Protein AF-A0A2V5PF18-F1 (afdb_monomer_lite)

Secondary structure (DSSP, 8-state):
-HHHHHHHTTS---------SSEEEEEE-TT--EEEEETTTTEEEEE-TT--EEEEEESPPPPSS--EEE-TT-PEEEEEE-STT--SEEEEEE-TT--EEEEE----SEEEEEE-TT--EEEEETTT-EEEEE-TT--EEEEEE-SS--SEEEE-TT-PEEEEEGGGTEEEEE-TT--EEEEEES---SEEEE-TT--EEEE-SSSEEEEE-TT--EEEEEE-SS-EEEEEE-TT-PEEEEETTT--EEEE-TT--EEEEE--PPPP-------------TTS-HHHHTTEEE-GGG--TTSSEEEEEE-TTTGGGS-SS--EEEETTTTEEEEE---SS-----TT-TTEEEEE-TTSSEEEEEEEETTEEEEEEEEEEETTEEEEEEEHHHHHHHHHHHHHHHH--S---TT-S-EE-TT-EEEEETTTEEEEEEEEES--TTS---TT-EEEEEEEEEETTTTEEEEEEEEEEEPPP-PPPPHHHHHHHHHHHHHHHTT-HHHHHHHHHHHHHH-TT-HHHHHHHHHHHHHSSS--HHHHHHHHHHHHHH-TT-HHHHHHHHHHHHHTT-HHHHHHHHHHHHHH-S--HHHHHHHHHHHHHTT-HHHHHHHHHHHHHH-GGGHHHHHHHHHHHHHHTT-HHHHHHHHHHHTTPBPTTS-BHHHHHHHHHHHHHHTT---TTHHHHHHHHHS-----

Radius of gyration: 30.07 Å; chains: 1; bounding box: 71×76×82 Å

Sequence (700 aa):
MAALISALHLVRGEQQDSELIHPTALAFDSSSNLFAADHSAETIFKFTPDGRRSVFVSGVRLSDGNGLAFDAANNLFVLSPSGKYHVGGTILKFSPDGTQSTFATGVGLPYSLAIDPSGNLFVSDWDTGSIYKFTPKGDKSVFATTEIAAKILACDQAGNLFAGVPLKHSIFKYEPGGTKSDFATGITTYALAVDKAGNVYVGDTGNTIFKFTPTGAKSDFAEVTTSRRSFAFDASANLFVVETFSGAISKFASDGAESVFLAGRPPPEQEEEAESETDSSTGLPDKYAKNYLIARSTISPNKKFAVIYPTSDYAQSFDAAKDYLVALESFRILGPLKTERPYHQNQSHGGLSAEWSNDSSVGLITLDSKWGPGDVLLVELRDGKLSRMTNILRKAHDLLLANYRKAKAERYNDYYDFIFIEDATFKLDGTNRVLIEGQADTTPNDLGLSDRAWRGYVAAIWDIPHARFTTTKVSGHRRKKREAEPDEAGMYAAKGEDKKSESDFEGAITDYTRALELYPKYTEAYRERGVAKASKKEPDLQGAIADLDRAIELDPDDAVAYAERADVQAKRKQYSAAIKDIQEAIDFDLVKGPYYSDLAWYQLFNRNPREAIAASIKSLEWSPDNAVTIKTNLAHGYLFDNQFDKAKAIYLENKDAKLPDERTFSQAVLEDFKELEEGGITHPDMEKIKALLSTETDAR

Foldseek 3Di:
DVVVVVVVVPPDPDDDPFAAAFWFEWEAFQQQWIWTQRQVQQWIWTAHPVGDIDTLDGPAHAASHHFWYAAPQRKIWGWGADDPVRQWTWIWIAGPVSDIDTLDTRLGNWQEWEAANQGWIWTWHQPQQFIWIQHNNGDIDTLDHDPGIFNYWEAENQGWIWTARQVQQFIWIAHNNSDIDTLDHNFRFQEWYAFNQRWIWGDGPAQFTWIAHNNNDIDTQEGHDADWRYWYAGPQRWIWTAHRFQRWIWTADRNHDIDTSGGGHDGPPDDDDDDDDDQACVLADPVCRQFKHFDPQAQEPVRQKGKIATDPVNLVPDVRQWIFIAGRVVRHTLGTDPAPDSPPDPPPQVQWHWDAAPVRQWIWIFRADPFGTRWTWIFGHDPNHTPDIDGVVVVQVVQQVVQLCVLDPDDDDPPDSWDWGPPWDWDDDHQFKIWTWTKIWRDPPPPPDDQWIKIKIKTWIQTRVVRDTPDIDMDMDGDGDDDDQDPQLVVLQVQLVVCVVVVVLVSSLVSLVVSCVVPVLPLVSLQSNLLSQCRHPPHPLVSSLVSLVSSCVSPVLPLSSLQSNLVSCVVVLNLVSSLVSLVSSCVRDPQNLVSLLVNLLSCLLVLNLVSSLVSLVVSCVRCVVQNLSSLLSNLSSCQSVVNPVSSLVSCVVQLQPADPVRDGSLVVSVVSQVVCVVSVHDGPCSVVSNVVSPDDPPDD

Structure (mmCIF, N/CA/C/O backbone):
data_AF-A0A2V5PF18-F1
#
_entry.id   AF-A0A2V5PF18-F1
#
loop_
_atom_site.group_PDB
_atom_site.id
_atom_site.type_symbol
_atom_site.label_atom_id
_atom_site.label_alt_id
_atom_site.label_comp_id
_atom_site.label_asym_id
_atom_site.label_entity_id
_atom_site.label_seq_id
_atom_site.pdbx_PDB_ins_code
_atom_site.Cartn_x
_atom_site.Cartn_y
_atom_site.Cartn_z
_atom_site.occupancy
_atom_site.B_iso_or_equiv
_atom_site.auth_seq_id
_atom_site.auth_comp_id
_atom_site.auth_asym_id
_atom_site.auth_atom_id
_atom_site.pdbx_PDB_model_num
ATOM 1 N N . MET A 1 1 ? -27.922 23.521 -5.979 1.00 33.97 1 MET A N 1
ATOM 2 C CA . MET A 1 1 ? -26.713 22.870 -6.532 1.00 33.97 1 MET A CA 1
ATOM 3 C C . MET A 1 1 ? -26.758 21.354 -6.395 1.00 33.97 1 MET A C 1
ATOM 5 O O . MET A 1 1 ? -26.643 20.717 -7.425 1.00 33.97 1 MET A O 1
ATOM 9 N N . ALA A 1 2 ? -27.037 20.763 -5.226 1.00 28.30 2 ALA A N 1
ATOM 10 C CA . ALA A 1 2 ? -27.147 19.298 -5.092 1.00 28.30 2 ALA A CA 1
ATOM 11 C C . ALA A 1 2 ? -28.222 18.652 -6.004 1.00 28.30 2 ALA A C 1
ATOM 13 O O . ALA A 1 2 ? -27.944 17.666 -6.673 1.00 28.30 2 ALA A O 1
ATOM 14 N N . ALA A 1 3 ? -29.398 19.273 -6.165 1.00 29.19 3 ALA A N 1
ATOM 15 C CA . ALA A 1 3 ? -30.429 18.774 -7.090 1.00 29.19 3 ALA A CA 1
ATOM 16 C C . ALA A 1 3 ? -30.115 19.006 -8.588 1.00 29.19 3 ALA A C 1
ATOM 18 O O . ALA A 1 3 ? -30.671 18.325 -9.442 1.00 29.19 3 ALA A O 1
ATOM 19 N N . LEU A 1 4 ? -29.208 19.938 -8.921 1.00 27.81 4 LEU A N 1
ATOM 20 C CA . LEU A 1 4 ? -28.737 20.134 -10.302 1.00 27.81 4 LEU A CA 1
ATOM 21 C C . LEU A 1 4 ? -27.594 19.167 -10.645 1.00 27.81 4 LEU A C 1
ATOM 23 O O . LEU A 1 4 ? -27.451 18.781 -11.799 1.00 27.81 4 LEU A O 1
ATOM 27 N N . ILE A 1 5 ? -26.827 18.739 -9.638 1.00 32.72 5 ILE A N 1
ATOM 28 C CA . ILE A 1 5 ? -25.804 17.699 -9.769 1.00 32.72 5 ILE A CA 1
ATOM 29 C C . ILE A 1 5 ? -26.482 16.339 -9.992 1.00 32.72 5 ILE A C 1
ATOM 31 O O . ILE A 1 5 ? -26.087 15.631 -10.909 1.00 32.72 5 ILE A O 1
ATOM 35 N N . SER A 1 6 ? -27.579 16.014 -9.298 1.00 28.80 6 SER A N 1
ATOM 36 C CA . SER A 1 6 ? -28.334 14.776 -9.578 1.00 28.80 6 SER A CA 1
ATOM 37 C C . SER A 1 6 ? -29.081 14.780 -10.923 1.00 28.80 6 SER A C 1
ATOM 39 O O . SER A 1 6 ? -29.330 13.714 -11.472 1.00 28.80 6 SER A O 1
ATOM 41 N N . ALA A 1 7 ? -29.408 15.950 -11.488 1.00 27.81 7 ALA A N 1
ATOM 42 C CA . ALA A 1 7 ? -30.096 16.051 -12.781 1.00 27.81 7 ALA A CA 1
ATOM 43 C C . ALA A 1 7 ? -29.146 16.111 -13.998 1.00 27.81 7 ALA A C 1
ATOM 45 O O . ALA A 1 7 ? -29.562 15.761 -15.101 1.00 27.81 7 ALA A O 1
ATOM 46 N N . LEU A 1 8 ? -27.873 16.500 -13.824 1.00 26.77 8 LEU A N 1
ATOM 47 C CA . LEU A 1 8 ? -26.875 16.460 -14.907 1.00 26.77 8 LEU A CA 1
ATOM 48 C C . LEU A 1 8 ? -26.254 15.068 -15.126 1.00 26.77 8 LEU A C 1
ATOM 50 O O . LEU A 1 8 ? -25.727 14.816 -16.206 1.00 26.77 8 LEU A O 1
ATOM 54 N N . HIS A 1 9 ? -26.363 14.155 -14.155 1.00 30.09 9 HIS A N 1
ATOM 55 C CA . HIS A 1 9 ? -25.868 12.774 -14.272 1.00 30.09 9 HIS A CA 1
ATOM 56 C C . HIS A 1 9 ? -26.824 11.828 -15.025 1.00 30.09 9 HIS A C 1
ATOM 58 O O . HIS A 1 9 ? -26.503 10.658 -15.202 1.00 30.09 9 HIS A O 1
ATOM 64 N N . LEU A 1 10 ? -27.981 12.309 -15.504 1.00 27.30 10 LEU A N 1
ATOM 65 C CA . LEU A 1 10 ? -28.982 11.473 -16.186 1.00 27.30 10 LEU A CA 1
ATOM 66 C C . LEU A 1 10 ? -29.068 11.681 -17.714 1.00 27.30 10 LEU A C 1
ATOM 68 O O . LEU A 1 10 ? -29.970 11.135 -18.343 1.00 27.30 10 LEU A O 1
ATOM 72 N N . VAL A 1 11 ? -28.181 12.480 -18.330 1.00 30.02 11 VAL A N 1
ATOM 73 C CA . VAL A 1 11 ? -28.341 12.910 -19.744 1.00 30.02 11 VAL A CA 1
ATOM 74 C C . VAL A 1 11 ? -27.220 12.448 -20.691 1.00 30.02 11 VAL A C 1
ATOM 76 O O . VAL A 1 11 ? -27.329 12.639 -21.900 1.00 30.02 11 VAL A O 1
ATOM 79 N N . ARG A 1 12 ? -26.171 11.765 -20.220 1.00 27.50 12 ARG A N 1
ATOM 80 C CA . ARG A 1 12 ? -25.179 11.137 -21.114 1.00 27.50 12 ARG A CA 1
ATOM 81 C C . ARG A 1 12 ? -24.839 9.733 -20.643 1.00 27.50 12 ARG A C 1
ATOM 83 O O . ARG A 1 12 ? -23.901 9.536 -19.886 1.00 27.50 12 ARG A O 1
ATOM 90 N N . GLY A 1 13 ? -25.638 8.769 -21.088 1.00 29.42 13 GLY A N 1
ATOM 91 C CA . GLY A 1 13 ? -25.225 7.375 -21.081 1.00 29.42 13 GLY A CA 1
ATOM 92 C C . GLY A 1 13 ? -24.109 7.194 -22.099 1.00 29.42 13 GLY A C 1
ATOM 93 O O . GLY A 1 13 ? -24.396 7.099 -23.283 1.00 29.42 13 GLY A O 1
ATOM 94 N N . GLU A 1 14 ? -22.865 7.187 -21.636 1.00 29.58 14 GLU A N 1
ATOM 95 C CA . GLU A 1 14 ? -21.703 6.634 -22.330 1.00 29.58 14 GLU A CA 1
ATOM 96 C C . GLU A 1 14 ? -20.660 6.259 -21.261 1.00 29.58 14 GLU A C 1
ATOM 98 O O . GLU A 1 14 ? -20.472 6.967 -20.276 1.00 29.58 14 GLU A O 1
ATOM 103 N N . GLN A 1 15 ? -20.113 5.056 -21.416 1.00 33.72 15 GLN A N 1
ATOM 104 C CA . GLN A 1 15 ? -19.427 4.215 -20.433 1.00 33.72 15 GLN A CA 1
ATOM 105 C C . GLN A 1 15 ? -18.237 4.880 -19.722 1.00 33.72 15 GLN A C 1
ATOM 107 O O . GLN A 1 15 ? -17.324 5.363 -20.385 1.00 33.72 15 GLN A O 1
ATOM 112 N N . GLN A 1 16 ? -18.180 4.802 -18.387 1.00 33.06 16 GLN A N 1
ATOM 113 C CA . GLN A 1 16 ? -16.964 5.141 -17.633 1.00 33.06 16 GLN A CA 1
ATOM 114 C C . GLN A 1 16 ? -16.743 4.279 -16.366 1.00 33.06 16 GLN A C 1
ATOM 116 O O . GLN A 1 16 ? -16.245 4.787 -15.374 1.00 33.06 16 GLN A O 1
ATOM 121 N N . ASP A 1 17 ? -17.085 2.979 -16.385 1.00 42.94 17 ASP A N 1
ATOM 122 C CA . ASP A 1 17 ? -17.031 2.098 -15.190 1.00 42.94 17 ASP A CA 1
ATOM 123 C C . ASP A 1 17 ? -16.541 0.646 -15.471 1.00 42.94 17 ASP A C 1
ATOM 125 O O . ASP A 1 17 ? -16.990 -0.310 -14.833 1.00 42.94 17 ASP A O 1
ATOM 129 N N . SER A 1 18 ? -15.634 0.404 -16.430 1.00 51.72 18 SER A N 1
ATOM 130 C CA . SER A 1 18 ? -15.279 -0.972 -16.868 1.00 51.72 18 SER A CA 1
ATOM 131 C C . SER A 1 18 ? -13.947 -1.561 -16.376 1.00 51.72 18 SER A C 1
ATOM 133 O O . SER A 1 18 ? -13.767 -2.762 -16.518 1.00 51.72 18 SER A O 1
ATOM 135 N N . GLU A 1 19 ? -13.028 -0.802 -15.776 1.00 68.75 19 GLU A N 1
ATOM 136 C CA . GLU A 1 19 ? -11.635 -1.278 -15.619 1.00 68.75 19 GLU A CA 1
ATOM 137 C C . GLU A 1 19 ? -11.283 -1.765 -14.196 1.00 68.75 19 GLU A C 1
ATOM 139 O O . GLU A 1 19 ? -11.827 -1.257 -13.206 1.00 68.75 19 GLU A O 1
ATOM 144 N N . LEU A 1 20 ? -10.391 -2.766 -14.114 1.00 80.50 20 LEU A N 1
ATOM 145 C CA . LEU A 1 20 ? -9.700 -3.223 -12.897 1.00 80.50 20 LEU A CA 1
ATOM 146 C C . LEU A 1 20 ? -8.282 -2.624 -12.876 1.00 80.50 20 LEU A C 1
ATOM 148 O O . LEU A 1 20 ? -7.590 -2.623 -13.893 1.00 80.50 20 LEU A O 1
ATOM 152 N N . ILE A 1 21 ? -7.852 -2.102 -11.729 1.00 78.38 21 ILE A N 1
ATOM 153 C CA . ILE A 1 21 ? -6.616 -1.327 -11.556 1.00 78.38 21 ILE A CA 1
ATOM 154 C C . ILE A 1 21 ? -5.439 -2.225 -11.179 1.00 78.38 21 ILE A C 1
ATOM 156 O O . ILE A 1 21 ? -4.345 -2.056 -11.713 1.00 78.38 21 ILE A O 1
ATOM 160 N N . HIS A 1 22 ? -5.626 -3.150 -10.246 1.00 83.19 22 HIS A N 1
ATOM 161 C CA . HIS A 1 22 ? -4.612 -4.136 -9.892 1.00 83.19 22 HIS A CA 1
ATOM 162 C C . HIS A 1 22 ? -5.295 -5.411 -9.388 1.00 83.19 22 HIS A C 1
ATOM 164 O O . HIS A 1 22 ? -5.356 -5.652 -8.179 1.00 83.19 22 HIS A O 1
ATOM 170 N N . PRO A 1 23 ? -5.874 -6.223 -10.288 1.00 87.94 23 PRO A N 1
ATOM 171 C CA . PRO A 1 23 ? -6.570 -7.423 -9.869 1.00 87.94 23 PRO A CA 1
ATOM 172 C C . PRO A 1 23 ? -5.610 -8.522 -9.416 1.00 87.94 23 PRO A C 1
ATOM 174 O O . PRO A 1 23 ? -4.660 -8.866 -10.120 1.00 87.94 23 PRO A O 1
ATOM 177 N N . THR A 1 24 ? -5.890 -9.109 -8.254 1.00 88.12 24 THR A N 1
ATOM 178 C CA . THR A 1 24 ? -4.990 -10.075 -7.602 1.00 88.12 24 THR A CA 1
ATOM 179 C C . THR A 1 24 ? -5.586 -11.463 -7.424 1.00 88.12 24 THR A C 1
ATOM 181 O O . THR A 1 24 ? -4.840 -12.438 -7.363 1.00 88.12 24 THR A O 1
ATOM 184 N N . ALA A 1 25 ? -6.915 -11.587 -7.389 1.00 92.75 25 ALA A N 1
ATOM 185 C CA . ALA A 1 25 ? -7.579 -12.869 -7.186 1.00 92.75 25 ALA A CA 1
ATOM 186 C C . ALA A 1 25 ? -8.936 -12.946 -7.893 1.00 92.75 25 ALA A C 1
ATOM 188 O O . ALA A 1 25 ? -9.695 -11.975 -7.902 1.00 92.75 25 ALA A O 1
ATOM 189 N N . LEU A 1 26 ? -9.249 -14.127 -8.430 1.00 94.88 26 LEU A N 1
ATOM 190 C CA . LEU A 1 26 ? -10.546 -14.480 -9.000 1.00 94.88 26 LEU A CA 1
ATOM 191 C C . LEU A 1 26 ? -11.186 -15.626 -8.208 1.00 94.88 26 LEU A C 1
ATOM 193 O O . LEU A 1 26 ? -10.510 -16.583 -7.840 1.00 94.88 26 LEU A O 1
ATOM 197 N N . ALA A 1 27 ? -12.501 -15.575 -8.009 1.00 95.50 27 ALA A N 1
ATOM 198 C CA . ALA A 1 27 ? -13.275 -16.698 -7.482 1.00 95.50 27 ALA A CA 1
ATOM 199 C C . ALA A 1 27 ? -14.700 -16.700 -8.047 1.00 95.50 27 ALA A C 1
ATOM 201 O O . ALA A 1 27 ? -15.256 -15.644 -8.339 1.00 95.50 27 ALA A O 1
ATOM 202 N N . PHE A 1 28 ? -15.309 -17.878 -8.175 1.00 95.00 28 PHE A N 1
ATOM 203 C CA . PHE A 1 28 ? -16.703 -18.018 -8.597 1.00 95.00 28 PHE A CA 1
ATOM 204 C C . PHE A 1 28 ? -17.585 -18.480 -7.445 1.00 95.00 28 PHE A C 1
ATOM 206 O O . PHE A 1 28 ? -17.208 -19.385 -6.699 1.00 95.00 28 PHE A O 1
ATOM 213 N N . ASP A 1 29 ? -18.785 -17.908 -7.353 1.00 93.62 29 ASP A N 1
ATOM 214 C CA . ASP A 1 29 ? -19.852 -18.507 -6.554 1.00 93.62 29 ASP A CA 1
ATOM 215 C C . ASP A 1 29 ? -20.532 -19.667 -7.311 1.00 93.62 29 ASP A C 1
ATOM 217 O O . ASP A 1 29 ? -20.330 -19.885 -8.511 1.00 93.62 29 ASP A O 1
ATOM 221 N N . SER A 1 30 ? -21.389 -20.423 -6.623 1.00 90.75 30 SER A N 1
ATOM 222 C CA . SER A 1 30 ? -22.133 -21.540 -7.234 1.00 90.75 30 SER A CA 1
ATOM 223 C C . SER A 1 30 ? -23.108 -21.121 -8.345 1.00 90.75 30 SER A C 1
ATOM 225 O O . SER A 1 30 ? -23.539 -21.968 -9.127 1.00 90.75 30 SER A O 1
ATOM 227 N N . SER A 1 31 ? -23.447 -19.832 -8.441 1.00 90.31 31 SER A N 1
ATOM 228 C CA . SER A 1 31 ? -24.289 -19.266 -9.503 1.00 90.31 31 SER A CA 1
ATOM 229 C C . SER A 1 31 ? -23.472 -18.791 -10.710 1.00 90.31 31 SER A C 1
ATOM 231 O O . SER A 1 31 ? -24.029 -18.196 -11.630 1.00 90.31 31 SER A O 1
ATOM 233 N N . SER A 1 32 ? -22.166 -19.085 -10.740 1.00 91.50 32 SER A N 1
ATOM 234 C CA . SER A 1 32 ? -21.217 -18.633 -11.766 1.00 91.50 32 SER A CA 1
ATOM 235 C C . SER A 1 32 ? -21.064 -17.112 -11.851 1.00 91.50 32 SER A C 1
ATOM 237 O O . SER A 1 32 ? -20.673 -16.599 -12.899 1.00 91.50 32 SER A O 1
ATOM 239 N N . ASN A 1 33 ? -21.334 -16.380 -10.766 1.00 94.00 33 ASN A N 1
ATOM 240 C CA . ASN A 1 33 ? -20.896 -14.992 -10.681 1.00 94.00 33 ASN A CA 1
ATOM 241 C C . ASN A 1 33 ? -19.394 -14.969 -10.378 1.00 94.00 33 ASN A C 1
ATOM 243 O O . ASN A 1 33 ? -18.939 -15.642 -9.450 1.00 94.00 33 ASN A O 1
ATOM 247 N N . LEU A 1 34 ? -18.644 -14.181 -11.142 1.00 96.00 34 LEU A N 1
ATOM 248 C CA . LEU A 1 34 ? -17.220 -13.964 -10.930 1.00 96.00 34 LEU A CA 1
ATOM 249 C C . LEU A 1 34 ? -17.011 -12.859 -9.895 1.00 96.00 34 LEU A C 1
ATOM 251 O O . LEU A 1 34 ? -17.609 -11.791 -9.989 1.00 96.00 34 LEU A O 1
ATOM 255 N N . PHE A 1 35 ? -16.117 -13.092 -8.949 1.00 95.81 35 PHE A N 1
ATOM 256 C CA . PHE A 1 35 ? -15.640 -12.108 -7.992 1.00 95.81 35 PHE A CA 1
ATOM 257 C C . PHE A 1 35 ? -14.165 -11.844 -8.269 1.00 95.81 35 PHE A C 1
ATOM 259 O O . PHE A 1 35 ? -13.368 -12.782 -8.288 1.00 95.81 35 PHE A O 1
ATOM 266 N N . ALA A 1 36 ? -13.818 -10.580 -8.492 1.00 94.06 36 ALA A N 1
ATOM 267 C CA . ALA A 1 36 ? -12.452 -10.140 -8.740 1.00 94.06 36 ALA A CA 1
ATOM 268 C C . ALA A 1 36 ? -12.019 -9.166 -7.640 1.00 94.06 36 ALA A C 1
ATOM 270 O O . ALA A 1 36 ? -12.641 -8.117 -7.461 1.00 94.06 36 ALA A O 1
ATOM 271 N N . ALA A 1 37 ? -10.969 -9.527 -6.905 1.00 92.44 37 ALA A N 1
ATOM 272 C CA . ALA A 1 37 ? -10.315 -8.650 -5.940 1.00 92.44 37 ALA A CA 1
ATOM 273 C C . ALA A 1 37 ? -9.374 -7.696 -6.675 1.00 92.44 37 ALA A C 1
ATOM 275 O O . ALA A 1 37 ? -8.505 -8.157 -7.413 1.00 92.44 37 ALA A O 1
ATOM 276 N N . ASP A 1 38 ? -9.531 -6.396 -6.448 1.00 88.94 38 ASP A N 1
ATOM 277 C CA . ASP A 1 38 ? -8.662 -5.343 -6.964 1.00 88.94 38 ASP A CA 1
ATOM 278 C C . ASP A 1 38 ? -7.910 -4.690 -5.804 1.00 88.94 38 ASP A C 1
ATOM 280 O O . ASP A 1 38 ? -8.488 -3.927 -5.027 1.00 88.94 38 ASP A O 1
ATOM 284 N N . HIS A 1 39 ? -6.627 -5.031 -5.672 1.00 83.69 39 HIS A N 1
ATOM 285 C CA . HIS A 1 39 ? -5.790 -4.632 -4.545 1.00 83.69 39 HIS A CA 1
ATOM 286 C C . HIS A 1 39 ? -5.664 -3.114 -4.433 1.00 83.69 39 HIS A C 1
ATOM 288 O O . HIS A 1 39 ? -5.844 -2.563 -3.352 1.00 83.69 39 HIS A O 1
ATOM 294 N N . SER A 1 40 ? -5.384 -2.430 -5.543 1.00 79.44 40 SER A N 1
ATOM 295 C CA . SER A 1 40 ? -5.190 -0.975 -5.538 1.00 79.44 40 SER A CA 1
ATOM 296 C C . SER A 1 40 ? -6.496 -0.209 -5.345 1.00 79.44 40 SER A C 1
ATOM 298 O O . SER A 1 40 ? -6.474 0.901 -4.823 1.00 79.44 40 SER A O 1
ATOM 300 N N . ALA A 1 41 ? -7.628 -0.786 -5.755 1.00 80.38 41 ALA A N 1
ATOM 301 C CA . ALA A 1 41 ? -8.943 -0.202 -5.505 1.00 80.38 41 ALA A CA 1
ATOM 302 C C . ALA A 1 41 ? -9.530 -0.579 -4.131 1.00 80.38 41 ALA A C 1
ATOM 304 O O . ALA A 1 41 ? -10.618 -0.105 -3.803 1.00 80.38 41 ALA A O 1
ATOM 305 N N . GLU A 1 42 ? -8.882 -1.473 -3.371 1.00 86.75 42 GLU A N 1
ATOM 306 C CA . GLU A 1 42 ? -9.395 -2.056 -2.117 1.00 86.75 42 GLU A CA 1
ATOM 307 C C . GLU A 1 42 ? -10.858 -2.517 -2.225 1.00 86.75 42 GLU A C 1
ATOM 309 O O . GLU A 1 42 ? -11.697 -2.310 -1.341 1.00 86.75 42 GLU A O 1
ATOM 314 N N . THR A 1 43 ? -11.190 -3.091 -3.383 1.00 88.56 43 THR A N 1
ATOM 315 C CA . THR A 1 43 ? -12.566 -3.375 -3.784 1.00 88.56 43 THR A CA 1
ATOM 316 C C . THR A 1 43 ? -12.658 -4.762 -4.397 1.00 88.56 43 THR A C 1
ATOM 318 O O . THR A 1 43 ? -11.835 -5.155 -5.223 1.00 88.56 43 THR A O 1
ATOM 321 N N . ILE A 1 44 ? -13.696 -5.508 -4.023 1.00 93.25 44 ILE A N 1
ATOM 322 C CA . ILE A 1 44 ? -14.076 -6.746 -4.703 1.00 93.25 44 ILE A CA 1
ATOM 323 C C . ILE A 1 44 ? -15.247 -6.422 -5.622 1.00 93.25 44 ILE A C 1
ATOM 325 O O . ILE A 1 44 ? -16.318 -6.002 -5.174 1.00 93.25 44 ILE A O 1
ATOM 329 N N . PHE A 1 45 ? -15.053 -6.632 -6.918 1.00 93.00 45 PHE A N 1
ATOM 330 C CA . PHE A 1 45 ? -16.100 -6.488 -7.921 1.00 93.00 45 PHE A CA 1
ATOM 331 C C . PHE A 1 45 ? -16.781 -7.829 -8.163 1.00 93.00 45 PHE A C 1
ATOM 333 O O . PHE A 1 45 ? -16.122 -8.863 -8.237 1.00 93.00 45 PHE A O 1
ATOM 340 N N . LYS A 1 46 ? -18.102 -7.802 -8.326 1.00 93.94 46 LYS A N 1
ATOM 341 C CA . LYS A 1 46 ? -18.913 -8.938 -8.758 1.00 93.94 46 LYS A CA 1
ATOM 342 C C . LYS A 1 46 ? -19.323 -8.740 -10.211 1.00 93.94 46 LYS A C 1
ATOM 344 O O . LYS A 1 46 ? -19.858 -7.688 -10.560 1.00 93.94 46 LYS A O 1
ATOM 349 N N . PHE A 1 47 ? -19.141 -9.770 -11.022 1.00 92.62 47 PHE A N 1
ATOM 350 C CA . PHE A 1 47 ? -19.611 -9.860 -12.392 1.00 92.62 47 PHE A CA 1
ATOM 351 C C . PHE A 1 47 ? -20.603 -11.009 -12.495 1.00 92.62 47 PHE A C 1
ATOM 353 O O . PHE A 1 47 ? -20.337 -12.139 -12.092 1.00 92.62 47 PHE A O 1
ATOM 360 N N . THR A 1 48 ? -21.770 -10.710 -13.031 1.00 89.44 48 THR A N 1
ATOM 361 C CA . THR A 1 48 ? -22.772 -11.723 -13.379 1.00 89.44 48 THR A CA 1
ATOM 362 C C . THR A 1 48 ? -22.320 -12.540 -14.598 1.00 89.44 48 THR A C 1
ATOM 364 O O . THR A 1 48 ? -21.452 -12.079 -15.343 1.00 89.44 48 THR A O 1
ATOM 367 N N . PRO A 1 49 ? -22.891 -13.736 -14.850 1.00 85.44 49 PRO A N 1
ATOM 368 C CA . PRO A 1 49 ? -22.550 -14.538 -16.027 1.00 85.44 49 PRO A CA 1
ATOM 369 C C . PRO A 1 49 ? -22.731 -13.809 -17.368 1.00 85.44 49 PRO A C 1
ATOM 371 O O . PRO A 1 49 ? -22.045 -14.137 -18.332 1.00 85.44 49 PRO A O 1
ATOM 374 N N . ASP A 1 50 ? -23.637 -12.824 -17.439 1.00 78.50 50 ASP A N 1
ATOM 375 C CA . ASP A 1 50 ? -23.842 -11.956 -18.607 1.00 78.50 50 ASP A CA 1
ATOM 376 C C . ASP A 1 50 ? -22.912 -10.727 -18.630 1.00 78.50 50 ASP A C 1
ATOM 378 O O . ASP A 1 50 ? -23.068 -9.849 -19.476 1.00 78.50 50 ASP A O 1
ATOM 382 N N . GLY A 1 51 ? -21.932 -10.665 -17.724 1.00 79.00 51 GLY A N 1
ATOM 383 C CA . GLY A 1 51 ? -20.865 -9.664 -17.700 1.00 79.00 51 GLY A CA 1
ATOM 384 C C . GLY A 1 51 ? -21.212 -8.361 -16.980 1.00 79.00 51 GLY A C 1
ATOM 385 O O . GLY A 1 51 ? -20.398 -7.437 -16.979 1.00 79.00 51 GLY A O 1
ATOM 386 N N . ARG A 1 52 ? -22.387 -8.236 -16.339 1.00 83.62 52 ARG A N 1
ATOM 387 C CA . ARG A 1 52 ? -22.722 -7.001 -15.603 1.00 83.62 52 ARG A CA 1
ATOM 388 C C . ARG A 1 52 ? -21.901 -6.908 -14.329 1.00 83.62 52 ARG A C 1
ATOM 390 O O . ARG A 1 52 ? -21.987 -7.803 -13.484 1.00 83.62 52 ARG A O 1
ATOM 397 N N . ARG A 1 53 ? -21.172 -5.800 -14.194 1.00 87.81 53 ARG A N 1
ATOM 398 C CA . ARG A 1 53 ? -20.350 -5.440 -13.035 1.00 87.81 53 ARG A CA 1
ATOM 399 C C . ARG A 1 53 ? -21.181 -4.754 -11.948 1.00 87.81 53 ARG A C 1
ATOM 401 O O . ARG A 1 53 ? -22.030 -3.915 -12.236 1.00 87.81 53 ARG A O 1
ATOM 408 N N . SER A 1 54 ? -20.866 -5.059 -10.696 1.00 87.62 54 SER A N 1
ATOM 409 C CA . SER A 1 54 ? -21.287 -4.324 -9.499 1.00 87.62 54 SER A CA 1
ATOM 410 C C . SER A 1 54 ? -20.177 -4.365 -8.447 1.00 87.62 54 SER A C 1
ATOM 412 O O . SER A 1 54 ? -19.387 -5.307 -8.428 1.00 87.62 54 SER A O 1
ATOM 414 N N . VAL A 1 55 ? -20.120 -3.386 -7.547 1.00 89.75 55 VAL A N 1
ATOM 415 C CA . VAL A 1 55 ? -19.263 -3.468 -6.352 1.00 89.75 55 VAL A CA 1
ATOM 416 C C . VAL A 1 55 ? -19.882 -4.467 -5.373 1.00 89.75 55 VAL A C 1
ATOM 418 O O . VAL A 1 55 ? -21.057 -4.334 -5.038 1.00 89.75 55 VAL A O 1
ATOM 421 N N . PHE A 1 56 ? -19.117 -5.471 -4.936 1.00 90.38 56 PHE A N 1
ATOM 422 C CA . PHE A 1 56 ? -19.540 -6.374 -3.862 1.00 90.38 56 PHE A CA 1
ATOM 423 C C . PHE A 1 56 ? -19.195 -5.789 -2.492 1.00 90.38 56 PHE A C 1
ATOM 425 O O . PHE A 1 56 ? -20.066 -5.682 -1.635 1.00 90.38 56 PHE A O 1
ATOM 432 N N . VAL A 1 57 ? -17.942 -5.364 -2.309 1.00 88.50 57 VAL A N 1
ATOM 433 C CA . VAL A 1 57 ? -17.472 -4.662 -1.107 1.00 88.50 57 VAL A CA 1
ATOM 434 C C . VAL A 1 57 ? -16.310 -3.733 -1.466 1.00 88.50 57 VAL A C 1
ATOM 436 O O . VAL A 1 57 ? -15.518 -4.067 -2.345 1.00 88.50 57 VAL A O 1
ATOM 439 N N . SER A 1 58 ? -16.212 -2.586 -0.793 1.00 87.38 58 SER A N 1
ATOM 440 C CA . SER A 1 58 ? -15.144 -1.584 -0.934 1.00 87.38 58 SER A CA 1
ATOM 441 C C . SER A 1 58 ? -14.556 -1.218 0.431 1.00 87.38 58 SER A C 1
ATOM 443 O O . SER A 1 58 ? -15.263 -1.314 1.436 1.00 87.38 58 SER A O 1
ATOM 445 N N . GLY A 1 59 ? -13.309 -0.745 0.464 1.00 81.25 59 GLY A N 1
ATOM 446 C CA . GLY A 1 59 ? -12.608 -0.399 1.709 1.00 81.25 59 GLY A CA 1
ATOM 447 C C . GLY A 1 59 ? -12.165 -1.632 2.497 1.00 81.25 59 GLY A C 1
ATOM 448 O O . GLY A 1 59 ? -12.022 -1.585 3.718 1.00 81.25 59 GLY A O 1
ATOM 449 N N . VAL A 1 60 ? -12.005 -2.763 1.805 1.00 80.81 60 VAL A N 1
ATOM 450 C CA . VAL A 1 60 ? -11.414 -3.975 2.368 1.00 80.81 60 VAL A CA 1
ATOM 451 C C . VAL A 1 60 ? -9.994 -4.040 1.855 1.00 80.81 60 VAL A C 1
ATOM 453 O O . VAL A 1 60 ? -9.770 -4.115 0.649 1.00 80.81 60 VAL A O 1
ATOM 456 N N . ARG A 1 61 ? -9.031 -4.052 2.770 1.00 83.38 61 ARG A N 1
ATOM 457 C CA . ARG A 1 61 ? -7.633 -4.227 2.405 1.00 83.38 61 ARG A CA 1
ATOM 458 C C . ARG A 1 61 ? -7.421 -5.637 1.867 1.00 83.38 61 ARG A C 1
ATOM 460 O O . ARG A 1 61 ? -7.673 -6.614 2.566 1.00 83.38 61 ARG A O 1
ATOM 467 N N . LEU A 1 62 ? -6.965 -5.752 0.628 1.00 83.94 62 LEU A N 1
ATOM 468 C CA . LEU A 1 62 ? -6.801 -7.039 -0.045 1.00 83.94 62 LEU A CA 1
ATOM 469 C C . LEU A 1 62 ? -5.334 -7.466 -0.019 1.00 83.94 62 LEU A C 1
ATOM 471 O O . LEU A 1 62 ? -4.432 -6.633 -0.004 1.00 83.94 62 LEU A O 1
ATOM 475 N N . SER A 1 63 ? -5.083 -8.775 0.013 1.00 78.62 63 SER A N 1
ATOM 476 C CA . SER A 1 63 ? -3.732 -9.295 -0.213 1.00 78.62 63 SER A CA 1
ATOM 477 C C . SER A 1 63 ? -3.302 -9.043 -1.660 1.00 78.62 63 SER A C 1
ATOM 479 O O . SER A 1 63 ? -4.115 -9.112 -2.585 1.00 78.62 63 SER A O 1
ATOM 481 N N . ASP A 1 64 ? -2.010 -8.780 -1.859 1.00 74.81 64 ASP A N 1
ATOM 482 C CA . ASP A 1 64 ? -1.416 -8.751 -3.198 1.00 74.81 64 ASP A CA 1
ATOM 483 C C . ASP A 1 64 ? -1.449 -10.158 -3.842 1.00 74.81 64 ASP A C 1
ATOM 485 O O . ASP A 1 64 ? -1.424 -10.300 -5.060 1.00 74.81 64 ASP A O 1
ATOM 489 N N . GLY A 1 65 ? -1.559 -11.227 -3.044 1.00 75.88 65 GLY A N 1
ATOM 490 C CA . GLY A 1 65 ? -1.666 -12.599 -3.540 1.00 75.88 65 GLY A CA 1
ATOM 491 C C . GLY A 1 65 ? -3.098 -13.098 -3.809 1.00 75.88 65 GLY A C 1
ATOM 492 O O . GLY A 1 65 ? -4.080 -12.357 -3.782 1.00 75.88 65 GLY A O 1
ATOM 493 N N . ASN A 1 66 ? -3.219 -14.405 -4.065 1.00 78.00 66 ASN A N 1
ATOM 494 C CA . ASN A 1 66 ? -4.484 -15.071 -4.398 1.00 78.00 66 ASN A CA 1
ATOM 495 C C . ASN A 1 66 ? -5.369 -15.265 -3.155 1.00 78.00 66 ASN A C 1
ATOM 497 O O . ASN A 1 66 ? -5.310 -16.307 -2.500 1.00 78.00 66 ASN A O 1
ATOM 501 N N . GLY A 1 67 ? -6.164 -14.247 -2.818 1.00 86.69 67 GLY A N 1
ATOM 502 C CA . GLY A 1 67 ? -6.857 -14.138 -1.532 1.00 86.69 67 GLY A CA 1
ATOM 503 C C . GLY A 1 67 ? -8.364 -14.400 -1.495 1.00 86.69 67 GLY A C 1
ATOM 504 O O . GLY A 1 67 ? -8.963 -14.035 -0.487 1.00 86.69 67 GLY A O 1
ATOM 505 N N . LEU A 1 68 ? -8.988 -14.982 -2.529 1.00 95.00 68 LEU A N 1
ATOM 506 C CA . LEU A 1 68 ? -10.439 -15.242 -2.568 1.00 95.00 68 LEU A CA 1
ATOM 507 C C . LEU A 1 68 ? -10.765 -16.737 -2.686 1.00 95.00 68 LEU A C 1
ATOM 509 O O . LEU A 1 68 ? -10.189 -17.425 -3.524 1.00 95.00 68 LEU A O 1
ATOM 513 N N . ALA A 1 69 ? -11.744 -17.225 -1.918 1.00 95.12 69 ALA A N 1
ATOM 514 C CA . ALA A 1 69 ? -12.354 -18.541 -2.140 1.00 95.12 69 ALA A CA 1
ATOM 515 C C . ALA A 1 69 ? -13.798 -18.606 -1.625 1.00 95.12 69 ALA A C 1
ATOM 517 O O . ALA A 1 69 ? -14.146 -17.944 -0.648 1.00 95.12 69 ALA A O 1
ATOM 518 N N . PHE A 1 70 ? -14.620 -19.447 -2.254 1.00 95.12 70 PHE A N 1
ATOM 519 C CA . PHE A 1 70 ? -15.990 -19.730 -1.823 1.00 95.12 70 PHE A CA 1
ATOM 520 C C . PHE A 1 70 ? -16.108 -21.113 -1.195 1.00 95.12 70 PHE A C 1
ATOM 522 O O . PHE A 1 70 ? -15.609 -22.090 -1.753 1.00 95.12 70 PHE A O 1
ATOM 529 N N . ASP A 1 71 ? -16.830 -21.212 -0.078 1.00 94.06 71 ASP A N 1
ATOM 530 C CA . ASP A 1 71 ? -17.277 -22.512 0.424 1.00 94.06 71 ASP A CA 1
ATOM 531 C C . ASP A 1 71 ? -18.531 -23.024 -0.309 1.00 94.06 71 ASP A C 1
ATOM 533 O O . ASP A 1 71 ? -19.180 -22.320 -1.087 1.00 94.06 71 ASP A O 1
ATOM 537 N N . ALA A 1 72 ? -18.912 -24.271 -0.021 1.00 91.50 72 ALA A N 1
ATOM 538 C CA . ALA A 1 72 ? -20.107 -24.897 -0.588 1.00 91.50 72 ALA A CA 1
ATOM 539 C C . ALA A 1 72 ? -21.429 -24.201 -0.192 1.00 91.50 72 ALA A C 1
ATOM 541 O O . ALA A 1 72 ? -22.459 -24.444 -0.819 1.00 91.50 72 ALA A O 1
ATOM 542 N N . ALA A 1 73 ? -21.417 -23.345 0.835 1.00 93.19 73 ALA A N 1
ATOM 543 C CA . ALA A 1 73 ? -22.561 -22.550 1.271 1.00 93.19 73 ALA A CA 1
ATOM 544 C C . ALA A 1 73 ? -22.590 -21.142 0.635 1.00 93.19 73 ALA A C 1
ATOM 546 O O . ALA A 1 73 ? -23.450 -20.339 0.994 1.00 93.19 73 ALA A O 1
ATOM 547 N N . ASN A 1 74 ? -21.704 -20.859 -0.330 1.00 94.12 74 ASN A N 1
ATOM 548 C CA . ASN A 1 74 ? -21.499 -19.554 -0.971 1.00 94.12 74 ASN A CA 1
ATOM 549 C C . ASN A 1 74 ? -21.025 -18.439 -0.028 1.00 94.12 74 ASN A C 1
ATOM 551 O O . ASN A 1 74 ? -21.243 -17.262 -0.315 1.00 94.12 74 ASN A O 1
ATOM 555 N N . ASN A 1 75 ? -20.363 -18.772 1.079 1.00 95.69 75 ASN A N 1
ATOM 556 C CA . ASN A 1 75 ? -19.645 -17.756 1.835 1.00 95.69 75 ASN A CA 1
ATOM 557 C C . ASN A 1 75 ? -18.332 -17.429 1.114 1.00 95.69 75 ASN A C 1
ATOM 559 O O . ASN A 1 75 ? -17.567 -18.342 0.797 1.00 95.69 75 ASN A O 1
ATOM 563 N N . LEU A 1 76 ? -18.065 -16.142 0.890 1.00 97.00 76 LEU A N 1
ATOM 564 C CA . LEU A 1 76 ? -16.789 -15.669 0.360 1.00 97.00 76 LEU A CA 1
ATOM 565 C C . LEU A 1 76 ? -15.806 -15.466 1.511 1.00 97.00 76 LEU A C 1
ATOM 567 O O . LEU A 1 76 ? -16.085 -14.716 2.446 1.00 97.00 76 LEU A O 1
ATOM 571 N N . PHE A 1 77 ? -14.637 -16.084 1.412 1.00 96.38 77 PHE A N 1
ATOM 572 C CA . PHE A 1 77 ? -13.512 -15.856 2.306 1.00 96.38 77 PHE A CA 1
ATOM 573 C C . PHE A 1 77 ? -12.481 -14.967 1.621 1.00 96.38 77 PHE A C 1
ATOM 575 O O . PHE A 1 77 ? -12.152 -15.180 0.453 1.00 96.38 77 PHE A O 1
ATOM 582 N N . VAL A 1 78 ? -11.987 -13.973 2.358 1.00 95.00 78 VAL A N 1
ATOM 583 C CA . VAL A 1 78 ? -11.085 -12.935 1.846 1.00 95.00 78 VAL A CA 1
ATOM 584 C C . VAL A 1 78 ? -9.873 -12.808 2.761 1.00 95.00 78 VAL A C 1
ATOM 586 O O . VAL A 1 78 ? -10.024 -12.597 3.965 1.00 95.00 78 VAL A O 1
ATOM 589 N N . LEU A 1 79 ? -8.667 -12.904 2.197 1.00 91.31 79 LEU A N 1
ATOM 590 C CA . LEU A 1 79 ? -7.434 -12.564 2.912 1.00 91.31 79 LEU A CA 1
ATOM 591 C C . LEU A 1 79 ? -7.250 -11.049 2.985 1.00 91.31 79 LEU A C 1
ATOM 593 O O . LEU A 1 79 ? -7.064 -10.392 1.960 1.00 91.31 79 LEU A O 1
ATOM 597 N N . SER A 1 80 ? -7.229 -10.531 4.212 1.00 88.62 80 SER A N 1
ATOM 598 C CA . SER A 1 80 ? -7.016 -9.121 4.529 1.00 88.62 80 SER A CA 1
ATOM 599 C C . SER A 1 80 ? -5.769 -8.956 5.410 1.00 88.62 80 SER A C 1
ATOM 601 O O . SER A 1 80 ? -5.843 -9.205 6.618 1.00 88.62 80 SER A O 1
ATOM 603 N N . PRO A 1 81 ? -4.607 -8.558 4.861 1.00 79.00 81 PRO A N 1
ATOM 604 C CA . PRO A 1 81 ? -3.390 -8.344 5.650 1.00 79.00 81 PRO A CA 1
ATOM 605 C C . PRO A 1 81 ? -3.521 -7.127 6.587 1.00 79.00 81 PRO A C 1
ATOM 607 O O . PRO A 1 81 ? -4.163 -6.135 6.232 1.00 79.00 81 PRO A O 1
ATOM 610 N N . SER A 1 82 ? -2.876 -7.146 7.759 1.00 66.94 82 SER A N 1
ATOM 611 C CA . SER A 1 82 ? -2.792 -5.994 8.676 1.00 66.94 82 SER A CA 1
ATOM 612 C C . SER A 1 82 ? -1.491 -5.207 8.477 1.00 66.94 82 SER A C 1
ATOM 614 O O . SER A 1 82 ? -0.433 -5.786 8.256 1.00 66.94 82 SER A O 1
ATOM 616 N N . GLY A 1 83 ? -1.567 -3.871 8.508 1.00 54.09 83 GLY A N 1
ATOM 617 C CA . GLY A 1 83 ? -0.405 -2.967 8.479 1.00 54.09 83 GLY A CA 1
ATOM 618 C C . GLY A 1 83 ? 0.369 -2.854 7.151 1.00 54.09 83 GLY A C 1
ATOM 619 O O . GLY A 1 83 ? 0.423 -3.781 6.341 1.00 54.09 83 GLY A O 1
ATOM 620 N N . LYS A 1 84 ? 1.021 -1.704 6.931 1.00 42.34 84 LYS A N 1
ATOM 621 C CA . LYS A 1 84 ? 1.747 -1.330 5.695 1.00 42.34 84 LYS A CA 1
ATOM 622 C C . LYS A 1 84 ? 2.889 -2.292 5.298 1.00 42.34 84 LYS A C 1
ATOM 624 O O . LYS A 1 84 ? 3.266 -2.313 4.135 1.00 42.34 84 LYS A O 1
ATOM 629 N N . TYR A 1 85 ? 3.356 -3.129 6.230 1.00 39.16 85 TYR A N 1
ATOM 630 C CA . TYR A 1 85 ? 4.433 -4.116 6.041 1.00 39.16 85 TYR A CA 1
ATOM 631 C C . TYR A 1 85 ? 3.975 -5.579 6.175 1.00 39.16 85 TYR A C 1
ATOM 633 O O . TYR A 1 85 ? 4.800 -6.472 6.325 1.00 39.16 85 TYR A O 1
ATOM 641 N N . HIS A 1 86 ? 2.662 -5.827 6.129 1.00 49.78 86 HIS A N 1
ATOM 642 C CA . HIS A 1 86 ? 2.050 -7.161 6.171 1.00 49.78 86 HIS A CA 1
ATOM 643 C C . HIS A 1 86 ? 2.301 -7.976 7.465 1.00 49.78 86 HIS A C 1
ATOM 645 O O . HIS A 1 86 ? 2.055 -9.178 7.493 1.00 49.78 86 HIS A O 1
ATOM 651 N N . VAL A 1 87 ? 2.740 -7.353 8.561 1.00 43.72 87 VAL A N 1
ATOM 652 C CA . VAL A 1 87 ? 2.898 -8.045 9.849 1.00 43.72 87 VAL A CA 1
ATOM 653 C C . VAL A 1 87 ? 1.506 -8.318 10.438 1.00 43.72 87 VAL A C 1
ATOM 655 O O . VAL A 1 87 ? 0.843 -7.428 10.978 1.00 43.72 87 VAL A O 1
ATOM 658 N N . GLY A 1 88 ? 1.036 -9.554 10.264 1.00 62.88 88 GLY A N 1
ATOM 659 C CA . GLY A 1 88 ? -0.292 -10.017 10.661 1.00 62.88 88 GLY A CA 1
ATOM 660 C C . GLY A 1 88 ? -1.326 -9.997 9.525 1.00 62.88 88 GLY A C 1
ATOM 661 O O . GLY A 1 88 ? -1.194 -9.315 8.507 1.00 62.88 88 GLY A O 1
ATOM 662 N N . GLY A 1 89 ? -2.410 -10.751 9.710 1.00 78.00 89 GLY A N 1
ATOM 663 C CA . GLY A 1 89 ? -3.501 -10.830 8.746 1.00 78.00 89 GLY A CA 1
ATOM 664 C C . GLY A 1 89 ? -4.767 -11.434 9.334 1.00 78.00 89 GLY A C 1
ATOM 665 O O . GLY A 1 89 ? -4.733 -12.133 10.352 1.00 78.00 89 GLY A O 1
ATOM 666 N N . THR A 1 90 ? -5.883 -11.143 8.675 1.00 88.75 90 THR A N 1
ATOM 667 C CA . THR A 1 90 ? -7.230 -11.597 9.022 1.00 88.75 90 THR A CA 1
ATOM 668 C C . THR A 1 90 ? -7.846 -12.310 7.825 1.00 88.75 90 THR A C 1
ATOM 670 O O . THR A 1 90 ? -7.674 -11.890 6.682 1.00 88.75 90 THR A O 1
ATOM 673 N N . ILE A 1 91 ? -8.586 -13.384 8.082 1.00 92.81 91 ILE A N 1
ATOM 674 C CA . ILE A 1 91 ? -9.496 -13.980 7.107 1.00 92.81 91 ILE A CA 1
ATOM 675 C C . ILE A 1 91 ? -10.882 -13.403 7.392 1.00 92.81 91 ILE A C 1
ATOM 677 O O . ILE A 1 91 ? -11.475 -13.672 8.442 1.00 92.81 91 ILE A O 1
ATOM 681 N N . LEU A 1 92 ? -11.389 -12.593 6.471 1.00 94.25 92 LEU A N 1
ATOM 682 C CA . LEU A 1 92 ? -12.764 -12.103 6.500 1.00 94.25 92 LEU A CA 1
ATOM 683 C C . LEU A 1 92 ? -13.683 -13.138 5.853 1.00 94.25 92 LEU A C 1
ATOM 685 O O . LEU A 1 92 ? -13.274 -13.866 4.948 1.00 94.25 92 LEU A O 1
ATOM 689 N N . LYS A 1 93 ? -14.934 -13.182 6.304 1.00 95.81 93 LYS A N 1
ATOM 690 C CA . LYS A 1 93 ? -15.995 -14.012 5.741 1.00 95.81 93 LYS A CA 1
ATOM 691 C C . LYS A 1 93 ? -17.211 -13.150 5.438 1.00 95.81 93 LYS A C 1
ATOM 693 O O . LYS A 1 93 ? -17.731 -12.486 6.334 1.00 95.81 93 LYS A O 1
ATOM 698 N N . PHE A 1 94 ? -17.693 -13.233 4.207 1.00 96.06 94 PHE A N 1
ATOM 699 C CA . PHE A 1 94 ? -18.936 -12.625 3.759 1.00 96.06 94 PHE A CA 1
ATOM 700 C C . PHE A 1 94 ? -19.958 -13.726 3.509 1.00 96.06 94 PHE A C 1
ATOM 702 O O . PHE A 1 94 ? -19.699 -14.644 2.728 1.00 96.06 94 PHE A O 1
ATOM 709 N N . SER A 1 95 ? -21.108 -13.662 4.174 1.00 93.25 95 SER A N 1
ATOM 710 C CA . SER A 1 95 ? -22.220 -14.564 3.872 1.00 93.25 95 SER A CA 1
ATOM 711 C C . SER A 1 95 ? -22.868 -14.221 2.524 1.00 93.25 95 SER A C 1
ATOM 713 O O . SER A 1 95 ? -22.648 -13.129 1.996 1.00 93.25 95 SER A O 1
ATOM 715 N N . PRO A 1 96 ? -23.684 -15.123 1.942 1.00 89.88 96 PRO A N 1
ATOM 716 C CA . PRO A 1 96 ? -24.333 -14.885 0.648 1.00 89.88 96 PRO A CA 1
ATOM 717 C C . PRO A 1 96 ? -25.202 -13.619 0.588 1.00 89.88 96 PRO A C 1
ATOM 719 O O . PRO A 1 96 ? -25.447 -13.092 -0.494 1.00 89.88 96 PRO A O 1
ATOM 722 N N . ASP A 1 97 ? -25.676 -13.138 1.740 1.00 84.06 97 ASP A N 1
ATOM 723 C CA . ASP A 1 97 ? -26.428 -11.887 1.885 1.00 84.06 97 ASP A CA 1
ATOM 724 C C . ASP A 1 97 ? -25.536 -10.628 1.939 1.00 84.06 97 ASP A C 1
ATOM 726 O O . ASP A 1 97 ? -26.054 -9.516 1.986 1.00 84.06 97 ASP A O 1
ATOM 730 N N . GLY A 1 98 ? -24.210 -10.794 1.909 1.00 82.44 98 GLY A N 1
ATOM 731 C CA . GLY A 1 98 ? -23.218 -9.724 1.973 1.00 82.44 98 GLY A CA 1
ATOM 732 C C . GLY A 1 98 ? -22.763 -9.352 3.386 1.00 82.44 98 GLY A C 1
ATOM 733 O O . GLY A 1 98 ? -21.912 -8.474 3.523 1.00 82.44 98 GLY A O 1
ATOM 734 N N . THR A 1 99 ? -23.277 -9.995 4.441 1.00 90.81 99 THR A N 1
ATOM 735 C CA . THR A 1 99 ? -22.880 -9.666 5.819 1.00 90.81 99 THR A CA 1
ATOM 736 C C . THR A 1 99 ? -21.425 -10.056 6.075 1.00 90.81 99 THR A C 1
ATOM 738 O O . THR A 1 99 ? -21.041 -11.217 5.930 1.00 90.81 99 THR A O 1
ATOM 741 N N . GLN A 1 100 ? -20.612 -9.083 6.491 1.00 93.62 100 GLN A N 1
ATOM 742 C CA . GLN A 1 100 ? -19.210 -9.293 6.843 1.00 93.62 100 GLN A CA 1
ATOM 743 C C . GLN A 1 100 ? -19.060 -9.795 8.284 1.00 93.62 100 GLN A C 1
ATOM 745 O O . GLN A 1 100 ? -19.691 -9.293 9.213 1.00 93.62 100 GLN A O 1
ATOM 750 N N . SER A 1 101 ? -18.148 -10.740 8.480 1.00 93.69 101 SER A N 1
ATOM 751 C CA . SER A 1 101 ? -17.680 -11.210 9.783 1.00 93.69 101 SER A CA 1
ATOM 752 C C . SER A 1 101 ? -16.190 -11.547 9.723 1.00 93.69 101 SER A C 1
ATOM 754 O O . SER A 1 101 ? -15.633 -11.771 8.647 1.00 93.69 101 SER A O 1
ATOM 756 N N . THR A 1 102 ? -15.533 -11.600 10.877 1.00 93.25 102 THR A N 1
ATOM 757 C CA . THR A 1 102 ? -14.155 -12.093 10.977 1.00 93.25 102 THR A CA 1
ATOM 758 C C . THR A 1 102 ? -14.175 -13.601 11.195 1.00 93.25 102 THR A C 1
ATOM 760 O O . THR A 1 102 ? -14.780 -14.071 12.155 1.00 93.25 102 THR A O 1
ATOM 763 N N . PHE A 1 103 ? -13.516 -14.362 10.319 1.00 93.12 103 PHE A N 1
ATOM 764 C CA . PHE A 1 103 ? -13.406 -15.815 10.456 1.00 93.12 103 PHE A CA 1
ATOM 765 C C . PHE A 1 103 ? -12.224 -16.224 11.333 1.00 93.12 103 PHE A C 1
ATOM 767 O O . PHE A 1 103 ? -12.374 -17.078 12.202 1.00 93.12 103 PHE A O 1
ATOM 774 N N . ALA A 1 104 ? -11.060 -15.608 11.120 1.00 89.81 104 ALA A N 1
ATOM 775 C CA . ALA A 1 104 ? -9.871 -15.840 11.934 1.00 89.81 104 ALA A CA 1
ATOM 776 C C . ALA A 1 104 ? -8.902 -14.654 11.860 1.00 89.81 104 ALA A C 1
ATOM 778 O O . ALA A 1 104 ? -8.797 -13.996 10.826 1.00 89.81 104 ALA A O 1
ATOM 779 N N . THR A 1 105 ? -8.167 -14.411 12.943 1.00 86.06 105 THR A N 1
ATOM 780 C CA . THR A 1 105 ? -7.102 -13.401 13.056 1.00 86.06 105 THR A CA 1
ATOM 781 C C . THR A 1 105 ? -5.744 -14.079 13.289 1.00 86.06 105 THR A C 1
ATOM 783 O O . THR A 1 105 ? -5.670 -15.294 13.487 1.00 86.06 105 THR A O 1
ATOM 786 N N . GLY A 1 106 ? -4.644 -13.319 13.239 1.00 74.19 106 GLY A N 1
ATOM 787 C CA . GLY A 1 106 ? -3.305 -13.842 13.550 1.00 74.19 106 GLY A CA 1
ATOM 788 C C . GLY A 1 106 ? -2.768 -14.824 12.500 1.00 74.19 106 GLY A C 1
ATOM 789 O O . GLY A 1 106 ? -2.176 -15.857 12.832 1.00 74.19 106 GLY A O 1
ATOM 790 N N . VAL A 1 107 ? -3.005 -14.540 11.217 1.00 73.75 107 VAL A N 1
ATOM 791 C CA . VAL A 1 107 ? -2.669 -15.440 10.094 1.00 73.75 107 VAL A CA 1
ATOM 792 C C . VAL A 1 107 ? -1.237 -15.225 9.551 1.00 73.75 107 VAL A C 1
ATOM 794 O O . VAL A 1 107 ? -0.914 -15.692 8.468 1.00 73.75 107 VAL A O 1
ATOM 797 N N . GLY A 1 108 ? -0.343 -14.583 10.315 1.00 76.88 108 GLY A N 1
ATOM 798 C CA . GLY A 1 108 ? 1.046 -14.332 9.892 1.00 76.88 108 GLY A CA 1
ATOM 799 C C . GLY A 1 108 ? 1.117 -13.363 8.709 1.00 76.88 108 GLY A C 1
ATOM 800 O O . GLY A 1 108 ? 0.423 -12.346 8.729 1.00 76.88 108 GLY A O 1
ATOM 801 N N . LEU A 1 109 ? 1.910 -13.702 7.689 1.00 79.69 109 LEU A N 1
ATOM 802 C CA . LEU A 1 109 ? 2.062 -12.990 6.416 1.00 79.69 109 LEU A CA 1
ATOM 803 C C . LEU A 1 109 ? 1.295 -13.728 5.286 1.00 79.69 109 LEU A C 1
ATOM 805 O O . LEU A 1 109 ? 1.916 -14.376 4.436 1.00 79.69 109 LEU A O 1
ATOM 809 N N . PRO A 1 110 ? -0.057 -13.701 5.256 1.00 84.38 110 PRO A N 1
ATOM 810 C CA . PRO A 1 110 ? -0.834 -14.573 4.381 1.00 84.38 110 PRO A CA 1
ATOM 811 C C . PRO A 1 110 ? -0.779 -1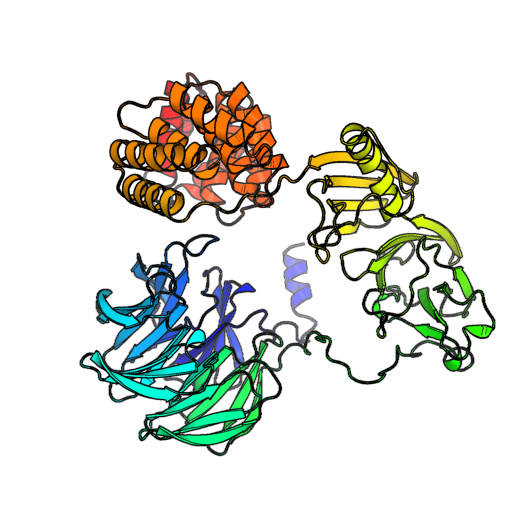4.149 2.906 1.00 84.38 110 PRO A C 1
ATOM 813 O O . PRO A 1 110 ? -1.110 -13.010 2.563 1.00 84.38 110 PRO A O 1
ATOM 816 N N . TYR A 1 111 ? -0.439 -15.087 2.017 1.00 84.62 111 TYR A N 1
ATOM 817 C CA . TYR A 1 111 ? -0.280 -14.802 0.583 1.00 84.62 111 TYR A CA 1
ATOM 818 C C . TYR A 1 111 ? -1.321 -15.486 -0.313 1.00 84.62 111 TYR A C 1
ATOM 820 O O . TYR A 1 111 ? -1.807 -14.873 -1.258 1.00 84.62 111 TYR A O 1
ATOM 828 N N . SER A 1 112 ? -1.699 -16.738 -0.039 1.00 91.25 112 SER A N 1
ATOM 829 C CA . SER A 1 112 ? -2.712 -17.446 -0.834 1.00 91.25 112 SER A CA 1
ATOM 830 C C . SER A 1 112 ? -3.697 -18.218 0.031 1.00 91.25 112 SER A C 1
ATOM 832 O O . SER A 1 112 ? -3.332 -18.727 1.089 1.00 91.25 112 SER A O 1
ATOM 834 N N . LEU A 1 113 ? -4.940 -18.294 -0.444 1.00 93.06 113 LEU A N 1
ATOM 835 C CA . LEU A 1 113 ? -6.075 -18.950 0.188 1.00 93.06 113 LEU A CA 1
ATOM 836 C C . LEU A 1 113 ? -6.641 -20.038 -0.734 1.00 93.06 113 LEU A C 1
ATOM 838 O O . LEU A 1 113 ? -6.865 -19.789 -1.915 1.00 93.06 113 LEU A O 1
ATOM 842 N N . ALA A 1 114 ? -6.943 -21.212 -0.184 1.00 95.38 114 ALA A N 1
ATOM 843 C CA . ALA A 1 114 ? -7.729 -22.243 -0.861 1.00 95.38 114 ALA A CA 1
ATOM 844 C C . ALA A 1 114 ? -8.708 -22.896 0.117 1.00 95.38 114 ALA A C 1
ATOM 846 O O . ALA A 1 114 ? -8.476 -22.899 1.324 1.00 95.38 114 ALA A O 1
ATOM 847 N N . ILE A 1 115 ? -9.792 -23.475 -0.391 1.00 95.62 115 ILE A N 1
ATOM 848 C CA . ILE A 1 115 ? -10.772 -24.196 0.423 1.00 95.62 115 ILE A CA 1
ATOM 849 C C . ILE A 1 115 ? -11.043 -25.569 -0.182 1.00 95.62 115 ILE A C 1
ATOM 851 O O . ILE A 1 115 ? -11.203 -25.700 -1.395 1.00 95.62 115 ILE A O 1
ATOM 855 N N . ASP A 1 116 ? -11.033 -26.604 0.655 1.00 95.06 116 ASP A N 1
ATOM 856 C CA . ASP A 1 116 ? -11.396 -27.953 0.226 1.00 95.06 116 ASP A CA 1
ATOM 857 C C . ASP A 1 116 ? -12.925 -28.167 0.238 1.00 95.06 116 ASP A C 1
ATOM 859 O O . ASP A 1 116 ? -13.668 -27.394 0.853 1.00 95.06 116 ASP A O 1
ATOM 863 N N . PRO A 1 117 ? -13.435 -29.241 -0.393 1.00 93.00 117 PRO A N 1
ATOM 864 C CA . PRO A 1 117 ? -14.867 -29.553 -0.385 1.00 93.00 117 PRO A CA 1
ATOM 865 C C . PRO A 1 117 ? -15.468 -29.825 1.004 1.00 93.00 117 PRO A C 1
ATOM 867 O O . PRO A 1 117 ? -16.688 -29.818 1.151 1.00 93.00 117 PRO A O 1
ATOM 870 N N . SER A 1 118 ? -14.639 -30.077 2.024 1.00 93.44 118 SER A N 1
ATOM 871 C CA . SER A 1 118 ? -15.084 -30.235 3.416 1.00 93.44 118 SER A CA 1
ATOM 872 C C . SER A 1 118 ? -15.206 -28.892 4.151 1.00 93.44 118 SER A C 1
ATOM 874 O O . SER A 1 118 ? -15.612 -28.868 5.314 1.00 93.44 118 SER A O 1
ATOM 876 N N . GLY A 1 119 ? -14.863 -27.781 3.491 1.00 93.88 119 GLY A N 1
ATOM 877 C CA . GLY A 1 119 ? -14.875 -26.433 4.048 1.00 93.88 119 GLY A CA 1
ATOM 878 C C . GLY A 1 119 ? -13.639 -26.093 4.880 1.00 93.88 119 GLY A C 1
ATOM 879 O O . GLY A 1 119 ? -13.664 -25.096 5.601 1.00 93.88 119 GLY A O 1
ATOM 880 N N . ASN A 1 120 ? -12.575 -26.906 4.833 1.00 95.56 120 ASN A N 1
ATOM 881 C CA . ASN A 1 120 ? -11.320 -26.524 5.470 1.00 95.56 120 ASN A CA 1
ATOM 882 C C . ASN A 1 120 ? -10.589 -25.516 4.593 1.00 95.56 120 ASN A C 1
ATOM 884 O O . ASN A 1 120 ? -10.427 -25.723 3.390 1.00 95.56 120 ASN A O 1
ATOM 888 N N . LEU A 1 121 ? -10.107 -24.458 5.226 1.00 95.88 121 LEU A N 1
ATOM 889 C CA . LEU A 1 121 ? -9.460 -23.342 4.566 1.00 95.88 121 LEU A CA 1
ATOM 890 C C . LEU A 1 121 ? -7.953 -23.421 4.808 1.00 95.88 121 LEU A C 1
ATOM 892 O O . LEU A 1 121 ? -7.501 -23.579 5.941 1.00 95.88 121 LEU A O 1
ATOM 896 N N . PHE A 1 122 ? -7.181 -23.337 3.735 1.00 95.50 122 PHE A N 1
ATOM 897 C CA . PHE A 1 122 ? -5.728 -23.414 3.738 1.00 95.50 122 PHE A CA 1
ATOM 898 C C . PHE A 1 122 ? -5.147 -22.050 3.402 1.00 95.50 122 PHE A C 1
ATOM 900 O O . PHE A 1 122 ? -5.577 -21.424 2.432 1.00 95.50 122 PHE A O 1
ATOM 907 N N . VAL A 1 123 ? -4.172 -21.602 4.192 1.00 93.88 123 VAL A N 1
ATOM 908 C CA . VAL A 1 123 ? -3.498 -20.315 3.989 1.00 93.88 123 VAL A CA 1
ATOM 909 C C . VAL A 1 123 ? -1.999 -20.500 4.002 1.00 93.88 123 VAL A C 1
ATOM 911 O O . VAL A 1 123 ? -1.469 -21.075 4.952 1.00 93.88 123 VAL A O 1
ATOM 914 N N . SER A 1 124 ? -1.316 -19.999 2.976 1.00 91.31 124 SER A N 1
ATOM 915 C CA . SER A 1 124 ? 0.142 -19.950 2.974 1.00 91.31 124 SER A CA 1
ATOM 916 C C . SER A 1 124 ? 0.653 -18.694 3.669 1.00 91.31 124 SER A C 1
ATOM 918 O O . SER A 1 124 ? 0.149 -17.595 3.438 1.00 91.31 124 SER A O 1
ATOM 920 N N . ASP A 1 125 ? 1.665 -18.877 4.506 1.00 87.25 125 ASP A N 1
ATOM 921 C CA . ASP A 1 125 ? 2.359 -17.836 5.252 1.00 87.25 125 ASP A CA 1
ATOM 922 C C . ASP A 1 125 ? 3.739 -17.613 4.637 1.00 87.25 125 ASP A C 1
ATOM 924 O O . ASP A 1 125 ? 4.561 -18.534 4.566 1.00 87.25 125 ASP A O 1
ATOM 928 N N . TRP A 1 126 ? 3.970 -16.398 4.146 1.00 78.44 126 TRP A N 1
ATOM 929 C CA . TRP A 1 126 ? 5.201 -16.054 3.447 1.00 78.44 126 TRP A CA 1
ATOM 930 C C . TRP A 1 126 ? 6.424 -16.083 4.358 1.00 78.44 126 TRP A C 1
ATOM 932 O O . TRP A 1 126 ? 7.503 -16.467 3.912 1.00 78.44 126 TRP A O 1
ATOM 942 N N . ASP A 1 127 ? 6.251 -15.683 5.615 1.00 77.81 127 ASP A N 1
ATOM 943 C CA . ASP A 1 127 ? 7.353 -15.507 6.559 1.00 77.81 127 ASP A CA 1
ATOM 944 C C . ASP A 1 127 ? 7.910 -16.850 7.016 1.00 77.81 127 ASP A C 1
ATOM 946 O O . ASP A 1 127 ? 9.084 -17.176 6.864 1.00 77.81 127 ASP A O 1
ATOM 950 N N . THR A 1 128 ? 7.007 -17.687 7.522 1.00 81.62 128 THR A N 1
ATOM 951 C CA . THR A 1 128 ? 7.370 -18.955 8.155 1.00 81.62 128 THR A CA 1
ATOM 952 C C . THR A 1 128 ? 7.485 -20.104 7.156 1.00 81.62 128 THR A C 1
ATOM 954 O O . THR A 1 128 ? 7.904 -21.202 7.523 1.00 81.62 128 THR A O 1
ATOM 957 N N . GLY A 1 129 ? 7.035 -19.907 5.911 1.00 84.62 129 GLY A N 1
ATOM 958 C CA . GLY A 1 129 ? 6.886 -20.975 4.922 1.00 84.62 129 GLY A CA 1
ATOM 959 C C . GLY A 1 129 ? 5.816 -22.011 5.287 1.00 84.62 129 GLY A C 1
ATOM 960 O O . GLY A 1 129 ? 5.738 -23.072 4.655 1.00 84.62 129 GLY A O 1
ATOM 961 N N . SER A 1 130 ? 4.995 -21.744 6.306 1.00 90.62 130 SER A N 1
ATOM 962 C CA . SER A 1 130 ? 3.937 -22.650 6.751 1.00 90.62 130 SER A CA 1
ATOM 963 C C . SER A 1 130 ? 2.689 -22.541 5.881 1.00 90.62 130 SER A C 1
ATOM 965 O O . SER A 1 130 ? 2.366 -21.499 5.320 1.00 90.62 130 SER A O 1
ATOM 967 N N . ILE A 1 131 ? 1.950 -23.640 5.800 1.00 93.31 131 ILE A N 1
ATOM 968 C CA . ILE A 1 131 ? 0.578 -23.687 5.313 1.00 93.31 131 ILE A CA 1
ATOM 969 C C . ILE A 1 131 ? -0.289 -23.995 6.528 1.00 93.31 131 ILE A C 1
ATOM 971 O O . ILE A 1 131 ? -0.212 -25.086 7.102 1.00 93.31 131 ILE A O 1
ATOM 975 N N . TYR A 1 132 ? -1.106 -23.033 6.940 1.00 93.38 132 TYR A N 1
ATOM 976 C CA . TYR A 1 132 ? -2.080 -23.218 8.006 1.00 93.38 132 TYR A CA 1
ATOM 977 C C . TYR A 1 132 ? -3.361 -23.830 7.449 1.00 93.38 132 TYR A C 1
ATOM 979 O O . TYR A 1 132 ? -3.783 -23.492 6.346 1.00 93.38 132 TYR A O 1
ATOM 987 N N . LYS A 1 133 ? -4.002 -24.695 8.233 1.00 94.56 133 LYS A N 1
ATOM 988 C CA . LYS A 1 133 ? -5.354 -25.199 7.993 1.00 94.56 133 LYS A CA 1
ATOM 989 C C . LYS A 1 133 ? -6.284 -24.684 9.078 1.00 94.56 133 LYS A C 1
ATOM 991 O O . LYS A 1 133 ? -5.989 -24.821 10.265 1.00 94.56 133 LYS A O 1
ATOM 996 N N . PHE A 1 134 ? -7.420 -24.164 8.648 1.00 95.06 134 PHE A N 1
ATOM 997 C CA . PHE A 1 134 ? -8.534 -23.752 9.480 1.00 95.06 134 PHE A CA 1
ATOM 998 C C . PHE A 1 134 ? -9.700 -24.708 9.245 1.00 95.06 134 PHE A C 1
ATOM 1000 O O . PHE A 1 134 ? -10.077 -24.965 8.099 1.00 95.06 134 PHE A O 1
ATOM 1007 N N . THR A 1 135 ? -10.273 -25.256 10.316 1.00 94.31 135 THR A N 1
ATOM 1008 C CA . THR A 1 135 ? -11.534 -26.012 10.217 1.00 94.31 135 THR A CA 1
ATOM 1009 C C . THR A 1 135 ? -12.672 -25.068 9.809 1.00 94.31 135 THR A C 1
ATOM 1011 O O . THR A 1 135 ? -12.542 -23.861 10.008 1.00 94.31 135 THR A O 1
ATOM 1014 N N . PRO A 1 136 ? -13.839 -25.558 9.345 1.00 92.88 136 PRO A N 1
ATOM 1015 C CA . PRO A 1 136 ? -15.002 -24.699 9.082 1.00 92.88 136 PRO A CA 1
ATOM 1016 C C . PRO A 1 136 ? -15.460 -23.842 10.278 1.00 92.88 136 PRO A C 1
ATOM 1018 O O . PRO A 1 136 ? -16.238 -22.906 10.106 1.00 92.88 136 PRO A O 1
ATOM 1021 N N . LYS A 1 137 ? -15.014 -24.177 11.499 1.00 88.69 137 LYS A N 1
ATOM 1022 C CA . LYS A 1 137 ? -15.285 -23.426 12.732 1.00 88.69 137 LYS A CA 1
ATOM 1023 C C . LYS A 1 137 ? -14.231 -22.358 13.049 1.00 88.69 137 LYS A C 1
ATOM 1025 O O . LYS A 1 137 ? -14.452 -21.581 13.969 1.00 88.69 137 LYS A O 1
ATOM 1030 N N . GLY A 1 138 ? -13.121 -22.322 12.311 1.00 88.88 138 GLY A N 1
ATOM 1031 C CA . GLY A 1 138 ? -12.017 -21.381 12.507 1.00 88.88 138 GLY A CA 1
ATOM 1032 C C . GLY A 1 138 ? -10.842 -21.926 13.325 1.00 88.88 138 GLY A C 1
ATOM 1033 O O . GLY A 1 138 ? -9.911 -21.175 13.603 1.00 88.88 138 GLY A O 1
ATOM 1034 N N . ASP A 1 139 ? -10.829 -23.213 13.696 1.00 90.75 139 ASP A N 1
ATOM 1035 C CA . ASP A 1 139 ? -9.726 -23.777 14.488 1.00 90.75 139 ASP A CA 1
ATOM 1036 C C . ASP A 1 139 ? -8.450 -23.871 13.638 1.00 90.75 139 ASP A C 1
ATOM 1038 O O . ASP A 1 139 ? -8.411 -24.620 12.657 1.00 90.75 139 ASP A O 1
ATOM 1042 N N . LYS A 1 140 ? -7.408 -23.123 14.019 1.00 92.62 140 LYS A N 1
ATOM 1043 C CA . LYS A 1 140 ? -6.116 -23.056 13.316 1.00 92.62 140 LYS A CA 1
ATOM 1044 C C . LYS A 1 140 ? -5.203 -24.226 13.695 1.00 92.62 140 LYS A C 1
ATOM 1046 O O . LYS A 1 140 ? -5.026 -24.543 14.868 1.00 92.62 140 LYS A O 1
ATOM 1051 N N . SER A 1 141 ? -4.538 -24.805 12.701 1.00 92.62 141 SER A N 1
ATOM 1052 C CA . SER A 1 141 ? -3.457 -25.787 12.857 1.00 92.62 141 SER A CA 1
ATOM 1053 C C . SER A 1 141 ? -2.400 -25.606 11.765 1.00 92.62 141 SER A C 1
ATOM 1055 O O . SER A 1 141 ? -2.690 -25.049 10.706 1.00 92.62 141 SER A O 1
ATOM 1057 N N . VAL A 1 142 ? -1.169 -26.066 11.996 1.00 92.56 142 VAL A N 1
ATOM 1058 C CA . VAL A 1 142 ? -0.158 -26.159 10.931 1.00 92.56 142 VAL A CA 1
ATOM 1059 C C . VAL A 1 142 ? -0.440 -27.426 10.128 1.00 92.56 142 VAL A C 1
ATOM 1061 O O . VAL A 1 142 ? -0.420 -28.521 10.684 1.00 92.56 142 VAL A O 1
ATOM 1064 N N . PHE A 1 143 ? -0.728 -27.283 8.835 1.00 93.56 143 PHE A N 1
ATOM 1065 C CA . PHE A 1 143 ? -0.981 -28.416 7.941 1.00 93.56 143 PHE A CA 1
ATOM 1066 C C . PHE A 1 143 ? 0.308 -28.954 7.331 1.00 93.56 143 PHE A C 1
ATOM 1068 O O . PHE A 1 143 ? 0.535 -30.161 7.310 1.00 93.56 143 PHE A O 1
ATOM 1075 N N . ALA A 1 144 ? 1.158 -28.049 6.854 1.00 91.12 144 ALA A N 1
ATOM 1076 C CA . ALA A 1 144 ? 2.462 -28.374 6.304 1.00 91.12 144 ALA A CA 1
ATOM 1077 C C . ALA A 1 144 ? 3.420 -27.200 6.503 1.00 91.12 144 ALA A C 1
ATOM 1079 O O . ALA A 1 144 ? 2.992 -26.055 6.606 1.00 91.12 144 ALA A O 1
ATOM 1080 N N . THR A 1 145 ? 4.718 -27.479 6.479 1.00 86.25 145 THR A N 1
ATOM 1081 C CA . THR A 1 145 ? 5.756 -26.450 6.393 1.00 86.25 145 THR A CA 1
ATOM 1082 C C . THR A 1 145 ? 6.597 -26.729 5.160 1.00 86.25 145 THR A C 1
ATOM 1084 O O . THR A 1 145 ? 6.976 -27.870 4.882 1.00 86.25 145 THR A O 1
ATOM 1087 N N . THR A 1 146 ? 6.834 -25.687 4.376 1.00 76.44 146 THR A N 1
ATOM 1088 C CA . THR A 1 146 ? 7.679 -25.724 3.185 1.00 76.44 146 THR A CA 1
ATOM 1089 C C . THR A 1 146 ? 8.992 -25.016 3.487 1.00 76.44 146 THR A C 1
ATOM 109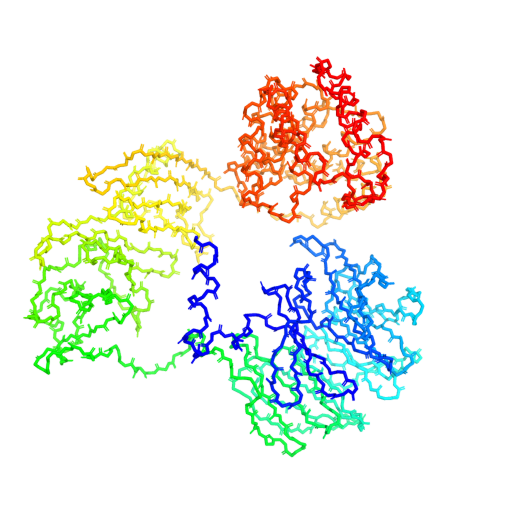1 O O . THR A 1 146 ? 9.005 -24.033 4.213 1.00 76.44 146 THR A O 1
ATOM 1094 N N . GLU A 1 147 ? 10.107 -25.503 2.934 1.00 74.25 147 GLU A N 1
ATOM 1095 C CA . GLU A 1 147 ? 11.408 -24.821 3.079 1.00 74.25 147 GLU A CA 1
ATOM 1096 C C . GLU A 1 147 ? 11.402 -23.411 2.471 1.00 74.25 147 GLU A C 1
ATOM 1098 O O . GLU A 1 147 ? 12.173 -22.557 2.886 1.00 74.25 147 GLU A O 1
ATOM 1103 N N . ILE A 1 148 ? 10.555 -23.186 1.462 1.00 79.25 148 ILE A N 1
ATOM 1104 C CA . ILE A 1 148 ? 10.309 -21.879 0.858 1.00 79.25 148 ILE A CA 1
ATOM 1105 C C . ILE A 1 148 ? 8.803 -21.727 0.696 1.00 79.25 148 ILE A C 1
ATOM 1107 O O . ILE A 1 148 ? 8.168 -22.640 0.164 1.00 79.25 148 ILE A O 1
ATOM 1111 N N . ALA A 1 149 ? 8.266 -20.582 1.114 1.00 81.25 149 ALA A N 1
ATOM 1112 C CA . ALA A 1 149 ? 6.835 -20.333 1.164 1.00 81.25 149 ALA A CA 1
ATOM 1113 C C . ALA A 1 149 ? 6.114 -20.587 -0.168 1.00 81.25 149 ALA A C 1
ATOM 1115 O O . ALA A 1 149 ? 6.532 -20.140 -1.244 1.00 81.25 149 ALA A O 1
ATOM 1116 N N . ALA A 1 150 ? 4.977 -21.275 -0.072 1.00 89.31 150 ALA A N 1
ATOM 1117 C CA . ALA A 1 150 ? 4.049 -21.422 -1.181 1.00 89.31 150 ALA A CA 1
ATOM 1118 C C . ALA A 1 150 ? 3.361 -20.083 -1.478 1.00 89.31 150 ALA A C 1
ATOM 1120 O O . ALA A 1 150 ? 2.757 -19.468 -0.598 1.00 89.31 150 ALA A O 1
ATOM 1121 N N . LYS A 1 151 ? 3.412 -19.643 -2.737 1.00 88.12 151 LYS A N 1
ATOM 1122 C CA . LYS A 1 151 ? 2.744 -18.405 -3.175 1.00 88.12 151 LYS A CA 1
ATOM 1123 C C . LYS A 1 151 ? 1.345 -18.644 -3.723 1.00 88.12 151 LYS A C 1
ATOM 1125 O O . LYS A 1 151 ? 0.606 -17.694 -3.952 1.00 88.12 151 LYS A O 1
ATOM 1130 N N . ILE A 1 152 ? 0.989 -19.895 -3.983 1.00 91.19 152 ILE A N 1
ATOM 1131 C CA . ILE A 1 152 ? -0.306 -20.210 -4.560 1.00 91.19 152 ILE A CA 1
ATOM 1132 C C . ILE A 1 152 ? -0.788 -21.577 -4.114 1.00 91.19 152 ILE A C 1
ATOM 1134 O O . ILE A 1 152 ? -0.021 -22.542 -4.102 1.00 91.19 152 ILE A O 1
ATOM 1138 N N . LEU A 1 153 ? -2.056 -21.628 -3.735 1.00 95.19 153 LEU A N 1
ATOM 1139 C CA . LEU A 1 153 ? -2.741 -22.809 -3.249 1.00 95.19 153 LEU A CA 1
ATOM 1140 C C . LEU A 1 153 ? -3.977 -23.069 -4.109 1.00 95.19 153 LEU A C 1
ATOM 1142 O O . LEU A 1 153 ? -4.683 -22.137 -4.484 1.00 95.19 153 LEU A O 1
ATOM 1146 N N . ALA A 1 154 ? -4.260 -24.336 -4.389 1.00 95.81 154 ALA A N 1
ATOM 1147 C CA . ALA A 1 154 ? -5.519 -24.758 -4.993 1.00 95.81 154 ALA A CA 1
ATOM 1148 C C . ALA A 1 154 ? -5.902 -26.152 -4.487 1.00 95.81 154 ALA A C 1
ATOM 1150 O O . ALA A 1 154 ? -5.029 -26.994 -4.276 1.00 95.81 154 ALA A O 1
ATOM 1151 N N . CYS A 1 155 ? -7.196 -26.405 -4.312 1.00 95.81 155 CYS A N 1
ATOM 1152 C CA . CYS A 1 155 ? -7.706 -27.708 -3.891 1.00 95.81 155 CYS A CA 1
ATOM 1153 C C . CYS A 1 155 ? -8.457 -28.395 -5.032 1.00 95.81 155 CYS A C 1
ATOM 1155 O O . CYS A 1 155 ? -9.154 -27.737 -5.805 1.00 95.81 155 CYS A O 1
ATOM 1157 N N . ASP A 1 156 ? -8.359 -29.721 -5.105 1.00 95.12 156 ASP A N 1
ATOM 1158 C CA . ASP A 1 156 ? -9.241 -30.524 -5.954 1.00 95.12 156 ASP A CA 1
ATOM 1159 C C . ASP A 1 156 ? -10.490 -31.020 -5.204 1.00 95.12 156 ASP A C 1
ATOM 1161 O O . ASP A 1 156 ? -10.648 -30.843 -3.993 1.00 95.12 156 ASP A O 1
ATOM 1165 N N . GLN A 1 157 ? -11.392 -31.683 -5.932 1.00 92.75 157 GLN A N 1
ATOM 1166 C CA . GLN A 1 157 ? -12.626 -32.247 -5.371 1.00 92.75 157 GLN A CA 1
ATOM 1167 C C . GLN A 1 157 ? -12.398 -33.458 -4.448 1.00 92.75 157 GLN A C 1
ATOM 1169 O O . GLN A 1 157 ? -13.312 -33.865 -3.734 1.00 92.75 157 GLN A O 1
ATOM 1174 N N . ALA A 1 158 ? -11.196 -34.038 -4.441 1.00 93.88 158 ALA A N 1
ATOM 1175 C CA . ALA A 1 158 ? -10.813 -35.078 -3.492 1.00 93.88 158 ALA A CA 1
ATOM 1176 C C . ALA A 1 158 ? -10.213 -34.493 -2.197 1.00 93.88 158 ALA A C 1
ATOM 1178 O O . ALA A 1 158 ? -9.932 -35.248 -1.267 1.00 93.88 158 ALA A O 1
ATOM 1179 N N . GLY A 1 159 ? -10.036 -33.168 -2.121 1.00 94.00 159 GLY A N 1
ATOM 1180 C CA . GLY A 1 159 ? -9.418 -32.471 -0.996 1.00 94.00 159 GLY A CA 1
ATOM 1181 C C . GLY A 1 159 ? -7.889 -32.505 -1.008 1.00 94.00 159 GLY A C 1
ATOM 1182 O O . GLY A 1 159 ? -7.274 -32.216 0.017 1.00 94.00 159 GLY A O 1
ATOM 1183 N N . ASN A 1 160 ? -7.261 -32.875 -2.130 1.00 95.94 160 ASN A N 1
ATOM 1184 C CA . ASN A 1 160 ? -5.819 -32.711 -2.275 1.00 95.94 160 ASN A CA 1
ATOM 1185 C C . ASN A 1 160 ? -5.497 -31.222 -2.425 1.00 95.94 160 ASN A C 1
ATOM 1187 O O . ASN A 1 160 ? -6.139 -30.526 -3.215 1.00 95.94 160 ASN A O 1
ATOM 1191 N N . LEU A 1 161 ? -4.472 -30.759 -1.715 1.00 97.00 161 LEU A N 1
ATOM 1192 C CA . LEU A 1 161 ? -3.953 -29.401 -1.809 1.00 97.00 161 LEU A CA 1
ATOM 1193 C C . LEU A 1 161 ? -2.729 -29.378 -2.725 1.00 97.00 161 LEU A C 1
ATOM 1195 O O . LEU A 1 161 ? -1.748 -30.084 -2.493 1.00 97.00 161 LEU A O 1
ATOM 1199 N N . PHE A 1 162 ? -2.761 -28.525 -3.737 1.00 96.25 162 PHE A N 1
ATOM 1200 C CA . PHE A 1 162 ? -1.634 -28.232 -4.610 1.00 96.25 162 PHE A CA 1
ATOM 1201 C C . PHE A 1 162 ? -1.016 -26.903 -4.188 1.00 96.25 162 PHE A C 1
ATOM 1203 O O . PHE A 1 162 ? -1.714 -25.893 -4.104 1.00 96.25 162 PHE A O 1
ATOM 1210 N N . ALA A 1 163 ? 0.287 -26.908 -3.919 1.00 95.50 163 ALA A N 1
ATOM 1211 C CA . ALA A 1 163 ? 1.037 -25.744 -3.470 1.00 95.50 163 ALA A CA 1
ATOM 1212 C C . ALA A 1 163 ? 2.157 -25.419 -4.462 1.00 95.50 163 ALA A C 1
ATOM 1214 O O . ALA A 1 163 ? 3.108 -26.191 -4.612 1.00 95.50 163 ALA A O 1
ATOM 1215 N N . GLY A 1 164 ? 2.048 -24.275 -5.137 1.00 92.88 164 GLY A N 1
ATOM 1216 C CA . GLY A 1 164 ? 3.087 -23.765 -6.027 1.00 92.88 164 GLY A CA 1
ATOM 1217 C C . GLY A 1 164 ? 4.148 -22.986 -5.252 1.00 92.88 164 GLY A C 1
ATOM 1218 O O . GLY A 1 164 ? 3.829 -22.048 -4.513 1.00 92.88 164 GLY A O 1
ATOM 1219 N N . VAL A 1 165 ? 5.415 -23.361 -5.439 1.00 90.12 165 VAL A N 1
ATOM 1220 C CA . VAL A 1 165 ? 6.581 -22.748 -4.787 1.00 90.12 165 VAL A CA 1
ATOM 1221 C C . VAL A 1 165 ? 7.518 -22.195 -5.868 1.00 90.12 165 VAL A C 1
ATOM 1223 O O . VAL A 1 165 ? 8.407 -22.908 -6.343 1.00 90.12 165 VAL A O 1
ATOM 1226 N N . PRO A 1 166 ? 7.343 -20.925 -6.284 1.00 83.50 166 PRO A N 1
ATOM 1227 C CA . PRO A 1 166 ? 7.998 -20.384 -7.480 1.00 83.50 166 PRO A CA 1
ATOM 1228 C C . PRO A 1 166 ? 9.520 -20.389 -7.397 1.00 83.50 166 PRO A C 1
ATOM 1230 O O . PRO A 1 166 ? 10.183 -20.762 -8.355 1.00 83.50 166 PRO A O 1
ATOM 1233 N N . LEU A 1 167 ? 10.071 -20.064 -6.225 1.00 79.25 167 LEU A N 1
ATOM 1234 C CA . LEU A 1 167 ? 11.518 -20.049 -5.983 1.00 79.25 167 LEU A CA 1
ATOM 1235 C C . LEU A 1 167 ? 12.154 -21.451 -5.993 1.00 79.25 167 LEU A C 1
ATOM 1237 O O . LEU A 1 167 ? 13.368 -21.568 -6.117 1.00 79.25 167 LEU A O 1
ATOM 1241 N N . LYS A 1 168 ? 11.351 -22.518 -5.871 1.00 83.56 168 LYS A N 1
ATOM 1242 C CA . LYS A 1 168 ? 11.792 -23.910 -6.068 1.00 83.56 168 LYS A CA 1
ATOM 1243 C C . LYS A 1 168 ? 11.438 -24.461 -7.447 1.00 83.56 168 LYS A C 1
ATOM 1245 O O . LYS A 1 168 ? 11.710 -25.632 -7.709 1.00 83.56 168 LYS A O 1
ATOM 1250 N N . HIS A 1 169 ? 10.790 -23.669 -8.301 1.00 85.62 169 HIS A N 1
ATOM 1251 C CA . HIS A 1 169 ? 10.267 -24.109 -9.592 1.00 85.62 169 HIS A CA 1
ATOM 1252 C C . HIS A 1 169 ? 9.470 -25.422 -9.486 1.00 85.62 169 HIS A C 1
ATOM 1254 O O . HIS A 1 169 ? 9.667 -26.337 -10.286 1.00 85.62 169 HIS A O 1
ATOM 1260 N N . SER A 1 170 ? 8.648 -25.573 -8.444 1.00 88.69 170 SER A N 1
ATOM 1261 C CA . SER A 1 170 ? 7.981 -26.843 -8.138 1.00 88.69 170 SER A CA 1
ATOM 1262 C C . SER A 1 170 ? 6.551 -26.646 -7.647 1.00 88.69 170 SER A C 1
ATOM 1264 O O . SER A 1 170 ? 6.234 -25.652 -6.990 1.00 88.69 170 SER A O 1
ATOM 1266 N N . ILE A 1 171 ? 5.711 -27.642 -7.922 1.00 93.25 171 ILE A N 1
ATOM 1267 C CA . ILE A 1 171 ? 4.365 -27.787 -7.370 1.00 93.25 171 ILE A CA 1
ATOM 1268 C C . ILE A 1 171 ? 4.363 -29.039 -6.499 1.00 93.25 171 ILE A C 1
ATOM 1270 O O . ILE A 1 171 ? 4.659 -30.139 -6.974 1.00 93.25 171 ILE A O 1
ATOM 1274 N N . PHE A 1 172 ? 4.009 -28.878 -5.229 1.00 93.94 172 PHE A N 1
ATOM 1275 C CA . PHE A 1 172 ? 3.815 -29.988 -4.303 1.00 93.94 172 PHE A CA 1
ATOM 1276 C C . PHE A 1 172 ? 2.335 -30.351 -4.227 1.00 93.94 172 PHE A C 1
ATOM 1278 O O . PHE A 1 172 ? 1.479 -29.467 -4.217 1.00 93.94 172 PHE A O 1
ATOM 1285 N N . LYS A 1 173 ? 2.036 -31.646 -4.133 1.00 95.25 173 LYS A N 1
ATOM 1286 C CA . LYS A 1 173 ? 0.699 -32.156 -3.830 1.00 95.25 173 LYS A CA 1
ATOM 1287 C C . LYS A 1 173 ? 0.686 -32.714 -2.416 1.00 95.25 173 LYS A C 1
ATOM 1289 O O . LYS A 1 173 ? 1.531 -33.537 -2.062 1.00 95.25 173 LYS A O 1
ATOM 1294 N N . TYR A 1 174 ? -0.305 -32.301 -1.644 1.00 95.75 174 TYR A N 1
ATOM 1295 C CA . TYR A 1 174 ? -0.609 -32.822 -0.325 1.00 95.75 174 TYR A CA 1
ATOM 1296 C C . TYR A 1 174 ? -1.946 -33.548 -0.384 1.00 95.75 174 TYR A C 1
ATOM 1298 O O . TYR A 1 174 ? -2.952 -32.974 -0.797 1.00 95.75 174 TYR A O 1
ATOM 1306 N N . GLU A 1 175 ? -1.968 -34.809 0.024 1.00 94.06 175 GLU A N 1
ATOM 1307 C CA . GLU A 1 175 ? -3.224 -35.538 0.210 1.00 94.06 175 GLU A CA 1
ATOM 1308 C C . GLU A 1 175 ? -4.016 -34.953 1.396 1.00 94.06 175 GLU A C 1
ATOM 1310 O O . GLU A 1 175 ? -3.411 -34.312 2.260 1.00 94.06 175 GLU A O 1
ATOM 1315 N N . PRO A 1 176 ? -5.336 -35.200 1.524 1.00 91.06 176 PRO A N 1
ATOM 1316 C CA . PRO A 1 176 ? -6.134 -34.693 2.648 1.00 91.06 176 PRO A CA 1
ATOM 1317 C C . PRO A 1 176 ? -5.552 -35.012 4.037 1.00 91.06 176 PRO A C 1
ATOM 1319 O O . PRO A 1 176 ? -5.752 -34.258 4.991 1.00 91.06 176 PRO A O 1
ATOM 1322 N N . GLY A 1 177 ? -4.820 -36.129 4.148 1.00 84.19 177 GLY A N 1
ATOM 1323 C CA . GLY A 1 177 ? -4.111 -36.553 5.359 1.00 84.19 177 GLY A CA 1
ATOM 1324 C C . GLY A 1 177 ? -2.764 -35.862 5.612 1.00 84.19 177 GLY A C 1
ATOM 1325 O O . GLY A 1 177 ? -2.126 -36.162 6.615 1.00 84.19 177 GLY A O 1
ATOM 1326 N N . GLY A 1 178 ? -2.318 -34.964 4.729 1.00 86.44 178 GLY A N 1
ATOM 1327 C CA . GLY A 1 178 ? -1.063 -34.210 4.841 1.00 86.44 178 GLY A CA 1
ATOM 1328 C C . GLY A 1 178 ? 0.152 -34.854 4.162 1.00 86.44 178 GLY A C 1
ATOM 1329 O O . GLY A 1 178 ? 1.225 -34.251 4.142 1.00 86.44 178 GLY A O 1
ATOM 1330 N N . THR A 1 179 ? 0.015 -36.049 3.578 1.00 92.94 179 THR A N 1
ATOM 1331 C CA . THR A 1 179 ? 1.108 -36.722 2.858 1.00 92.94 179 THR A CA 1
ATOM 1332 C C . THR A 1 179 ? 1.566 -35.878 1.672 1.00 92.94 179 THR A C 1
ATOM 1334 O O . THR A 1 179 ? 0.786 -35.627 0.755 1.00 92.94 179 THR A O 1
ATOM 1337 N N . LYS A 1 180 ? 2.836 -35.461 1.678 1.00 94.06 180 LYS A N 1
ATOM 1338 C CA . LYS A 1 180 ? 3.449 -34.645 0.623 1.00 94.06 180 LYS A CA 1
ATOM 1339 C C . LYS A 1 180 ? 4.035 -35.513 -0.497 1.00 94.06 180 LYS A C 1
ATOM 1341 O O . LYS A 1 180 ? 4.716 -36.498 -0.225 1.00 94.06 180 LYS A O 1
ATOM 1346 N N . SER A 1 181 ? 3.861 -35.080 -1.743 1.00 93.25 181 SER A N 1
ATOM 1347 C CA . SER A 1 181 ? 4.536 -35.606 -2.936 1.00 93.25 181 SER A CA 1
ATOM 1348 C C . SER A 1 181 ? 4.916 -34.477 -3.901 1.00 93.25 181 SER A C 1
ATOM 1350 O O . SER A 1 181 ? 4.295 -33.409 -3.896 1.00 93.25 181 SER A O 1
ATOM 1352 N N . ASP A 1 182 ? 5.932 -34.705 -4.731 1.00 91.56 182 ASP A N 1
ATOM 1353 C CA . ASP A 1 182 ? 6.283 -33.794 -5.822 1.00 91.56 182 ASP A CA 1
ATOM 1354 C C . ASP A 1 182 ? 5.323 -34.036 -6.991 1.00 91.56 182 ASP A C 1
ATOM 1356 O O . ASP A 1 182 ? 5.260 -35.143 -7.525 1.00 91.56 182 ASP A O 1
ATOM 1360 N N . PHE A 1 183 ? 4.549 -33.018 -7.373 1.00 93.94 183 PHE A N 1
ATOM 1361 C CA . PHE A 1 183 ? 3.582 -33.131 -8.468 1.00 93.94 183 PHE A CA 1
ATOM 1362 C C . PHE A 1 183 ? 4.193 -32.723 -9.809 1.00 93.94 183 PHE A C 1
ATOM 1364 O O . PHE A 1 183 ? 4.037 -33.429 -10.802 1.00 93.94 183 PHE A O 1
ATOM 1371 N N . ALA A 1 184 ? 4.909 -31.596 -9.832 1.00 90.44 184 ALA A N 1
ATOM 1372 C CA . ALA A 1 184 ? 5.628 -31.115 -11.007 1.00 90.44 184 ALA A CA 1
ATOM 1373 C C . ALA A 1 184 ? 6.883 -30.331 -10.597 1.00 90.44 184 ALA A C 1
ATOM 1375 O O . ALA A 1 184 ? 6.877 -29.634 -9.582 1.00 90.44 184 ALA A O 1
ATOM 1376 N N . THR A 1 185 ? 7.941 -30.415 -11.403 1.00 88.56 185 THR A N 1
ATOM 1377 C CA . THR A 1 185 ? 9.217 -29.704 -11.210 1.00 88.56 185 THR A CA 1
ATOM 1378 C C . THR A 1 185 ? 9.610 -28.942 -12.479 1.00 88.56 185 THR A C 1
ATOM 1380 O O . THR A 1 185 ? 9.103 -29.222 -13.566 1.00 88.56 185 THR A O 1
ATOM 1383 N N . GLY A 1 186 ? 10.501 -27.956 -12.346 1.00 80.81 186 GLY A N 1
ATOM 1384 C CA . GLY A 1 186 ? 10.945 -27.094 -13.446 1.00 80.81 186 GLY A CA 1
ATOM 1385 C C . GLY A 1 186 ? 9.908 -26.059 -13.898 1.00 80.81 186 GLY A C 1
ATOM 1386 O O . GLY A 1 186 ? 9.950 -25.629 -15.046 1.00 80.81 186 GLY A O 1
ATOM 1387 N N . ILE A 1 187 ? 8.958 -25.688 -13.033 1.00 82.00 187 ILE A N 1
ATOM 1388 C CA . ILE A 1 187 ? 7.856 -24.771 -13.360 1.00 82.00 187 ILE A CA 1
ATOM 1389 C C . ILE A 1 187 ? 7.733 -23.684 -12.300 1.00 82.00 187 ILE A C 1
ATOM 1391 O O . ILE A 1 187 ? 7.509 -23.966 -11.124 1.00 82.00 187 ILE A O 1
ATOM 1395 N N . THR A 1 188 ? 7.827 -22.427 -12.724 1.00 83.88 188 THR A N 1
ATOM 1396 C CA . THR A 1 188 ? 7.672 -21.257 -11.852 1.00 83.88 188 THR A CA 1
ATOM 1397 C C . THR A 1 188 ? 6.199 -20.862 -11.767 1.00 83.88 188 THR A C 1
ATOM 1399 O O . THR A 1 188 ? 5.697 -20.186 -12.650 1.00 83.88 188 THR A O 1
ATOM 1402 N N . THR A 1 189 ? 5.477 -21.297 -10.737 1.00 85.75 189 THR A N 1
ATOM 1403 C CA . THR A 1 189 ? 4.007 -21.159 -10.665 1.00 85.75 189 THR A CA 1
ATOM 1404 C C . THR A 1 189 ? 3.546 -19.752 -10.244 1.00 85.75 189 THR A C 1
ATOM 1406 O O . THR A 1 189 ? 3.629 -19.409 -9.069 1.00 85.75 189 THR A O 1
ATOM 1409 N N . TYR A 1 190 ? 2.991 -18.952 -11.155 1.00 83.69 190 TYR A N 1
ATOM 1410 C CA . TYR A 1 190 ? 2.387 -17.645 -10.830 1.00 83.69 190 TYR A CA 1
ATOM 1411 C C . TYR A 1 190 ? 0.861 -17.698 -10.702 1.00 83.69 190 TYR A C 1
ATOM 1413 O O . TYR A 1 190 ? 0.293 -16.957 -9.905 1.00 83.69 190 TYR A O 1
ATOM 1421 N N . ALA A 1 191 ? 0.217 -18.617 -11.425 1.00 89.44 191 ALA A N 1
ATOM 1422 C CA . ALA A 1 191 ? -1.215 -18.888 -11.345 1.00 89.44 191 ALA A CA 1
ATOM 1423 C C . ALA A 1 191 ? -1.479 -20.406 -11.339 1.00 89.44 191 ALA A C 1
ATOM 1425 O O . ALA A 1 191 ? -0.728 -21.176 -11.944 1.00 89.44 191 ALA A O 1
ATOM 1426 N N . LEU A 1 192 ? -2.520 -20.841 -10.627 1.00 93.12 192 LEU A N 1
ATOM 1427 C CA . LEU A 1 192 ? -2.832 -22.246 -10.372 1.00 93.12 192 LEU A CA 1
ATOM 1428 C C . LEU A 1 192 ? -4.336 -22.389 -10.145 1.00 93.12 192 LEU A C 1
ATOM 1430 O O . LEU A 1 192 ? -4.893 -21.706 -9.291 1.00 93.12 192 LEU A O 1
ATOM 1434 N N . ALA A 1 193 ? -4.976 -23.303 -10.866 1.00 94.94 193 ALA A N 1
ATOM 1435 C CA . ALA A 1 193 ? -6.346 -23.725 -10.595 1.00 94.94 193 ALA A CA 1
ATOM 1436 C C . ALA A 1 193 ? -6.506 -25.214 -10.896 1.00 94.94 193 ALA A C 1
ATOM 1438 O O . ALA A 1 193 ? -5.761 -25.776 -11.700 1.00 94.94 193 ALA A O 1
ATOM 1439 N N . VAL A 1 194 ? -7.489 -25.854 -10.265 1.00 95.62 194 VAL A N 1
ATOM 1440 C CA . VAL A 1 194 ? -7.805 -27.264 -10.506 1.00 95.62 194 VAL A CA 1
ATOM 1441 C C . VAL A 1 194 ? -9.236 -27.377 -11.009 1.00 95.62 194 VAL A C 1
ATOM 1443 O O . VAL A 1 194 ? -10.150 -26.789 -10.431 1.00 95.62 194 VAL A O 1
ATOM 1446 N N . ASP A 1 195 ? -9.433 -28.109 -12.103 1.00 94.06 195 ASP A N 1
ATOM 1447 C CA . ASP A 1 195 ? -10.774 -28.364 -12.626 1.00 94.06 195 ASP A CA 1
ATOM 1448 C C . ASP A 1 195 ? -11.495 -29.477 -11.837 1.00 94.06 195 ASP A C 1
ATOM 1450 O O . ASP A 1 195 ? -10.926 -30.170 -10.988 1.00 94.06 195 ASP A O 1
ATOM 1454 N N . LYS A 1 196 ? -12.781 -29.693 -12.134 1.00 91.12 196 LYS A N 1
ATOM 1455 C CA . LYS A 1 196 ? -13.587 -30.741 -11.479 1.00 91.12 196 LYS A CA 1
ATOM 1456 C C . LYS A 1 196 ? -13.073 -32.166 -11.728 1.00 91.12 196 LYS A C 1
ATOM 1458 O O . LYS A 1 196 ? -13.422 -33.064 -10.968 1.00 91.12 196 LYS A O 1
ATOM 1463 N N . ALA A 1 197 ? -12.284 -32.384 -12.781 1.00 91.88 197 ALA A N 1
ATOM 1464 C CA . ALA A 1 197 ? -11.680 -33.675 -13.099 1.00 91.88 197 ALA A CA 1
ATOM 1465 C C . ALA A 1 197 ? -10.319 -33.880 -12.403 1.00 91.88 197 ALA A C 1
ATOM 1467 O O . ALA A 1 197 ? -9.724 -34.949 -12.540 1.00 91.88 197 ALA A O 1
ATOM 1468 N N . GLY A 1 198 ? -9.833 -32.886 -11.651 1.00 93.38 198 GLY A N 1
ATOM 1469 C CA . GLY A 1 198 ? -8.541 -32.920 -10.971 1.00 93.38 198 GLY A CA 1
ATOM 1470 C C . GLY A 1 198 ? -7.359 -32.560 -11.874 1.00 93.38 198 GLY A C 1
ATOM 1471 O O . GLY A 1 198 ? -6.216 -32.795 -11.485 1.00 93.38 198 GLY A O 1
ATOM 1472 N N . ASN A 1 199 ? -7.600 -32.035 -13.081 1.00 95.69 199 ASN A N 1
ATOM 1473 C CA . ASN A 1 199 ? -6.516 -31.511 -13.904 1.00 95.69 199 ASN A CA 1
ATOM 1474 C C . ASN A 1 199 ? -6.047 -30.175 -13.327 1.00 95.69 199 ASN A C 1
ATOM 1476 O O . ASN A 1 199 ? -6.861 -29.308 -13.006 1.00 95.69 199 ASN A O 1
ATOM 1480 N N . VAL A 1 200 ? -4.733 -30.000 -13.243 1.00 96.62 200 VAL A N 1
ATOM 1481 C CA . VAL A 1 200 ? -4.103 -28.806 -12.683 1.00 96.62 200 VAL A CA 1
ATOM 1482 C C . VAL A 1 200 ? -3.654 -27.903 -13.824 1.00 96.62 200 VAL A C 1
ATOM 1484 O O . VAL A 1 200 ? -2.896 -28.324 -14.696 1.00 96.62 200 VAL A O 1
ATOM 1487 N N . TYR A 1 201 ? -4.120 -26.662 -13.812 1.00 95.88 201 TYR A N 1
ATOM 1488 C CA . TYR A 1 201 ? -3.805 -25.643 -14.803 1.00 95.88 201 TYR A CA 1
ATOM 1489 C C . TYR A 1 201 ? -2.839 -24.638 -14.201 1.00 95.88 201 TYR A C 1
ATOM 1491 O O . TYR A 1 201 ? -3.084 -24.122 -13.110 1.00 95.88 201 TYR A O 1
ATOM 1499 N N . VAL A 1 202 ? -1.738 -24.383 -14.901 1.00 93.25 202 VAL A N 1
ATOM 1500 C CA . VAL A 1 202 ? -0.607 -23.617 -14.377 1.00 93.25 202 VAL A CA 1
ATOM 1501 C C . VAL A 1 202 ? -0.231 -22.499 -15.333 1.00 93.25 202 VAL A C 1
ATOM 1503 O O . VAL A 1 202 ? 0.001 -22.738 -16.518 1.00 93.25 202 VAL A O 1
ATOM 1506 N N . GLY A 1 203 ? -0.138 -21.289 -14.788 1.00 88.50 203 GLY A N 1
ATOM 1507 C CA . GLY A 1 203 ? 0.495 -20.153 -15.438 1.00 88.50 203 GLY A CA 1
ATOM 1508 C C . GLY A 1 203 ? 1.905 -19.962 -14.902 1.00 88.50 203 GLY A C 1
ATOM 1509 O O . GLY A 1 203 ? 2.086 -19.878 -13.685 1.00 88.50 203 GLY A O 1
ATOM 1510 N N . ASP A 1 204 ? 2.889 -19.918 -15.793 1.00 81.56 204 ASP A N 1
ATOM 1511 C CA . ASP A 1 204 ? 4.296 -19.692 -15.463 1.00 81.56 204 ASP A CA 1
ATOM 1512 C C . ASP A 1 204 ? 4.824 -18.346 -16.002 1.00 81.56 204 ASP A C 1
ATOM 1514 O O . ASP A 1 204 ? 4.042 -17.429 -16.241 1.00 81.56 204 ASP A O 1
ATOM 1518 N N . THR A 1 205 ? 6.145 -18.198 -16.156 1.00 70.38 205 THR A N 1
ATOM 1519 C CA . THR A 1 205 ? 6.766 -16.999 -16.753 1.00 70.38 205 THR A CA 1
ATOM 1520 C C . THR A 1 205 ? 6.644 -16.923 -18.274 1.00 70.38 205 THR A C 1
ATOM 1522 O O . THR A 1 205 ? 6.985 -15.891 -18.838 1.00 70.38 205 THR A O 1
ATOM 1525 N N . GLY A 1 206 ? 6.257 -18.010 -18.948 1.00 73.94 206 GLY A N 1
ATOM 1526 C CA . GLY A 1 206 ? 6.108 -18.039 -20.401 1.00 73.94 206 GLY A CA 1
ATOM 1527 C C . GLY A 1 206 ? 4.782 -17.438 -20.863 1.00 73.94 206 GLY A C 1
ATOM 1528 O O . GLY A 1 206 ? 4.104 -16.741 -20.111 1.00 73.94 206 GLY A O 1
ATOM 1529 N N . ASN A 1 207 ? 4.384 -17.780 -22.086 1.00 82.69 207 ASN A N 1
ATOM 1530 C CA . ASN A 1 207 ? 3.087 -17.407 -22.657 1.00 82.69 207 ASN A CA 1
ATOM 1531 C C . ASN A 1 207 ? 2.102 -18.585 -22.691 1.00 82.69 207 ASN A C 1
ATOM 1533 O O . ASN A 1 207 ? 0.924 -18.406 -22.952 1.00 82.69 207 ASN A O 1
ATOM 1537 N N . THR A 1 208 ? 2.531 -19.793 -22.327 1.00 87.50 208 THR A N 1
ATOM 1538 C CA . THR A 1 208 ? 1.686 -20.989 -22.396 1.00 87.50 208 THR A CA 1
ATOM 1539 C C . THR A 1 208 ? 1.059 -21.307 -21.042 1.00 87.50 208 THR A C 1
ATOM 1541 O O . THR A 1 208 ? 1.751 -21.415 -20.026 1.00 87.50 208 THR A O 1
ATOM 1544 N N . ILE A 1 209 ? -0.259 -21.485 -20.985 1.00 91.88 209 ILE A N 1
ATOM 1545 C CA . ILE A 1 209 ? -0.943 -22.147 -19.869 1.00 91.88 209 ILE A CA 1
ATOM 1546 C C . ILE A 1 209 ? -0.733 -23.649 -20.026 1.00 91.88 209 ILE A C 1
ATOM 1548 O O . ILE A 1 209 ? -1.130 -24.242 -21.029 1.00 91.88 209 ILE A O 1
ATOM 1552 N N . PHE A 1 210 ? -0.146 -24.282 -19.016 1.00 93.06 210 PHE A N 1
ATOM 1553 C CA . PHE A 1 210 ? 0.045 -25.727 -19.006 1.00 93.06 210 PHE A CA 1
ATOM 1554 C C . PHE A 1 210 ? -1.112 -26.428 -18.311 1.00 93.06 210 PHE A C 1
ATOM 1556 O O . PHE A 1 210 ? -1.612 -25.961 -17.288 1.00 93.06 210 PHE A O 1
ATOM 1563 N N . LYS A 1 211 ? -1.473 -27.602 -18.823 1.00 95.25 211 LYS A N 1
ATOM 1564 C CA . LYS A 1 211 ? -2.395 -28.538 -18.188 1.00 95.25 211 LYS A CA 1
ATOM 1565 C C . LYS A 1 211 ? -1.651 -29.796 -17.764 1.00 95.25 211 LYS A C 1
ATOM 1567 O O . LYS A 1 211 ? -0.985 -30.438 -18.578 1.00 95.25 211 LYS A O 1
ATOM 1572 N N . PHE A 1 212 ? -1.838 -30.172 -16.507 1.00 95.62 212 PHE A N 1
ATOM 1573 C CA . PHE A 1 212 ? -1.397 -31.434 -15.935 1.00 95.62 212 PHE A CA 1
ATOM 1574 C C . PHE A 1 212 ? -2.605 -32.319 -15.682 1.00 95.62 212 PHE A C 1
ATOM 1576 O O . PHE A 1 212 ? -3.571 -31.892 -15.049 1.00 95.62 212 PHE A O 1
ATOM 1583 N N . THR A 1 213 ? -2.550 -33.567 -16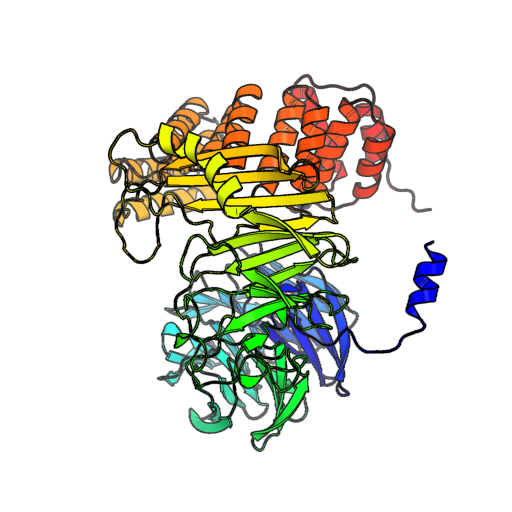.131 1.00 94.50 213 THR A N 1
ATOM 1584 C CA . THR A 1 213 ? -3.528 -34.570 -15.693 1.00 94.50 213 THR A CA 1
ATOM 1585 C C . THR A 1 213 ? -3.366 -34.850 -14.192 1.00 94.50 213 THR A C 1
ATOM 1587 O O . THR A 1 213 ? -2.295 -34.591 -13.637 1.00 94.50 213 THR A O 1
ATOM 1590 N N . PRO A 1 214 ? -4.355 -35.466 -13.514 1.00 89.69 214 PRO A N 1
ATOM 1591 C CA . PRO A 1 214 ? -4.205 -35.888 -12.116 1.00 89.69 214 PRO A CA 1
ATOM 1592 C C . PRO A 1 214 ? -2.984 -36.788 -11.860 1.00 89.69 214 PRO A C 1
ATOM 1594 O O . PRO A 1 214 ? -2.490 -36.868 -10.737 1.00 89.69 214 PRO A O 1
ATOM 1597 N N . THR A 1 215 ? -2.504 -37.477 -12.902 1.00 83.31 215 THR A N 1
ATOM 1598 C CA . THR A 1 215 ? -1.313 -38.338 -12.884 1.00 83.31 215 THR A CA 1
ATOM 1599 C C . THR A 1 215 ? -0.000 -37.591 -13.156 1.00 83.31 215 THR A C 1
ATOM 1601 O O . THR A 1 215 ? 1.050 -38.226 -13.163 1.00 83.31 215 THR A O 1
ATOM 1604 N N . GLY A 1 216 ? -0.043 -36.275 -13.393 1.00 84.69 216 GLY A N 1
ATOM 1605 C CA . GLY A 1 216 ? 1.125 -35.415 -13.611 1.00 84.69 216 GLY A CA 1
ATOM 1606 C C . GLY A 1 216 ? 1.590 -35.290 -15.067 1.00 84.69 216 GLY A C 1
ATOM 1607 O O . GLY A 1 216 ? 2.636 -34.696 -15.318 1.00 84.69 216 GLY A O 1
ATOM 1608 N N . ALA A 1 217 ? 0.849 -35.819 -16.050 1.00 91.44 217 ALA A N 1
ATOM 1609 C CA . ALA A 1 217 ? 1.234 -35.686 -17.456 1.00 91.44 217 ALA A CA 1
ATOM 1610 C C . ALA A 1 217 ? 1.004 -34.246 -17.943 1.00 91.44 217 ALA A C 1
ATOM 1612 O O . ALA A 1 217 ? -0.125 -33.757 -17.892 1.00 91.44 217 ALA A O 1
ATOM 1613 N N . LYS A 1 218 ? 2.072 -33.589 -18.414 1.00 94.12 218 LYS A N 1
ATOM 1614 C CA . LYS A 1 218 ? 2.075 -32.200 -18.898 1.00 94.12 218 LYS A CA 1
ATOM 1615 C C . LYS A 1 218 ? 1.637 -32.107 -20.364 1.00 94.12 218 LYS A C 1
ATOM 1617 O O . LYS A 1 218 ? 2.086 -32.894 -21.193 1.00 94.12 218 LYS A O 1
ATOM 1622 N N . SER A 1 219 ? 0.831 -31.099 -20.679 1.00 93.69 219 SER A N 1
ATOM 1623 C CA . SER A 1 219 ? 0.456 -30.687 -22.038 1.00 93.69 219 SER A CA 1
ATOM 1624 C C . SER A 1 219 ? 0.241 -29.173 -22.099 1.00 93.69 219 SER A C 1
ATOM 1626 O O . SER A 1 219 ? -0.021 -28.549 -21.067 1.00 93.69 219 SER A O 1
ATOM 1628 N N . ASP A 1 220 ? 0.329 -28.597 -23.293 1.00 94.06 220 ASP A N 1
ATOM 1629 C CA . ASP A 1 220 ? -0.010 -27.193 -23.531 1.00 94.06 220 ASP A CA 1
ATOM 1630 C C . ASP A 1 220 ? -1.532 -27.066 -23.655 1.00 94.06 220 ASP A C 1
ATOM 1632 O O . ASP A 1 220 ? -2.175 -27.888 -24.314 1.00 94.06 220 ASP A O 1
ATOM 1636 N N . PHE A 1 221 ? -2.123 -26.080 -22.978 1.00 94.06 221 PHE A N 1
ATOM 1637 C CA . PHE A 1 221 ? -3.569 -25.859 -22.990 1.00 94.06 221 PHE A CA 1
ATOM 1638 C C . PHE A 1 221 ? -3.971 -24.666 -23.853 1.00 94.06 221 PHE A C 1
ATOM 1640 O O . PHE A 1 221 ? -4.841 -24.807 -24.706 1.00 94.06 221 PHE A O 1
ATOM 1647 N N . ALA A 1 222 ? -3.354 -23.508 -23.623 1.00 91.19 222 ALA A N 1
ATOM 1648 C CA . ALA A 1 222 ? -3.638 -22.275 -24.351 1.00 91.19 222 ALA A CA 1
ATOM 1649 C C . ALA A 1 222 ? -2.431 -21.332 -24.301 1.00 91.19 222 ALA A C 1
ATOM 1651 O O . ALA A 1 222 ? -1.644 -21.396 -23.358 1.00 91.19 222 ALA A O 1
ATOM 1652 N N . GLU A 1 223 ? -2.313 -20.445 -25.284 1.00 85.38 223 GLU A N 1
ATOM 1653 C CA . GLU A 1 223 ? -1.369 -19.324 -25.263 1.00 85.38 223 GLU A CA 1
ATOM 1654 C C . GLU A 1 223 ? -2.055 -18.078 -24.689 1.00 85.38 223 GLU A C 1
ATOM 1656 O O . GLU A 1 223 ? -3.257 -17.886 -24.865 1.00 85.38 223 GLU A O 1
ATOM 1661 N N . VAL A 1 224 ? -1.286 -17.237 -24.008 1.00 75.75 224 VAL A N 1
ATOM 1662 C CA . VAL A 1 224 ? -1.691 -15.939 -23.467 1.00 75.75 224 VAL A CA 1
ATOM 1663 C C . VAL A 1 224 ? -0.663 -14.883 -23.844 1.00 75.75 224 VAL A C 1
ATOM 1665 O O . VAL A 1 224 ? 0.513 -15.179 -24.041 1.00 75.75 224 VAL A O 1
ATOM 1668 N N . THR A 1 225 ? -1.095 -13.632 -23.922 1.00 62.22 225 THR A N 1
ATOM 1669 C CA . THR A 1 225 ? -0.238 -12.534 -24.377 1.00 62.22 225 THR A CA 1
ATOM 1670 C C . THR A 1 225 ? 0.570 -11.865 -23.266 1.00 62.22 225 THR A C 1
ATOM 1672 O O . THR A 1 225 ? 1.538 -11.181 -23.583 1.00 62.22 225 THR A O 1
ATOM 1675 N N . THR A 1 226 ? 0.203 -12.023 -21.984 1.00 63.88 226 THR A N 1
ATOM 1676 C CA . THR A 1 226 ? 0.868 -11.309 -20.875 1.00 63.88 226 THR A CA 1
ATOM 1677 C C . THR A 1 226 ? 0.885 -12.069 -19.528 1.00 63.88 226 THR A C 1
ATOM 1679 O O . THR A 1 226 ? 0.501 -13.237 -19.422 1.00 63.88 226 THR A O 1
ATOM 1682 N N . SER A 1 227 ? 1.379 -11.391 -18.480 1.00 64.12 227 SER A N 1
ATOM 1683 C CA . SER A 1 227 ? 1.545 -11.899 -17.112 1.00 64.12 227 SER A CA 1
ATOM 1684 C C . SER A 1 227 ? 0.220 -12.259 -16.427 1.00 64.12 227 SER A C 1
ATOM 1686 O O . SER A 1 227 ? -0.731 -11.477 -16.390 1.00 64.12 227 SER A O 1
ATOM 1688 N N . ARG A 1 228 ? 0.193 -13.449 -15.819 1.00 75.06 228 ARG A N 1
ATOM 1689 C CA . ARG A 1 228 ? -0.989 -14.095 -15.234 1.00 75.06 228 ARG A CA 1
ATOM 1690 C C . ARG A 1 228 ? -0.950 -14.004 -13.713 1.00 75.06 228 ARG A C 1
ATOM 1692 O O . ARG A 1 228 ? 0.038 -14.423 -13.108 1.00 75.06 228 ARG A O 1
ATOM 1699 N N . ARG A 1 229 ? -2.034 -13.528 -13.088 1.00 78.12 229 ARG A N 1
ATOM 1700 C CA . ARG A 1 229 ? -2.098 -13.396 -11.618 1.00 78.12 229 ARG A CA 1
ATOM 1701 C C . ARG A 1 229 ? -2.923 -14.469 -10.928 1.00 78.12 229 ARG A C 1
ATOM 1703 O O . ARG A 1 229 ? -2.509 -15.013 -9.906 1.00 78.12 229 ARG A O 1
ATOM 1710 N N . SER A 1 230 ? -4.096 -14.755 -11.483 1.00 89.25 230 SER A N 1
ATOM 1711 C CA . SER A 1 230 ? -5.089 -15.624 -10.857 1.00 89.25 230 SER A CA 1
ATOM 1712 C C . SER A 1 230 ? -5.902 -16.372 -11.900 1.00 89.25 230 SER A C 1
ATOM 1714 O O . SER A 1 230 ? -6.218 -15.824 -12.959 1.00 89.25 230 SER A O 1
ATOM 1716 N N . PHE A 1 231 ? -6.234 -17.619 -11.575 1.00 93.56 231 PHE A N 1
ATOM 1717 C CA . PHE A 1 231 ? -7.021 -18.533 -12.391 1.00 93.56 231 PHE A CA 1
ATOM 1718 C C . PHE A 1 231 ? -8.255 -18.976 -11.610 1.00 93.56 231 PHE A C 1
ATOM 1720 O O . PHE A 1 231 ? -8.146 -19.338 -10.441 1.00 93.56 231 PHE A O 1
ATOM 1727 N N . ALA A 1 232 ? -9.410 -19.027 -12.268 1.00 94.19 232 ALA A N 1
ATOM 1728 C CA . ALA A 1 232 ? -10.619 -19.589 -11.678 1.00 94.19 232 ALA A CA 1
ATOM 1729 C C . ALA A 1 232 ? -11.470 -20.296 -12.734 1.00 94.19 232 ALA A C 1
ATOM 1731 O O . ALA A 1 232 ? -11.521 -19.869 -13.884 1.00 94.19 232 ALA A O 1
ATOM 1732 N N . PHE A 1 233 ? -12.157 -21.368 -12.345 1.00 93.88 233 PHE A N 1
ATOM 1733 C CA . PHE A 1 233 ? -13.093 -22.070 -13.221 1.00 93.88 233 PHE A CA 1
ATOM 1734 C C . PHE A 1 233 ? -14.532 -21.658 -12.930 1.00 93.88 233 PHE A C 1
ATOM 1736 O O . PHE A 1 233 ? -14.945 -21.633 -11.769 1.00 93.88 233 PHE A O 1
ATOM 1743 N N . ASP A 1 234 ? -15.311 -21.414 -13.984 1.00 91.69 234 ASP A N 1
ATOM 1744 C CA . ASP A 1 234 ? -16.765 -21.318 -13.857 1.00 91.69 234 ASP A CA 1
ATOM 1745 C C . ASP A 1 234 ? -17.413 -22.713 -13.721 1.00 91.69 234 ASP A C 1
ATOM 1747 O O . ASP A 1 234 ? -16.773 -23.764 -13.859 1.00 91.69 234 ASP A O 1
ATOM 1751 N N . ALA A 1 235 ? -18.726 -22.756 -13.472 1.00 87.94 235 ALA A N 1
ATOM 1752 C CA . ALA A 1 235 ? -19.436 -24.026 -13.319 1.00 87.94 235 ALA A CA 1
ATOM 1753 C C . ALA A 1 235 ? -19.431 -24.898 -14.592 1.00 87.94 235 ALA A C 1
ATOM 1755 O O . ALA A 1 235 ? -19.604 -26.120 -14.475 1.00 87.94 235 ALA A O 1
ATOM 1756 N N . SER A 1 236 ? -19.210 -24.282 -15.760 1.00 88.94 236 SER A N 1
ATOM 1757 C CA . SER A 1 236 ? -19.159 -24.902 -17.090 1.00 88.94 236 SER A CA 1
ATOM 1758 C C . SER A 1 236 ? -17.747 -25.345 -17.496 1.00 88.94 236 SER A C 1
ATOM 1760 O O . SER A 1 236 ? -17.557 -25.768 -18.633 1.00 88.94 236 SER A O 1
ATOM 1762 N N . ALA A 1 237 ? -16.780 -25.287 -16.573 1.00 90.56 237 ALA A N 1
ATOM 1763 C CA . ALA A 1 237 ? -15.377 -25.641 -16.790 1.00 90.56 237 ALA A CA 1
ATOM 1764 C C . ALA A 1 237 ? -14.634 -24.741 -17.795 1.00 90.56 237 ALA A C 1
ATOM 1766 O O . ALA A 1 237 ? -13.644 -25.168 -18.391 1.00 90.56 237 ALA A O 1
ATOM 1767 N N . ASN A 1 238 ? -15.068 -23.487 -17.948 1.00 93.19 238 ASN A N 1
ATOM 1768 C CA . ASN A 1 238 ? -14.269 -22.472 -18.628 1.00 93.19 238 ASN A CA 1
ATOM 1769 C C . ASN A 1 238 ? -13.251 -21.886 -17.646 1.00 93.19 238 ASN A C 1
ATOM 1771 O O . ASN A 1 238 ? -13.607 -21.558 -16.510 1.00 93.19 238 ASN A O 1
ATOM 1775 N N . LEU A 1 239 ? -12.004 -21.743 -18.088 1.00 95.12 239 LEU A N 1
ATOM 1776 C CA . LEU A 1 239 ? -10.932 -21.134 -17.310 1.00 95.12 239 LEU A CA 1
ATOM 1777 C C . LEU A 1 239 ? -10.953 -19.619 -17.515 1.00 95.12 239 LEU A C 1
ATOM 1779 O O . LEU A 1 239 ? -10.883 -19.139 -18.642 1.00 95.12 239 LEU A O 1
ATOM 1783 N N . PHE A 1 240 ? -11.011 -18.872 -16.424 1.00 93.94 240 PHE A N 1
ATOM 1784 C CA . PHE A 1 240 ? -10.874 -17.426 -16.410 1.00 93.94 240 PHE A CA 1
ATOM 1785 C C . PHE A 1 240 ? -9.490 -17.063 -15.910 1.00 93.94 240 PHE A C 1
ATOM 1787 O O . PHE A 1 240 ? -9.024 -17.592 -14.898 1.00 93.94 240 PHE A O 1
ATOM 1794 N N . VAL A 1 241 ? -8.853 -16.153 -16.632 1.00 92.06 241 VAL A N 1
ATOM 1795 C CA . VAL A 1 241 ? -7.490 -15.701 -16.385 1.00 92.06 241 VAL A CA 1
ATOM 1796 C C . VAL A 1 241 ? -7.520 -14.195 -16.254 1.00 92.06 241 VAL A C 1
ATOM 1798 O O . VAL A 1 241 ? -8.009 -13.523 -17.158 1.00 92.06 241 VAL A O 1
ATOM 1801 N N . VAL A 1 242 ? -6.998 -13.676 -15.142 1.00 88.38 242 VAL A N 1
ATOM 1802 C CA . VAL A 1 242 ? -6.802 -12.234 -14.984 1.00 88.38 242 VAL A CA 1
ATOM 1803 C C . VAL A 1 242 ? -5.351 -11.839 -15.215 1.00 88.38 242 VAL A C 1
ATOM 1805 O O . VAL A 1 242 ? -4.418 -12.473 -14.703 1.00 88.38 242 VAL A O 1
ATOM 1808 N N . GLU A 1 243 ? -5.193 -10.765 -15.977 1.00 80.94 243 GLU A N 1
ATOM 1809 C CA . GLU A 1 243 ? -3.920 -10.125 -16.272 1.00 80.94 243 GLU A CA 1
ATOM 1810 C C . GLU A 1 243 ? -3.684 -8.952 -15.311 1.00 80.94 243 GLU A C 1
ATOM 1812 O O . GLU A 1 243 ? -4.503 -8.037 -15.213 1.00 80.94 243 GLU A O 1
ATOM 1817 N N . THR A 1 244 ? -2.553 -8.960 -14.599 1.00 70.06 244 THR A N 1
ATOM 1818 C CA . THR A 1 244 ? -2.271 -7.990 -13.521 1.00 70.06 244 THR A CA 1
ATOM 1819 C C . THR A 1 244 ? -2.212 -6.543 -14.018 1.00 70.06 244 THR A C 1
ATOM 1821 O O . THR A 1 244 ? -2.695 -5.636 -13.345 1.00 70.06 244 THR A O 1
ATOM 1824 N N . PHE A 1 245 ? -1.589 -6.314 -15.180 1.00 67.69 245 PHE A N 1
ATOM 1825 C CA . PHE A 1 245 ? -1.257 -4.967 -15.658 1.00 67.69 245 PHE A CA 1
ATOM 1826 C C . PHE A 1 245 ? -2.402 -4.323 -16.438 1.00 67.69 245 PHE A C 1
ATOM 1828 O O . PHE A 1 245 ? -2.802 -3.193 -16.144 1.00 67.69 245 PHE A O 1
ATOM 1835 N N . SER A 1 246 ? -2.963 -5.050 -17.404 1.00 73.12 246 SER A N 1
ATOM 1836 C CA . SER A 1 246 ? -4.119 -4.583 -18.169 1.00 73.12 246 SER A CA 1
ATOM 1837 C C . SER A 1 246 ? -5.375 -4.565 -17.293 1.00 73.12 246 SER A C 1
ATOM 1839 O O . SER A 1 246 ? -6.235 -3.708 -17.455 1.00 73.12 246 SER A O 1
ATOM 1841 N N . GLY A 1 247 ? -5.494 -5.478 -16.328 1.00 78.69 247 GLY A N 1
ATOM 1842 C CA . GLY A 1 247 ? -6.756 -5.726 -15.643 1.00 78.69 247 GLY A CA 1
ATOM 1843 C C . GLY A 1 247 ? -7.774 -6.464 -16.519 1.00 78.69 247 GLY A C 1
ATOM 1844 O O . GLY A 1 247 ? -8.952 -6.530 -16.163 1.00 78.69 247 GLY A O 1
ATOM 1845 N N . ALA A 1 248 ? -7.334 -6.996 -17.667 1.00 86.31 248 ALA A N 1
ATOM 1846 C CA . ALA A 1 248 ? -8.159 -7.800 -18.556 1.00 86.31 248 ALA A CA 1
ATOM 1847 C C . ALA A 1 248 ? -8.491 -9.146 -17.914 1.00 86.31 248 ALA A C 1
ATOM 1849 O O . ALA A 1 248 ? -7.689 -9.719 -17.171 1.00 86.31 248 ALA A O 1
ATOM 1850 N N . ILE A 1 249 ? -9.669 -9.668 -18.248 1.00 89.44 249 ILE A N 1
ATOM 1851 C CA . ILE A 1 249 ? -10.060 -11.033 -17.911 1.00 89.44 249 ILE A CA 1
ATOM 1852 C C . ILE A 1 249 ? -10.370 -11.767 -19.211 1.00 89.44 249 ILE A C 1
ATOM 1854 O O . ILE A 1 249 ? -11.361 -11.463 -19.885 1.00 89.44 249 ILE A O 1
ATOM 1858 N N . SER A 1 250 ? -9.544 -12.757 -19.531 1.00 89.81 250 SER A N 1
ATOM 1859 C CA . SER A 1 250 ? -9.763 -13.679 -20.644 1.00 89.81 250 SER A CA 1
ATOM 1860 C C . SER A 1 250 ? -10.489 -14.930 -20.164 1.00 89.81 250 SER A C 1
ATOM 1862 O O . SER A 1 250 ? -10.275 -15.417 -19.051 1.00 89.81 250 SER A O 1
ATOM 1864 N N . LYS A 1 251 ? -11.355 -15.463 -21.022 1.00 92.12 251 LYS A N 1
ATOM 1865 C CA . LYS A 1 251 ? -12.099 -16.703 -20.823 1.00 92.12 251 LYS A CA 1
ATOM 1866 C C . LYS A 1 251 ? -11.660 -17.725 -21.863 1.00 92.12 251 LYS A C 1
ATOM 1868 O O . LYS A 1 251 ? -11.840 -17.506 -23.059 1.00 92.12 251 LYS A O 1
ATOM 1873 N N . PHE A 1 252 ? -11.191 -18.870 -21.390 1.00 93.44 252 PHE A N 1
ATOM 1874 C CA . PHE A 1 252 ? -10.799 -20.017 -22.197 1.00 93.44 252 PHE A CA 1
ATOM 1875 C C . PHE A 1 252 ? -11.837 -21.127 -22.063 1.00 93.44 252 PHE A C 1
ATOM 1877 O O . PHE A 1 252 ? -12.153 -21.571 -20.954 1.00 93.44 252 PHE A O 1
ATOM 1884 N N . ALA A 1 253 ? -12.375 -21.581 -23.192 1.00 93.00 253 ALA A N 1
ATOM 1885 C CA . ALA A 1 253 ? -13.218 -22.768 -23.234 1.00 93.00 253 ALA A CA 1
ATOM 1886 C C . ALA A 1 253 ? -12.397 -24.040 -22.950 1.00 93.00 253 ALA A C 1
ATOM 1888 O O . ALA A 1 253 ? -11.167 -24.025 -22.939 1.00 93.00 253 ALA A O 1
ATOM 1889 N N . SER A 1 254 ? -13.069 -25.171 -22.723 1.00 88.50 254 SER A N 1
ATOM 1890 C CA . SER A 1 254 ? -12.409 -26.441 -22.376 1.00 88.50 254 SER A CA 1
ATOM 1891 C C . SER A 1 254 ? -11.441 -26.976 -23.442 1.00 88.50 254 SER A C 1
ATOM 1893 O O . SER A 1 254 ? -10.629 -27.850 -23.141 1.00 88.50 254 SER A O 1
ATOM 1895 N N . ASP A 1 255 ? -11.555 -26.494 -24.680 1.00 86.50 255 ASP A N 1
ATOM 1896 C CA . ASP A 1 255 ? -10.678 -26.802 -25.815 1.00 86.50 255 ASP A CA 1
ATOM 1897 C C . ASP A 1 255 ? -9.515 -25.804 -25.982 1.00 86.50 255 ASP A C 1
ATOM 1899 O O . ASP A 1 255 ? -8.708 -25.972 -26.892 1.00 86.50 255 ASP A O 1
ATOM 1903 N N . GLY A 1 256 ? -9.415 -24.796 -25.109 1.00 87.44 256 GLY A N 1
ATOM 1904 C CA . GLY A 1 256 ? -8.385 -23.758 -25.145 1.00 87.44 256 GLY A CA 1
ATOM 1905 C C . GLY A 1 256 ? -8.750 -22.526 -25.979 1.00 87.44 256 GLY A C 1
ATOM 1906 O O . GLY A 1 256 ? -7.940 -21.608 -26.062 1.00 87.44 256 GLY A O 1
ATOM 1907 N N . ALA A 1 257 ? -9.947 -22.459 -26.578 1.00 88.56 257 ALA A N 1
ATOM 1908 C CA . ALA A 1 257 ? -10.362 -21.288 -27.350 1.00 88.56 257 ALA A CA 1
ATOM 1909 C C . ALA A 1 257 ? -10.563 -20.055 -26.450 1.00 88.56 257 ALA A C 1
ATOM 1911 O O . ALA A 1 257 ? -11.347 -20.097 -25.497 1.00 88.56 257 ALA A O 1
ATOM 1912 N N . GLU A 1 258 ? -9.875 -18.956 -26.772 1.00 91.12 258 GLU A N 1
ATOM 1913 C CA . GLU A 1 258 ? -9.926 -17.699 -26.021 1.00 91.12 258 GLU A CA 1
ATOM 1914 C C . GLU A 1 258 ? -11.089 -16.793 -26.458 1.00 91.12 258 GLU A C 1
ATOM 1916 O O . GLU A 1 258 ? -11.425 -16.670 -27.637 1.00 91.12 258 GLU A O 1
ATOM 1921 N N . SER A 1 259 ? -11.682 -16.107 -25.484 1.00 88.69 259 SER A N 1
ATOM 1922 C CA . SER A 1 259 ? -12.613 -14.996 -25.668 1.00 88.69 259 SER A CA 1
ATOM 1923 C C . SER A 1 259 ? -12.398 -13.948 -24.576 1.00 88.69 259 SER A C 1
ATOM 1925 O O . SER A 1 259 ? -12.033 -14.283 -23.451 1.00 88.69 259 SER A O 1
ATOM 1927 N N . VAL A 1 260 ? -12.649 -12.675 -24.876 1.00 87.00 260 VAL A N 1
ATOM 1928 C CA . VAL A 1 260 ? -12.534 -11.595 -23.883 1.00 87.00 260 VAL A CA 1
ATOM 1929 C C . VAL A 1 260 ? -13.780 -11.588 -22.994 1.00 87.00 260 VAL A C 1
ATOM 1931 O O . VAL A 1 260 ? -14.893 -11.449 -23.502 1.00 87.00 260 VAL A O 1
ATOM 1934 N N . PHE A 1 261 ? -13.608 -11.721 -21.674 1.00 87.19 261 PHE A N 1
ATOM 1935 C CA . PHE A 1 261 ? -14.695 -11.543 -20.703 1.00 87.19 261 PHE A CA 1
ATOM 1936 C C . PHE A 1 261 ? -14.773 -10.099 -20.205 1.00 87.19 261 PHE A C 1
ATOM 1938 O O . PHE A 1 261 ? -15.850 -9.505 -20.192 1.00 87.19 261 PHE A O 1
ATOM 1945 N N . LEU A 1 262 ? -13.625 -9.527 -19.835 1.00 85.69 262 LEU A N 1
ATOM 1946 C CA . LEU A 1 262 ? -13.479 -8.118 -19.493 1.00 85.69 262 LEU A CA 1
ATOM 1947 C C . LEU A 1 262 ? -12.295 -7.553 -20.268 1.00 85.69 262 LEU A C 1
ATOM 1949 O O . LEU A 1 262 ? -11.177 -8.047 -20.133 1.00 85.69 262 LEU A O 1
ATOM 1953 N N . ALA A 1 263 ? -12.540 -6.522 -21.074 1.00 79.00 263 ALA A N 1
ATOM 1954 C CA . ALA A 1 263 ? -11.460 -5.795 -21.721 1.00 79.00 263 ALA A CA 1
ATOM 1955 C C . ALA A 1 263 ? -10.649 -5.060 -20.646 1.00 79.00 263 ALA A C 1
ATOM 1957 O O . ALA A 1 263 ? -11.213 -4.309 -19.850 1.00 79.00 263 ALA A O 1
ATOM 1958 N N . GLY A 1 264 ? -9.343 -5.312 -20.605 1.00 65.75 264 GLY A N 1
ATOM 1959 C CA . GLY A 1 264 ? -8.437 -4.564 -19.744 1.00 65.75 264 GLY A CA 1
ATOM 1960 C C . GLY A 1 264 ? -8.095 -3.205 -20.335 1.00 65.75 264 GLY A C 1
ATOM 1961 O O . GLY A 1 264 ? -8.424 -2.891 -21.482 1.00 65.75 264 GLY A O 1
ATOM 1962 N N . ARG A 1 265 ? -7.365 -2.422 -19.550 1.00 61.81 265 ARG A N 1
ATOM 1963 C CA . ARG A 1 265 ? -6.608 -1.279 -20.037 1.00 61.81 265 ARG A CA 1
ATOM 1964 C C . ARG A 1 265 ? -5.686 -1.741 -21.163 1.00 61.81 265 ARG A C 1
ATOM 1966 O O . ARG A 1 265 ? -5.093 -2.820 -21.048 1.00 61.81 265 ARG A O 1
ATOM 1973 N N . PRO A 1 266 ? -5.522 -0.937 -22.224 1.00 44.28 266 PRO A N 1
ATOM 1974 C CA . PRO A 1 266 ? -4.410 -1.151 -23.133 1.00 44.28 266 PRO A CA 1
ATOM 1975 C C . PRO A 1 266 ? -3.131 -1.219 -22.284 1.00 44.28 266 PRO A C 1
ATOM 1977 O O . PRO A 1 266 ? -3.018 -0.458 -21.314 1.00 44.28 266 PRO A O 1
ATOM 1980 N N . PRO A 1 267 ? -2.231 -2.176 -22.556 1.00 35.62 267 PRO A N 1
ATOM 1981 C CA . PRO A 1 267 ? -1.055 -2.372 -21.727 1.00 35.62 267 PRO A CA 1
ATOM 1982 C C . PRO A 1 267 ? -0.318 -1.036 -21.556 1.00 35.62 267 PRO A C 1
ATOM 1984 O O . PRO A 1 267 ? -0.223 -0.275 -22.523 1.00 35.62 267 PRO A O 1
ATOM 1987 N N . PRO A 1 268 ? 0.202 -0.721 -20.355 1.00 35.78 268 PRO A N 1
ATOM 1988 C CA . PRO A 1 268 ? 1.267 0.262 -20.282 1.00 35.78 268 PRO A CA 1
ATOM 1989 C C . PRO A 1 268 ? 2.381 -0.301 -21.161 1.00 35.78 268 PRO A C 1
ATOM 1991 O O . PRO A 1 268 ? 2.798 -1.436 -20.934 1.00 35.78 268 PRO A O 1
ATOM 1994 N N . GLU A 1 269 ? 2.782 0.413 -22.210 1.00 29.83 269 GLU A N 1
ATOM 1995 C CA . GLU A 1 269 ? 3.878 -0.019 -23.077 1.00 29.83 269 GLU A CA 1
ATOM 1996 C C . GLU A 1 269 ? 5.124 -0.223 -22.200 1.00 29.83 269 GLU A C 1
ATOM 1998 O O . GLU A 1 269 ? 5.794 0.733 -21.813 1.00 29.83 269 GLU A O 1
ATOM 2003 N N . GLN A 1 270 ? 5.388 -1.473 -21.805 1.00 28.11 270 GLN A N 1
ATOM 2004 C CA . GLN A 1 270 ? 6.677 -1.873 -21.273 1.00 28.11 270 GLN A CA 1
ATOM 2005 C C . GLN A 1 270 ? 7.632 -1.920 -22.453 1.00 28.11 270 GLN A C 1
ATOM 2007 O O . GLN A 1 270 ? 7.375 -2.574 -23.461 1.00 28.11 270 GLN A O 1
ATOM 2012 N N . GLU A 1 271 ? 8.723 -1.192 -22.282 1.00 33.59 271 GLU A N 1
ATOM 2013 C CA . GLU A 1 271 ? 9.945 -1.268 -23.057 1.00 33.59 271 GLU A CA 1
ATOM 2014 C C . GLU A 1 271 ? 10.379 -2.734 -23.250 1.00 33.59 271 GLU A C 1
ATOM 2016 O O . GLU A 1 271 ? 11.057 -3.309 -22.406 1.00 33.59 271 GLU A O 1
ATOM 2021 N N . GLU A 1 272 ? 10.029 -3.334 -24.385 1.00 26.66 272 GLU A N 1
ATOM 2022 C CA . GLU A 1 272 ? 10.908 -4.265 -25.087 1.00 26.66 272 GLU A CA 1
ATOM 2023 C C . GLU A 1 272 ? 10.910 -3.893 -26.572 1.00 26.66 272 GLU A C 1
ATOM 2025 O O . GLU A 1 272 ? 9.882 -3.612 -27.184 1.00 26.66 272 GLU A O 1
ATOM 2030 N N . GLU A 1 273 ? 12.123 -3.810 -27.103 1.00 32.72 273 GLU A N 1
ATOM 2031 C CA . GLU A 1 273 ? 12.513 -3.341 -28.427 1.00 32.72 273 GLU A CA 1
ATOM 2032 C C . GLU A 1 273 ? 11.595 -3.854 -29.557 1.00 32.72 273 GLU A C 1
ATOM 2034 O O . GLU A 1 273 ? 11.711 -4.993 -30.008 1.00 32.72 273 GLU A O 1
ATOM 2039 N N . ALA A 1 274 ? 10.728 -2.985 -30.083 1.00 25.83 274 ALA A N 1
ATOM 2040 C CA . ALA A 1 274 ? 10.091 -3.167 -31.382 1.00 25.83 274 ALA A CA 1
ATOM 2041 C C . ALA A 1 274 ? 10.238 -1.886 -32.206 1.00 25.83 274 ALA A C 1
ATOM 2043 O O . ALA A 1 274 ? 9.963 -0.773 -31.761 1.00 25.83 274 ALA A O 1
ATOM 2044 N N . GLU A 1 275 ? 10.738 -2.073 -33.419 1.00 30.67 275 GLU A N 1
ATOM 2045 C CA . GLU A 1 275 ? 10.972 -1.053 -34.425 1.00 30.67 275 GLU A CA 1
ATOM 2046 C C . GLU A 1 275 ? 9.748 -0.143 -34.637 1.00 30.67 275 GLU A C 1
ATOM 2048 O O . GLU A 1 275 ? 8.677 -0.591 -35.027 1.00 30.67 275 GLU A O 1
ATOM 2053 N N . SER A 1 276 ? 9.962 1.161 -34.445 1.00 36.47 276 SER A N 1
ATOM 2054 C CA . SER A 1 276 ? 9.281 2.271 -35.122 1.00 36.47 276 SER A CA 1
ATOM 2055 C C . SER A 1 276 ? 7.767 2.138 -35.374 1.00 36.47 276 SER A C 1
ATOM 2057 O O . SER A 1 276 ? 7.353 1.838 -36.494 1.00 36.47 276 SER A O 1
ATOM 2059 N N . GLU A 1 277 ? 6.931 2.562 -34.426 1.00 33.41 277 GLU A N 1
ATOM 2060 C CA . GLU A 1 277 ? 5.657 3.192 -34.792 1.00 33.41 277 GLU A CA 1
ATOM 2061 C C . GLU A 1 277 ? 5.677 4.674 -34.413 1.00 33.41 277 GLU A C 1
ATOM 2063 O O . GLU A 1 277 ? 5.938 5.095 -33.291 1.00 33.41 277 GLU A O 1
ATOM 2068 N N . THR A 1 278 ? 5.530 5.483 -35.452 1.00 35.09 278 THR A N 1
ATOM 2069 C CA . THR A 1 278 ? 5.850 6.901 -35.515 1.00 35.09 278 THR A CA 1
ATOM 2070 C C . THR A 1 278 ? 4.897 7.768 -34.707 1.00 35.09 278 THR A C 1
ATOM 2072 O O . THR A 1 278 ? 3.680 7.705 -34.889 1.00 35.09 278 THR A O 1
ATOM 2075 N N . ASP A 1 279 ? 5.481 8.696 -33.957 1.00 44.84 279 ASP A N 1
ATOM 2076 C CA . ASP A 1 279 ? 4.855 9.934 -33.515 1.00 44.84 279 ASP A CA 1
ATOM 2077 C C . ASP A 1 279 ? 4.060 10.586 -34.661 1.00 44.84 279 ASP A C 1
ATOM 2079 O O . ASP A 1 279 ? 4.581 10.949 -35.716 1.00 44.84 279 ASP A O 1
ATOM 2083 N N . SER A 1 280 ? 2.736 10.587 -34.531 1.00 47.03 280 SER A N 1
ATOM 2084 C CA . SER A 1 280 ? 1.853 10.762 -35.681 1.00 47.03 280 SER A CA 1
ATOM 2085 C C . SER A 1 280 ? 1.790 12.225 -36.124 1.00 47.03 280 SER A C 1
ATOM 2087 O O . SER A 1 280 ? 1.461 13.108 -35.336 1.00 47.03 280 SER A O 1
ATOM 2089 N N . SER A 1 281 ? 1.943 12.484 -37.421 1.00 48.16 281 SER A N 1
ATOM 2090 C CA . SER A 1 281 ? 1.689 13.793 -38.041 1.00 48.16 281 SER A CA 1
ATOM 2091 C C . SER A 1 281 ? 0.202 14.186 -38.099 1.00 48.16 281 SER A C 1
ATOM 2093 O O . SER A 1 281 ? -0.167 15.152 -38.772 1.00 48.16 281 SER A O 1
ATOM 2095 N N . THR A 1 282 ? -0.687 13.464 -37.408 1.00 48.88 282 THR A N 1
ATOM 2096 C CA . THR A 1 282 ? -2.126 13.744 -37.420 1.00 48.88 282 THR A CA 1
ATOM 2097 C C . THR A 1 282 ? -2.398 15.112 -36.794 1.00 48.88 282 THR A C 1
ATOM 2099 O O . THR A 1 282 ? -2.303 15.275 -35.581 1.00 48.88 282 THR A O 1
ATOM 2102 N N . GLY A 1 283 ? -2.730 16.094 -37.636 1.00 51.34 283 GLY A N 1
ATOM 2103 C CA . GLY A 1 283 ? -2.908 17.502 -37.258 1.00 51.34 283 GLY A CA 1
ATOM 2104 C C . GLY A 1 283 ? -1.941 18.468 -37.955 1.00 51.34 283 GLY A C 1
ATOM 2105 O O . GLY A 1 283 ? -2.158 19.678 -37.902 1.00 51.34 283 GLY A O 1
ATOM 2106 N N . LEU A 1 284 ? -0.912 17.961 -38.644 1.00 58.41 284 LEU A N 1
ATOM 2107 C CA . LEU A 1 284 ? 0.010 18.757 -39.454 1.00 58.41 284 LEU A CA 1
ATOM 2108 C C . LEU A 1 284 ? -0.501 18.937 -40.887 1.00 58.41 284 LEU A C 1
ATOM 2110 O O . LEU A 1 284 ? -0.995 17.983 -41.484 1.00 58.41 284 LEU A O 1
ATOM 2114 N N . PRO A 1 285 ? -0.306 20.117 -41.503 1.00 61.41 285 PRO A N 1
ATOM 2115 C CA . PRO A 1 285 ? -0.376 20.225 -42.954 1.00 61.41 285 PRO A CA 1
ATOM 2116 C C . PRO A 1 285 ? 0.642 19.277 -43.609 1.00 61.41 285 PRO A C 1
ATOM 2118 O O . PRO A 1 285 ? 1.799 19.240 -43.185 1.00 61.41 285 PRO A O 1
ATOM 2121 N N . ASP A 1 286 ? 0.255 18.589 -44.688 1.00 63.09 286 ASP A N 1
ATOM 2122 C CA . ASP A 1 286 ? 1.059 17.550 -45.367 1.00 63.09 286 ASP A CA 1
ATOM 2123 C C . ASP A 1 286 ? 2.503 17.969 -45.692 1.00 63.09 286 ASP A C 1
ATOM 2125 O O . ASP A 1 286 ? 3.428 17.157 -45.676 1.00 63.09 286 ASP A O 1
ATOM 2129 N N . LYS A 1 287 ? 2.722 19.262 -45.961 1.00 64.50 287 LYS A N 1
ATOM 2130 C CA . LYS A 1 287 ? 4.054 19.823 -46.245 1.00 64.50 287 LYS A CA 1
ATOM 2131 C C . LYS A 1 287 ? 5.009 19.824 -45.041 1.00 64.50 287 LYS A C 1
ATOM 2133 O O . LYS A 1 287 ? 6.211 19.960 -45.241 1.00 64.50 287 LYS A O 1
ATOM 2138 N N . TYR A 1 288 ? 4.492 19.704 -43.818 1.00 65.94 288 TYR A N 1
ATOM 2139 C CA . TYR A 1 288 ? 5.264 19.672 -42.571 1.00 65.94 288 TYR A CA 1
ATOM 2140 C C . TYR A 1 288 ? 5.271 18.297 -41.910 1.00 65.94 288 TYR A C 1
ATOM 2142 O O . TYR A 1 288 ? 6.235 17.981 -41.222 1.00 65.94 288 TYR A O 1
ATOM 2150 N N . ALA A 1 289 ? 4.258 17.472 -42.186 1.00 66.75 289 ALA A N 1
ATOM 2151 C CA . ALA A 1 289 ? 4.141 16.092 -41.716 1.00 66.75 289 ALA A CA 1
ATOM 2152 C C . ALA A 1 289 ? 5.370 15.213 -42.018 1.00 66.75 289 ALA A C 1
ATOM 2154 O O . ALA A 1 289 ? 5.616 14.243 -41.316 1.00 66.75 289 ALA A O 1
ATOM 2155 N N . LYS A 1 290 ? 6.143 15.550 -43.062 1.00 66.12 290 LYS A N 1
ATOM 2156 C CA . LYS A 1 290 ? 7.388 14.850 -43.428 1.00 66.12 290 LYS A CA 1
ATOM 2157 C C . LYS A 1 290 ? 8.616 15.303 -42.630 1.00 66.12 290 LYS A C 1
ATOM 2159 O O . LYS A 1 290 ? 9.586 14.562 -42.521 1.00 66.12 290 LYS A O 1
ATOM 2164 N N . ASN A 1 291 ? 8.585 16.528 -42.112 1.00 69.38 291 ASN A N 1
ATOM 2165 C CA . ASN A 1 291 ? 9.747 17.186 -41.511 1.00 69.38 291 ASN A CA 1
ATOM 2166 C C . ASN A 1 291 ? 9.681 17.206 -39.981 1.00 69.38 291 ASN A C 1
ATOM 2168 O O . ASN A 1 291 ? 10.699 17.436 -39.332 1.00 69.38 291 ASN A O 1
ATOM 2172 N N . TYR A 1 292 ? 8.486 17.015 -39.419 1.00 73.31 292 TYR A N 1
ATOM 2173 C CA . TYR A 1 292 ? 8.220 17.136 -37.995 1.00 73.31 292 TYR A CA 1
ATOM 2174 C C . TYR A 1 292 ? 7.186 16.117 -37.533 1.00 73.31 292 TYR A C 1
ATOM 2176 O O . TYR A 1 292 ? 6.273 15.769 -38.285 1.00 73.31 292 TYR A O 1
ATOM 2184 N N . LEU A 1 293 ? 7.307 15.719 -36.274 1.00 71.81 293 LEU A N 1
ATOM 2185 C CA . LEU A 1 293 ? 6.372 14.841 -35.585 1.00 71.81 293 LEU A CA 1
ATOM 2186 C C . LEU A 1 293 ? 5.714 15.617 -34.419 1.00 71.81 293 LEU A C 1
ATOM 2188 O O . LEU A 1 293 ? 6.283 16.610 -33.947 1.00 71.81 293 LEU A O 1
ATOM 2192 N N . ILE A 1 294 ? 4.471 15.266 -34.053 1.00 72.06 294 ILE A N 1
ATOM 2193 C CA . ILE A 1 294 ? 3.738 15.892 -32.935 1.00 72.06 294 ILE A CA 1
ATOM 2194 C C . ILE A 1 294 ? 3.497 14.862 -31.830 1.00 72.06 294 ILE A C 1
ATOM 2196 O O . ILE A 1 294 ? 2.574 14.048 -31.949 1.00 72.06 294 ILE A O 1
ATOM 2200 N N . ALA A 1 295 ? 4.151 15.068 -30.685 1.00 69.56 295 ALA A N 1
ATOM 2201 C CA . ALA A 1 295 ? 3.825 14.365 -29.451 1.00 69.56 295 ALA A CA 1
ATOM 2202 C C . ALA A 1 295 ? 2.395 14.706 -29.007 1.00 69.56 295 ALA A C 1
ATOM 2204 O O . ALA A 1 295 ? 2.112 15.819 -28.539 1.00 69.56 295 ALA A O 1
ATOM 2205 N N . ARG A 1 296 ? 1.469 13.747 -29.146 1.00 67.88 296 ARG A N 1
ATOM 2206 C CA . ARG A 1 296 ? 0.038 13.927 -28.817 1.00 67.88 296 ARG A CA 1
ATOM 2207 C C . ARG A 1 296 ? -0.199 14.410 -27.384 1.00 67.88 296 ARG A C 1
ATOM 2209 O O . ARG A 1 296 ? -1.112 15.202 -27.161 1.00 67.88 296 ARG A O 1
ATOM 2216 N N . SER A 1 297 ? 0.644 13.982 -26.448 1.00 73.19 297 SER A N 1
ATOM 2217 C CA . SER A 1 297 ? 0.662 14.375 -25.030 1.00 73.19 297 SER A CA 1
ATOM 2218 C C . SER A 1 297 ? 0.917 15.870 -24.790 1.00 73.19 297 SER A C 1
ATOM 2220 O O . SER A 1 297 ? 0.790 16.337 -23.661 1.00 73.19 297 SER A O 1
ATOM 2222 N N . THR A 1 298 ? 1.274 16.635 -25.829 1.00 85.06 298 THR A N 1
ATOM 2223 C CA . THR A 1 298 ? 1.609 18.063 -25.718 1.00 85.06 298 THR A CA 1
ATOM 2224 C C . THR A 1 298 ? 0.564 19.001 -26.319 1.00 85.06 298 THR A C 1
ATOM 2226 O O . THR A 1 298 ? 0.705 20.223 -26.219 1.00 85.06 298 THR A O 1
ATOM 2229 N N . ILE A 1 299 ? -0.485 18.461 -26.948 1.00 87.12 299 ILE A N 1
ATOM 2230 C CA . ILE A 1 299 ? -1.500 19.256 -27.646 1.00 87.12 299 ILE A CA 1
ATOM 2231 C C . ILE A 1 299 ? -2.371 19.999 -26.627 1.00 87.12 299 ILE A C 1
ATOM 2233 O O . ILE A 1 299 ? -2.947 19.400 -25.721 1.00 87.12 299 ILE A O 1
ATOM 2237 N N . SER A 1 300 ? -2.515 21.314 -26.802 1.00 88.75 300 SER A N 1
ATOM 2238 C CA . SER A 1 300 ? -3.354 22.135 -25.930 1.00 88.75 300 SER A CA 1
ATOM 2239 C C . SER A 1 300 ? -4.842 21.751 -26.032 1.00 88.75 300 SER A C 1
ATOM 2241 O O . SER A 1 300 ? -5.289 21.321 -27.097 1.00 88.75 300 SER A O 1
ATOM 2243 N N . PRO A 1 301 ? -5.667 21.962 -24.985 1.00 85.25 301 PRO A N 1
ATOM 2244 C CA . PRO A 1 301 ? -7.093 21.607 -24.989 1.00 85.25 301 PRO A CA 1
ATOM 2245 C C . PRO A 1 301 ? -7.883 22.176 -26.176 1.00 85.25 301 PRO A C 1
ATOM 2247 O O . PRO A 1 301 ? -8.757 21.518 -26.739 1.00 85.25 301 PRO A O 1
ATOM 2250 N N . ASN A 1 302 ? -7.547 23.397 -26.601 1.00 84.38 302 ASN A N 1
ATOM 2251 C CA . ASN A 1 302 ? -8.154 24.046 -27.765 1.00 84.38 302 ASN A CA 1
ATOM 2252 C C . ASN A 1 302 ? -7.533 23.631 -29.116 1.00 84.38 302 ASN A C 1
ATOM 2254 O O . ASN A 1 302 ? -7.927 24.169 -30.150 1.00 84.38 302 ASN A O 1
ATOM 2258 N N . LYS A 1 303 ? -6.560 22.711 -29.109 1.00 87.00 303 LYS A N 1
ATOM 2259 C CA . LYS A 1 303 ? -5.811 22.191 -30.264 1.00 87.00 303 LYS A CA 1
ATOM 2260 C C . LYS A 1 303 ? -5.092 23.263 -31.089 1.00 87.00 303 LYS A C 1
ATOM 2262 O O . LYS A 1 303 ? -4.846 23.073 -32.278 1.00 87.00 303 LYS A O 1
ATOM 2267 N N . LYS A 1 304 ? -4.757 24.404 -30.479 1.00 87.69 304 LYS A N 1
ATOM 2268 C CA . LYS A 1 304 ? -4.053 25.504 -31.158 1.00 87.69 304 LYS A CA 1
ATOM 2269 C C . LYS A 1 304 ? -2.543 25.431 -31.018 1.00 87.69 304 LYS A C 1
ATOM 2271 O O . LYS A 1 304 ? -1.852 25.979 -31.876 1.00 87.69 304 LYS A O 1
ATOM 2276 N N . PHE A 1 305 ? -2.039 24.779 -29.977 1.00 90.69 305 PHE A N 1
ATOM 2277 C CA . PHE A 1 305 ? -0.616 24.716 -29.670 1.00 90.69 305 PHE A CA 1
ATOM 2278 C C . PHE A 1 305 ? -0.187 23.277 -29.412 1.00 90.69 305 PHE A C 1
ATOM 2280 O O . PHE A 1 305 ? -0.977 22.471 -28.928 1.00 90.69 305 PHE A O 1
ATOM 2287 N N . ALA A 1 306 ? 1.059 22.973 -29.751 1.00 89.12 306 ALA A N 1
ATOM 2288 C CA . ALA A 1 306 ? 1.706 21.709 -29.428 1.00 89.12 306 ALA A CA 1
ATOM 2289 C C . ALA A 1 306 ? 3.225 21.885 -29.456 1.00 89.12 306 ALA A C 1
ATOM 2291 O O . ALA A 1 306 ? 3.735 22.888 -29.980 1.00 89.12 306 ALA A O 1
ATOM 2292 N N . VAL A 1 307 ? 3.934 20.897 -28.921 1.00 86.19 307 VAL A N 1
ATOM 2293 C CA . VAL A 1 307 ? 5.370 20.742 -29.136 1.00 86.19 307 VAL A CA 1
ATOM 2294 C C . VAL A 1 307 ? 5.580 19.792 -30.311 1.00 86.19 307 VAL A C 1
ATOM 2296 O O . VAL A 1 307 ? 4.897 18.778 -30.434 1.00 86.19 307 VAL A O 1
ATOM 2299 N N . ILE A 1 308 ? 6.508 20.151 -31.192 1.00 79.94 308 ILE A N 1
ATOM 2300 C CA . ILE A 1 308 ? 6.949 19.316 -32.309 1.00 79.94 308 ILE A CA 1
ATOM 2301 C C . ILE A 1 308 ? 8.446 19.086 -32.224 1.00 79.94 308 ILE A C 1
ATOM 2303 O O . ILE A 1 308 ? 9.176 19.936 -31.708 1.00 79.94 308 ILE A O 1
ATOM 2307 N N . TYR A 1 309 ? 8.905 18.010 -32.842 1.00 77.44 309 TYR A N 1
ATOM 2308 C CA . TYR A 1 309 ? 10.326 17.720 -32.975 1.00 77.44 309 TYR A CA 1
ATOM 2309 C C . TYR A 1 309 ? 10.676 17.300 -34.410 1.00 77.44 309 TYR A C 1
ATOM 2311 O O . TYR A 1 309 ? 9.803 16.836 -35.152 1.00 77.44 309 TYR A O 1
ATOM 2319 N N . PRO A 1 310 ? 11.914 17.565 -34.868 1.00 70.44 310 PRO A N 1
ATOM 2320 C CA . PRO A 1 310 ? 12.325 17.311 -36.247 1.00 70.44 310 PRO A CA 1
ATOM 2321 C C . PRO A 1 310 ? 12.448 15.808 -36.540 1.00 70.44 310 PRO A C 1
ATOM 2323 O O . PRO A 1 310 ? 12.947 15.047 -35.714 1.00 70.44 310 PRO A O 1
ATOM 2326 N N . THR A 1 311 ? 12.053 15.374 -37.741 1.00 66.00 311 THR A N 1
ATOM 2327 C CA . THR A 1 311 ? 12.338 14.011 -38.222 1.00 66.00 311 THR A CA 1
ATOM 2328 C C . THR A 1 311 ? 13.824 13.867 -38.571 1.00 66.00 311 THR A C 1
ATOM 2330 O O . THR A 1 311 ? 14.505 14.853 -38.881 1.00 66.00 311 THR A O 1
ATOM 2333 N N . SER A 1 312 ? 14.335 12.630 -38.568 1.00 60.75 312 SER A N 1
ATOM 2334 C CA . SER A 1 312 ? 15.737 12.297 -38.893 1.00 60.75 312 SER A CA 1
ATOM 2335 C C . SER A 1 312 ? 16.230 12.926 -40.201 1.00 60.75 312 SER A C 1
ATOM 2337 O O . SER A 1 312 ? 17.377 13.362 -40.291 1.00 60.75 312 SER A O 1
ATOM 2339 N N . ASP A 1 313 ? 15.346 13.026 -41.194 1.00 57.69 313 ASP A N 1
ATOM 2340 C CA . ASP A 1 313 ? 15.653 13.521 -42.538 1.00 57.69 313 ASP A CA 1
ATOM 2341 C C . ASP A 1 313 ? 15.802 15.052 -42.583 1.00 57.69 313 ASP A C 1
ATOM 2343 O O . ASP A 1 313 ? 16.499 15.591 -43.443 1.00 57.69 313 ASP A O 1
ATOM 2347 N N . TYR A 1 314 ? 15.175 15.768 -41.642 1.00 59.19 314 TYR A N 1
ATOM 2348 C CA . TYR A 1 314 ? 15.166 17.233 -41.576 1.00 59.19 314 TYR A CA 1
ATOM 2349 C C . TYR A 1 314 ? 16.162 17.798 -40.549 1.00 59.19 314 TYR A C 1
ATOM 2351 O O . TYR A 1 314 ? 16.584 18.957 -40.661 1.00 59.19 314 TYR A O 1
ATOM 2359 N N . ALA A 1 315 ? 16.599 16.964 -39.596 1.00 55.25 315 ALA A N 1
ATOM 2360 C CA . ALA A 1 315 ? 17.547 17.308 -38.536 1.00 55.25 315 ALA A CA 1
ATOM 2361 C C . ALA A 1 315 ? 18.873 17.895 -39.061 1.00 55.25 315 ALA A C 1
ATOM 2363 O O . ALA A 1 315 ? 19.458 18.749 -38.412 1.00 55.25 315 ALA A O 1
ATOM 2364 N N . GLN A 1 316 ? 19.321 17.535 -40.269 1.00 53.84 316 GLN A N 1
ATOM 2365 C CA . GLN A 1 316 ? 20.590 18.021 -40.843 1.00 53.84 316 GLN A CA 1
ATOM 2366 C C . GLN A 1 316 ? 20.591 19.516 -41.235 1.00 53.84 316 GLN A C 1
ATOM 2368 O O . GLN A 1 316 ? 21.652 20.072 -41.514 1.00 53.84 316 GLN A O 1
ATOM 2373 N N . SER A 1 317 ? 19.423 20.168 -41.293 1.00 52.31 317 SER A N 1
ATOM 2374 C CA . SER A 1 317 ? 19.260 21.536 -41.824 1.00 52.31 317 SER A CA 1
ATOM 2375 C C . SER A 1 317 ? 19.027 22.622 -40.764 1.00 52.31 317 SER A C 1
ATOM 2377 O O . SER A 1 317 ? 19.112 23.813 -41.069 1.00 52.31 317 SER A O 1
ATOM 2379 N N . PHE A 1 318 ? 18.781 22.224 -39.515 1.00 51.25 318 PHE A N 1
ATOM 2380 C CA . PHE A 1 318 ? 18.653 23.098 -38.349 1.00 51.25 318 PHE A CA 1
ATOM 2381 C C . PHE A 1 318 ? 19.683 22.687 -37.288 1.00 51.25 318 PHE A C 1
ATOM 2383 O O . PHE A 1 318 ? 20.297 21.634 -37.394 1.00 51.25 318 PHE A O 1
ATOM 2390 N N . ASP A 1 319 ? 19.907 23.530 -36.277 1.00 55.81 319 ASP A N 1
ATOM 2391 C CA . ASP A 1 319 ? 20.747 23.217 -35.110 1.00 55.81 319 ASP A CA 1
ATOM 2392 C C . ASP A 1 319 ? 20.126 22.012 -34.363 1.00 55.81 319 ASP A C 1
ATOM 2394 O O . ASP A 1 319 ? 19.203 22.175 -33.565 1.00 55.81 319 ASP A O 1
ATOM 2398 N N . ALA A 1 320 ? 20.556 20.806 -34.747 1.00 52.38 320 ALA A N 1
ATOM 2399 C CA . ALA A 1 320 ? 19.778 19.569 -34.924 1.00 52.38 320 ALA A CA 1
ATOM 2400 C C . ALA A 1 320 ? 19.197 18.876 -33.671 1.00 52.38 320 ALA A C 1
ATOM 2402 O O . ALA A 1 320 ? 18.861 17.697 -33.734 1.00 52.38 320 ALA A O 1
ATOM 2403 N N . ALA A 1 321 ? 19.087 19.557 -32.532 1.00 55.97 321 ALA A N 1
ATOM 2404 C CA . ALA A 1 321 ? 18.791 18.925 -31.240 1.00 55.97 321 ALA A CA 1
ATOM 2405 C C . ALA A 1 321 ? 17.708 19.654 -30.423 1.00 55.97 321 ALA A C 1
ATOM 2407 O O . ALA A 1 321 ? 17.764 19.648 -29.195 1.00 55.97 321 ALA A O 1
ATOM 2408 N N . LYS A 1 322 ? 16.774 20.357 -31.081 1.00 70.88 322 LYS A N 1
ATOM 2409 C CA . LYS A 1 322 ? 15.766 21.184 -30.396 1.00 70.88 322 LYS A CA 1
ATOM 2410 C C . LYS A 1 322 ? 14.348 20.778 -30.761 1.00 70.88 322 LYS A C 1
ATOM 2412 O O . LYS A 1 322 ? 14.022 20.647 -31.940 1.00 70.88 322 LYS A O 1
ATOM 2417 N N . ASP A 1 323 ? 13.509 20.733 -29.738 1.00 80.12 323 ASP A N 1
ATOM 2418 C CA . ASP A 1 323 ? 12.058 20.684 -29.867 1.00 80.12 323 ASP A CA 1
ATOM 2419 C C . ASP A 1 323 ? 11.505 22.104 -30.020 1.00 80.12 323 ASP A C 1
ATOM 2421 O O . ASP A 1 323 ? 12.125 23.088 -29.599 1.00 80.12 323 ASP A O 1
ATOM 2425 N N . TYR A 1 324 ? 10.330 22.243 -30.623 1.00 84.25 324 TYR A N 1
ATOM 2426 C CA . TYR A 1 324 ? 9.737 23.536 -30.949 1.00 84.25 324 TYR A CA 1
ATOM 2427 C C . TYR A 1 324 ? 8.300 23.632 -30.457 1.00 84.25 324 TYR A C 1
ATOM 2429 O O . TYR A 1 324 ? 7.475 22.771 -30.741 1.00 84.25 324 TYR A O 1
ATOM 2437 N N . LEU A 1 325 ? 7.963 24.747 -29.808 1.00 90.12 325 LEU A N 1
ATOM 2438 C CA . LEU A 1 325 ? 6.573 25.115 -29.566 1.00 90.12 325 LEU A CA 1
ATOM 2439 C C . LEU A 1 325 ? 6.000 25.760 -30.831 1.00 90.12 325 LEU A C 1
ATOM 2441 O O . LEU A 1 325 ? 6.583 26.713 -31.367 1.00 90.12 325 LEU A O 1
ATOM 2445 N N . VAL A 1 326 ? 4.837 25.297 -31.286 1.00 88.88 326 VAL A N 1
ATOM 2446 C CA . VAL A 1 326 ? 4.207 25.793 -32.517 1.00 88.88 326 VAL A CA 1
ATOM 2447 C C . VAL A 1 326 ? 2.737 26.134 -32.338 1.00 88.88 326 VAL A C 1
ATOM 2449 O O . VAL A 1 326 ? 2.044 25.580 -31.489 1.00 88.88 326 VAL A O 1
ATOM 2452 N N . ALA A 1 327 ? 2.252 27.042 -33.183 1.00 89.00 327 ALA A N 1
ATOM 2453 C CA . ALA A 1 327 ? 0.828 27.242 -33.410 1.00 89.00 327 ALA A CA 1
ATOM 2454 C C . ALA A 1 327 ? 0.373 26.356 -34.578 1.00 89.00 327 ALA A C 1
ATOM 2456 O O . ALA A 1 327 ? 0.843 26.550 -35.701 1.00 89.00 327 ALA A O 1
ATOM 2457 N N . LEU A 1 328 ? -0.547 25.424 -34.323 1.00 84.00 328 LEU A N 1
ATOM 2458 C CA . LEU A 1 328 ? -0.965 24.384 -35.269 1.00 84.00 328 LEU A CA 1
ATOM 2459 C C . LEU A 1 328 ? -1.740 24.948 -36.470 1.00 84.00 328 LEU A C 1
ATOM 2461 O O . LEU A 1 328 ? -1.387 24.655 -37.608 1.00 84.00 328 LEU A O 1
ATOM 2465 N N . GLU A 1 329 ? -2.716 25.836 -36.245 1.00 81.25 329 GLU A N 1
ATOM 2466 C CA . GLU A 1 329 ? -3.586 26.382 -37.311 1.00 81.25 329 GLU A CA 1
ATOM 2467 C C . GLU A 1 329 ? -2.815 27.091 -38.441 1.00 81.25 329 GLU A C 1
ATOM 2469 O O . GLU A 1 329 ? -3.165 26.977 -39.611 1.00 81.25 329 GLU A O 1
ATOM 2474 N N . SER A 1 330 ? -1.758 27.836 -38.098 1.00 78.31 330 SER A N 1
ATOM 2475 C CA . SER A 1 330 ? -0.927 28.575 -39.069 1.00 78.31 330 SER A CA 1
ATOM 2476 C C . SER A 1 330 ? 0.420 27.907 -39.342 1.00 78.31 330 SER A C 1
ATOM 2478 O O . SER A 1 330 ? 1.224 28.446 -40.104 1.00 78.31 330 SER A O 1
ATOM 2480 N N . PHE A 1 331 ? 0.670 26.764 -38.697 1.00 77.88 331 PHE A N 1
ATOM 2481 C CA . PHE A 1 331 ? 1.969 26.110 -38.576 1.00 77.88 331 PHE A CA 1
ATOM 2482 C C . PHE A 1 331 ? 3.126 27.104 -38.397 1.00 77.88 331 PHE A C 1
ATOM 2484 O O . PHE A 1 331 ? 4.090 27.158 -39.164 1.00 77.88 331 PHE A O 1
ATOM 2491 N N . ARG A 1 332 ? 2.989 27.967 -37.387 1.00 85.88 332 ARG A N 1
ATOM 2492 C CA . ARG A 1 332 ? 3.989 28.984 -37.057 1.00 85.88 332 ARG A CA 1
ATOM 2493 C C . ARG A 1 332 ? 4.813 28.510 -35.873 1.00 85.88 332 ARG A C 1
ATOM 2495 O O . ARG A 1 332 ? 4.269 28.359 -34.780 1.00 85.88 332 ARG A O 1
ATOM 2502 N N . ILE A 1 333 ? 6.122 28.366 -36.069 1.00 86.50 333 ILE A N 1
ATOM 2503 C CA . ILE A 1 333 ? 7.063 28.144 -34.968 1.00 86.50 333 ILE A CA 1
ATOM 2504 C C . ILE A 1 333 ? 7.029 29.366 -34.049 1.00 86.50 333 ILE A C 1
ATOM 2506 O O . ILE A 1 333 ? 7.286 30.490 -34.484 1.00 86.50 333 ILE A O 1
ATOM 2510 N N . LEU A 1 334 ? 6.664 29.147 -32.788 1.00 89.50 334 LEU A N 1
ATOM 2511 C CA . LEU A 1 334 ? 6.627 30.185 -31.760 1.00 89.50 334 LEU A CA 1
ATOM 2512 C C . LEU A 1 334 ? 7.995 30.344 -31.089 1.00 89.50 334 LEU A C 1
ATOM 2514 O O . LEU A 1 334 ? 8.356 31.452 -30.697 1.00 89.50 334 LEU A O 1
ATOM 2518 N N . GLY A 1 335 ? 8.768 29.260 -31.006 1.00 87.94 335 GLY A N 1
ATOM 2519 C CA . GLY A 1 335 ? 10.165 29.271 -30.583 1.00 87.94 335 GLY A CA 1
ATOM 2520 C C . GLY A 1 335 ? 10.682 27.867 -30.251 1.00 87.94 335 GLY A C 1
ATOM 2521 O O . GLY A 1 335 ? 9.874 26.963 -30.038 1.00 87.94 335 GLY A O 1
ATOM 2522 N N . PRO A 1 336 ? 12.011 27.670 -30.206 1.00 86.88 336 PRO A N 1
ATOM 2523 C CA . PRO A 1 336 ? 12.595 26.434 -29.694 1.00 86.88 336 PRO A CA 1
ATOM 2524 C C . PRO A 1 336 ? 12.376 26.318 -28.180 1.00 86.88 336 PRO A C 1
ATOM 2526 O O . PRO A 1 336 ? 12.417 27.330 -27.468 1.00 86.88 336 PRO A O 1
ATOM 2529 N N . LEU A 1 337 ? 12.200 25.093 -27.687 1.00 83.81 337 LEU A N 1
ATOM 2530 C CA . LEU A 1 337 ? 12.305 24.786 -26.267 1.00 83.81 337 LEU A CA 1
ATOM 2531 C C . LEU A 1 337 ? 13.752 25.036 -25.828 1.00 83.81 337 LEU A C 1
ATOM 2533 O O . LEU A 1 337 ? 14.707 24.555 -26.438 1.00 83.81 337 LEU A O 1
ATOM 2537 N N . LYS A 1 338 ? 13.921 25.871 -24.802 1.00 80.19 338 LYS A N 1
ATOM 2538 C CA . LYS A 1 338 ? 15.238 26.219 -24.257 1.00 80.19 338 LYS A CA 1
ATOM 2539 C C . LYS A 1 338 ? 15.618 25.216 -23.172 1.00 80.19 338 LYS A C 1
ATOM 2541 O O . LYS A 1 338 ? 15.516 25.533 -21.987 1.00 80.19 338 LYS A O 1
ATOM 2546 N N . THR A 1 339 ? 16.010 24.024 -23.599 1.00 72.19 339 THR A N 1
ATOM 2547 C CA . THR A 1 339 ? 16.539 22.972 -22.727 1.00 72.19 339 THR A CA 1
ATOM 2548 C C . THR A 1 339 ? 18.000 23.260 -22.388 1.00 72.19 339 THR A C 1
ATOM 2550 O O . THR A 1 339 ? 18.720 23.897 -23.165 1.00 72.19 339 THR A O 1
ATOM 2553 N N . GLU A 1 340 ? 18.451 22.836 -21.209 1.00 62.03 340 GLU A N 1
ATOM 2554 C CA . GLU A 1 340 ? 19.877 22.934 -20.843 1.00 62.03 340 GLU A CA 1
ATOM 2555 C C . GLU A 1 340 ? 20.672 21.713 -21.302 1.00 62.03 340 GLU A C 1
ATOM 2557 O O . GLU A 1 340 ? 21.899 21.759 -21.395 1.00 62.03 340 GLU A O 1
ATOM 2562 N N . ARG A 1 341 ? 19.966 20.629 -21.634 1.00 56.41 341 ARG A N 1
ATOM 2563 C CA . ARG A 1 341 ? 20.543 19.384 -22.123 1.00 56.41 341 ARG A CA 1
ATOM 2564 C C . ARG A 1 341 ? 20.121 19.183 -23.579 1.00 56.41 341 ARG A C 1
ATOM 2566 O O . ARG A 1 341 ? 18.931 19.310 -23.880 1.00 56.41 341 ARG A O 1
ATOM 2573 N N . PRO A 1 342 ? 21.051 18.870 -24.499 1.00 46.84 342 PRO A N 1
ATOM 2574 C CA . PRO A 1 342 ? 20.655 18.325 -25.784 1.00 46.84 342 PRO A CA 1
ATOM 2575 C C . PRO A 1 342 ? 20.032 16.956 -25.498 1.00 46.84 342 PRO A C 1
ATOM 2577 O O . PRO A 1 342 ? 20.714 16.039 -25.037 1.00 46.84 342 PRO A O 1
ATOM 2580 N N . TYR A 1 343 ? 18.716 16.848 -25.663 1.00 48.22 343 TYR A N 1
ATOM 2581 C CA . TYR A 1 343 ? 18.004 15.595 -25.456 1.00 48.22 343 TYR A CA 1
ATOM 2582 C C . TYR A 1 343 ? 18.399 14.655 -26.599 1.00 48.22 343 TYR A C 1
ATOM 2584 O O . TYR A 1 343 ? 17.915 14.766 -27.723 1.00 48.22 343 TYR A O 1
ATOM 2592 N N . HIS A 1 344 ? 19.381 13.792 -26.350 1.00 42.31 344 HIS A N 1
ATOM 2593 C CA . HIS A 1 344 ? 19.834 12.812 -27.324 1.00 42.31 344 HIS A CA 1
ATOM 2594 C C . HIS A 1 344 ? 19.070 11.506 -27.114 1.00 42.31 344 HIS A C 1
ATOM 2596 O O . HIS A 1 344 ? 19.296 10.818 -26.126 1.00 42.31 344 HIS A O 1
ATOM 2602 N N . GLN A 1 345 ? 18.188 11.201 -28.070 1.00 43.94 345 GLN A N 1
ATOM 2603 C CA . GLN A 1 345 ? 17.746 9.859 -28.467 1.00 43.94 345 GLN A CA 1
ATOM 2604 C C . GLN A 1 345 ? 17.608 8.825 -27.332 1.00 43.94 345 GLN A C 1
ATOM 2606 O O . GLN A 1 345 ? 18.458 7.954 -27.181 1.00 43.94 345 GLN A O 1
ATOM 2611 N N . ASN A 1 346 ? 16.464 8.834 -26.647 1.00 38.03 346 ASN A N 1
ATOM 2612 C CA . ASN A 1 346 ? 15.779 7.572 -26.364 1.00 38.03 346 ASN A CA 1
ATOM 2613 C C . ASN A 1 346 ? 14.684 7.426 -27.424 1.00 38.03 346 ASN A C 1
ATOM 2615 O O . ASN A 1 346 ? 13.958 8.382 -27.698 1.00 38.03 346 ASN A O 1
ATOM 2619 N N . GLN A 1 347 ? 14.627 6.268 -28.076 1.00 37.53 347 GLN A N 1
ATOM 2620 C CA . GLN A 1 347 ? 13.928 6.007 -29.342 1.00 37.53 347 GLN A CA 1
ATOM 2621 C C . GLN A 1 347 ? 12.386 6.093 -29.301 1.00 37.53 347 GLN A C 1
ATOM 2623 O O . GLN A 1 347 ? 11.723 5.547 -30.174 1.00 37.53 347 GLN A O 1
ATOM 2628 N N . SER A 1 348 ? 11.792 6.826 -28.362 1.00 42.88 348 SER A N 1
ATOM 2629 C CA . SER A 1 348 ? 10.334 6.922 -28.220 1.00 42.88 348 SER A CA 1
ATOM 2630 C C . SER A 1 348 ? 9.795 8.297 -27.810 1.00 42.88 348 SER A C 1
ATOM 2632 O O . SER A 1 348 ? 8.585 8.472 -27.841 1.00 42.88 348 SER A O 1
ATOM 2634 N N . HIS A 1 349 ? 10.621 9.300 -27.458 1.00 51.50 349 HIS A N 1
ATOM 2635 C CA . HIS A 1 349 ? 10.142 10.612 -26.949 1.00 51.50 349 HIS A CA 1
ATOM 2636 C C . HIS A 1 349 ? 9.065 10.504 -25.835 1.00 51.50 349 HIS A C 1
ATOM 2638 O O . HIS A 1 349 ? 8.363 11.474 -25.551 1.00 51.50 349 HIS A O 1
ATOM 2644 N N . GLY A 1 350 ? 8.959 9.343 -25.170 1.00 49.59 350 GLY A N 1
ATOM 2645 C CA . GLY A 1 350 ? 7.894 9.003 -24.218 1.00 49.59 350 GLY A CA 1
ATOM 2646 C C . GLY A 1 350 ? 7.925 9.804 -22.916 1.00 49.59 350 GLY A C 1
ATOM 2647 O O . GLY A 1 350 ? 6.995 9.717 -22.126 1.00 49.59 350 GLY A O 1
ATOM 2648 N N . GLY A 1 351 ? 8.969 10.613 -22.714 1.00 61.91 351 GLY A N 1
ATOM 2649 C CA . GLY A 1 351 ? 9.075 11.549 -21.599 1.00 61.91 351 GLY A CA 1
ATOM 2650 C C . GLY A 1 351 ? 8.560 12.962 -21.886 1.00 61.91 351 GLY A C 1
ATOM 2651 O O . GLY A 1 351 ? 8.571 13.798 -20.991 1.00 61.91 351 GLY A O 1
ATOM 2652 N N . LEU A 1 352 ? 8.143 13.291 -23.114 1.00 76.88 352 LEU A N 1
ATOM 2653 C CA . LEU A 1 352 ? 7.634 14.630 -23.420 1.00 76.88 352 LEU A CA 1
ATOM 2654 C C . LEU A 1 352 ? 6.125 14.714 -23.133 1.00 76.88 352 LEU A C 1
ATOM 2656 O O . LEU A 1 352 ? 5.315 14.027 -23.757 1.00 76.88 352 LEU A O 1
ATOM 2660 N N . SER A 1 353 ? 5.726 15.608 -22.231 1.00 83.31 353 SER A N 1
ATOM 2661 C CA . SER A 1 353 ? 4.324 15.856 -21.874 1.00 83.31 353 SER A CA 1
ATOM 2662 C C . SER A 1 353 ? 4.048 17.348 -21.668 1.00 83.31 353 SER A C 1
ATOM 2664 O O . SER A 1 353 ? 4.972 18.149 -21.510 1.00 83.31 353 SER A O 1
ATOM 2666 N N . ALA A 1 354 ? 2.777 17.762 -21.713 1.00 88.19 354 ALA A N 1
ATOM 2667 C CA . ALA A 1 354 ? 2.402 19.118 -21.320 1.00 88.19 354 ALA A CA 1
ATOM 2668 C C . ALA A 1 354 ? 1.072 19.173 -20.557 1.00 88.19 354 ALA A C 1
ATOM 2670 O O . ALA A 1 354 ? 0.045 18.690 -21.031 1.00 88.19 354 ALA A O 1
ATOM 2671 N N . GLU A 1 355 ? 1.074 19.855 -19.413 1.00 90.88 355 GLU A N 1
ATOM 2672 C CA . GLU A 1 355 ? -0.130 20.253 -18.685 1.00 90.88 355 GLU A CA 1
ATOM 2673 C C . GLU A 1 355 ? -0.527 21.675 -19.108 1.00 90.88 355 GLU A C 1
ATOM 2675 O O . GLU A 1 355 ? 0.279 22.600 -19.052 1.00 90.88 355 GLU A O 1
ATOM 2680 N N . TRP A 1 356 ? -1.769 21.881 -19.542 1.00 92.44 356 TRP A N 1
ATOM 2681 C CA . TRP A 1 356 ? -2.238 23.176 -20.045 1.00 92.44 356 TRP A CA 1
ATOM 2682 C C . TRP A 1 356 ? -3.337 23.761 -19.165 1.00 92.44 356 TRP A C 1
ATOM 2684 O O . TRP A 1 356 ? -4.202 23.043 -18.666 1.00 92.44 356 TRP A O 1
ATOM 2694 N N . SER A 1 357 ? -3.377 25.090 -19.059 1.00 89.94 357 SER A N 1
ATOM 2695 C CA . SER A 1 357 ? -4.546 25.784 -18.527 1.00 89.94 357 SER A CA 1
ATOM 2696 C C . SER A 1 357 ? -5.765 25.557 -19.432 1.00 89.94 357 SER A C 1
ATOM 2698 O O . SER A 1 357 ? -5.643 25.367 -20.645 1.00 89.94 357 SER A O 1
ATOM 2700 N N . ASN A 1 358 ? -6.972 25.634 -18.862 1.00 85.12 358 ASN A N 1
ATOM 2701 C CA . ASN A 1 358 ? -8.225 25.404 -19.599 1.00 85.12 358 ASN A CA 1
ATOM 2702 C C . ASN A 1 358 ? -8.391 26.316 -20.830 1.00 85.12 358 ASN A C 1
ATOM 2704 O O . ASN A 1 358 ? -8.975 25.914 -21.834 1.00 85.12 358 ASN A O 1
ATOM 2708 N N . ASP A 1 359 ? -7.874 27.545 -20.765 1.00 85.81 359 ASP A N 1
ATOM 2709 C CA . ASP A 1 359 ? -7.886 28.514 -21.868 1.00 85.81 359 ASP A CA 1
ATOM 2710 C C . ASP A 1 359 ? -6.678 28.377 -22.818 1.00 85.81 359 ASP A C 1
ATOM 2712 O O . ASP A 1 359 ? -6.601 29.073 -23.832 1.00 85.81 359 ASP A O 1
ATOM 2716 N N . SER A 1 360 ? -5.749 27.463 -22.515 1.00 90.00 360 SER A N 1
ATOM 2717 C CA . SER A 1 360 ? -4.479 27.249 -23.217 1.00 90.00 360 SER A CA 1
ATOM 2718 C C . SER A 1 360 ? -3.579 28.492 -23.278 1.00 90.00 360 SER A C 1
ATOM 2720 O O . SER A 1 360 ? -2.761 28.612 -24.191 1.00 90.00 360 SER A O 1
ATOM 2722 N N . SER A 1 361 ? -3.738 29.441 -22.348 1.00 93.00 361 SER A N 1
ATOM 2723 C CA . SER A 1 361 ? -2.863 30.617 -22.239 1.00 93.00 361 SER A CA 1
ATOM 2724 C C . SER A 1 361 ? -1.551 30.312 -21.513 1.00 93.00 361 SER A C 1
ATOM 2726 O O . SER A 1 361 ? -0.569 31.031 -21.698 1.00 93.00 361 SER A O 1
ATOM 2728 N N . VAL A 1 362 ? -1.502 29.231 -20.734 1.00 95.38 362 VAL A N 1
ATOM 2729 C CA . VAL A 1 362 ? -0.316 28.766 -20.015 1.00 95.38 362 VAL A CA 1
ATOM 2730 C C . VAL A 1 362 ? -0.157 27.262 -20.216 1.00 95.38 362 VAL A C 1
ATOM 2732 O O . VAL A 1 362 ? -1.140 26.526 -20.164 1.00 95.38 362 VAL A O 1
ATOM 2735 N N . GLY A 1 363 ? 1.073 26.810 -20.439 1.00 95.31 363 GLY A N 1
ATOM 2736 C CA . GLY A 1 363 ? 1.423 25.392 -20.509 1.00 95.31 363 GLY A CA 1
ATOM 2737 C C . GLY A 1 363 ? 2.652 25.089 -19.665 1.00 95.31 363 GLY A C 1
ATOM 2738 O O . GLY A 1 363 ? 3.574 25.898 -19.605 1.00 95.31 363 GLY A O 1
ATOM 2739 N N . LEU A 1 364 ? 2.674 23.937 -19.018 1.00 94.94 364 LEU A N 1
ATOM 2740 C CA . LEU A 1 364 ? 3.802 23.392 -18.282 1.00 94.94 364 LEU A CA 1
ATOM 2741 C C . LEU A 1 364 ? 4.276 22.152 -19.037 1.00 94.94 364 LEU A C 1
ATOM 2743 O O . LEU A 1 364 ? 3.609 21.125 -19.024 1.00 94.94 364 LEU A O 1
ATOM 2747 N N . ILE A 1 365 ? 5.379 22.290 -19.763 1.00 92.00 365 ILE A N 1
ATOM 2748 C CA . ILE A 1 365 ? 5.940 21.252 -20.627 1.00 92.00 365 ILE A CA 1
ATOM 2749 C C . ILE A 1 365 ? 7.021 20.523 -19.838 1.00 92.00 365 ILE A C 1
ATOM 2751 O O . ILE A 1 365 ? 7.985 21.157 -19.406 1.00 92.00 365 ILE A O 1
ATOM 2755 N N . THR A 1 366 ? 6.880 19.215 -19.685 1.00 86.69 366 THR A N 1
ATOM 2756 C CA . THR A 1 366 ? 7.843 18.368 -18.983 1.00 86.69 366 THR A CA 1
ATOM 2757 C C . THR A 1 366 ? 8.563 17.488 -19.991 1.00 86.69 366 THR A C 1
ATOM 2759 O O . THR A 1 366 ? 7.940 16.899 -20.871 1.00 86.69 366 THR A O 1
ATOM 2762 N N . LEU A 1 367 ? 9.888 17.447 -19.879 1.00 80.06 367 LEU A N 1
ATOM 2763 C CA . LEU A 1 367 ? 10.762 16.549 -20.617 1.00 80.06 367 LEU A CA 1
ATOM 2764 C C . LEU A 1 367 ? 11.371 15.581 -19.611 1.00 80.06 367 LEU A C 1
ATOM 2766 O O . LEU A 1 367 ? 12.373 15.899 -18.968 1.00 80.06 367 LEU A O 1
ATOM 2770 N N . ASP A 1 368 ? 10.757 14.418 -19.456 1.00 70.69 368 ASP A N 1
ATOM 2771 C CA . ASP A 1 368 ? 11.225 13.381 -18.555 1.00 70.69 368 ASP A CA 1
ATOM 2772 C C . ASP A 1 368 ? 12.493 12.717 -19.090 1.00 70.69 368 ASP A C 1
ATOM 2774 O O . ASP A 1 368 ? 12.684 12.455 -20.286 1.00 70.69 368 ASP A O 1
ATOM 2778 N N . SER A 1 369 ? 13.397 12.473 -18.153 1.00 61.69 369 SER A N 1
ATOM 2779 C CA . SER A 1 369 ? 14.602 11.684 -18.344 1.00 61.69 369 SER A CA 1
ATOM 2780 C C . SER A 1 369 ? 14.451 10.359 -17.601 1.00 61.69 369 SER A C 1
ATOM 2782 O O . SER A 1 369 ? 13.559 10.213 -16.770 1.00 61.69 369 SER A O 1
ATOM 2784 N N . LYS A 1 370 ? 15.363 9.412 -17.848 1.00 58.00 370 LYS A N 1
ATOM 2785 C CA . LYS A 1 370 ? 15.366 8.072 -17.231 1.00 58.00 370 LYS A CA 1
ATOM 2786 C C . LYS A 1 370 ? 15.171 8.064 -15.700 1.00 58.00 370 LYS A C 1
ATOM 2788 O O . LYS A 1 370 ? 14.759 7.053 -15.158 1.00 58.00 370 LYS A O 1
ATOM 2793 N N . TRP A 1 371 ? 15.491 9.158 -15.007 1.00 54.41 371 TRP A N 1
ATOM 2794 C CA . TRP A 1 371 ? 15.576 9.211 -13.543 1.00 54.41 371 TRP A CA 1
ATOM 2795 C C . TRP A 1 371 ? 14.719 10.311 -12.900 1.00 54.41 371 TRP A C 1
ATOM 2797 O O . TRP A 1 371 ? 14.974 10.679 -11.755 1.00 54.41 371 TRP A O 1
ATOM 2807 N N . GLY A 1 372 ? 13.760 10.869 -13.646 1.00 62.59 372 GLY A N 1
ATOM 2808 C CA . GLY A 1 372 ? 12.908 11.986 -13.226 1.00 62.59 372 GLY A CA 1
ATOM 2809 C C . GLY A 1 372 ? 12.889 13.138 -14.241 1.00 62.59 372 GLY A C 1
ATOM 2810 O O . GLY A 1 372 ? 13.467 13.013 -15.333 1.00 62.59 372 GLY A O 1
ATOM 2811 N N . PRO A 1 373 ? 12.251 14.278 -13.914 1.00 66.94 373 PRO A N 1
ATOM 2812 C CA . PRO A 1 373 ? 12.077 15.375 -14.859 1.00 66.94 373 PRO A CA 1
ATOM 2813 C C . PRO A 1 373 ? 13.436 15.956 -15.269 1.00 66.94 373 PRO A C 1
ATOM 2815 O O . PRO A 1 373 ? 14.215 16.425 -14.438 1.00 66.94 373 PRO A O 1
ATOM 2818 N N . GLY A 1 374 ? 13.736 15.909 -16.568 1.00 72.25 374 GLY A N 1
ATOM 2819 C CA . GLY A 1 374 ? 14.976 16.418 -17.154 1.00 72.25 374 GLY A CA 1
ATOM 2820 C C . GLY A 1 374 ? 14.943 17.926 -17.397 1.00 72.25 374 GLY A C 1
ATOM 2821 O O . GLY A 1 374 ? 15.930 18.606 -17.124 1.00 72.25 374 GLY A O 1
ATOM 2822 N N . ASP A 1 375 ? 13.807 18.446 -17.863 1.00 81.69 375 ASP A N 1
ATOM 2823 C CA . ASP A 1 375 ? 13.496 19.875 -17.960 1.00 81.69 375 ASP A CA 1
ATOM 2824 C C . ASP A 1 375 ? 11.991 20.100 -17.722 1.00 81.69 375 ASP A C 1
ATOM 2826 O O . ASP A 1 375 ? 11.162 19.328 -18.195 1.00 81.69 375 ASP A O 1
ATOM 2830 N N . VAL A 1 376 ? 11.624 21.179 -17.018 1.00 90.38 376 VAL A N 1
ATOM 2831 C CA . VAL A 1 376 ? 10.217 21.590 -16.827 1.00 90.38 376 VAL A CA 1
ATOM 2832 C C . VAL A 1 376 ? 10.066 23.050 -17.244 1.00 90.38 376 VAL A C 1
ATOM 2834 O O . VAL A 1 376 ? 10.550 23.963 -16.567 1.00 90.38 376 VAL A O 1
ATOM 2837 N N . LEU A 1 377 ? 9.410 23.284 -18.378 1.00 93.00 377 LEU A N 1
ATOM 2838 C CA . LEU A 1 377 ? 9.284 24.578 -19.039 1.00 93.00 377 LEU A CA 1
ATOM 2839 C C . LEU A 1 377 ? 7.860 25.127 -18.913 1.00 93.00 377 LEU A C 1
ATOM 2841 O O . LEU A 1 377 ? 6.923 24.620 -19.521 1.00 93.00 377 LEU A O 1
ATOM 2845 N N . LEU A 1 378 ? 7.702 26.237 -18.199 1.00 96.31 378 LEU A N 1
ATOM 2846 C CA . LEU A 1 378 ? 6.467 27.014 -18.199 1.00 96.31 378 LEU A CA 1
ATOM 2847 C C . LEU A 1 378 ? 6.445 27.963 -19.399 1.00 96.31 378 LEU A C 1
ATOM 2849 O O . LEU A 1 378 ? 7.304 28.843 -19.512 1.00 96.31 378 LEU A O 1
ATOM 2853 N N . VAL A 1 379 ? 5.451 27.814 -20.268 1.00 95.94 379 VAL A N 1
ATOM 2854 C CA . VAL A 1 379 ? 5.191 28.672 -21.425 1.00 95.94 379 VAL A CA 1
ATOM 2855 C C . VAL A 1 379 ? 3.950 29.523 -21.200 1.00 95.94 379 VAL A C 1
ATOM 2857 O O . VAL A 1 379 ? 2.923 29.047 -20.729 1.00 95.94 379 VAL A O 1
ATOM 2860 N N . GLU A 1 380 ? 4.036 30.796 -21.573 1.00 96.12 380 GLU A N 1
ATOM 2861 C CA . GLU A 1 380 ? 2.939 31.754 -21.462 1.00 96.12 380 GLU A CA 1
ATOM 2862 C C . GLU A 1 380 ? 2.637 32.363 -22.823 1.00 96.12 380 GLU A C 1
ATOM 2864 O O . GLU A 1 380 ? 3.511 32.941 -23.484 1.00 96.12 380 GLU A O 1
ATOM 2869 N N . LEU A 1 381 ? 1.375 32.284 -23.221 1.00 94.00 381 LEU A N 1
ATOM 2870 C CA . LEU A 1 381 ? 0.863 32.712 -24.509 1.00 94.00 381 LEU A CA 1
ATOM 2871 C C . LEU A 1 381 ? -0.053 33.926 -24.333 1.00 94.00 381 LEU A C 1
ATOM 2873 O O . LEU A 1 381 ? -0.978 33.923 -23.525 1.00 94.00 381 LEU A O 1
ATOM 2877 N N . ARG A 1 382 ? 0.184 34.971 -25.129 1.00 91.06 382 ARG A N 1
ATOM 2878 C CA . ARG A 1 382 ? -0.694 36.148 -25.232 1.00 91.06 382 ARG A CA 1
ATOM 2879 C C . ARG A 1 382 ? -1.022 36.390 -26.694 1.00 91.06 382 ARG A C 1
ATOM 2881 O O . ARG A 1 382 ? -0.120 36.410 -27.529 1.00 91.06 382 ARG A O 1
ATOM 2888 N N . ASP A 1 383 ? -2.309 36.503 -27.009 1.00 87.44 383 ASP A N 1
ATOM 2889 C CA . ASP A 1 383 ? -2.809 36.703 -28.378 1.00 87.44 383 ASP A CA 1
ATOM 2890 C C . ASP A 1 383 ? -2.242 35.687 -29.394 1.00 87.44 383 ASP A C 1
ATOM 2892 O O . ASP A 1 383 ? -1.887 36.015 -30.529 1.00 87.44 383 ASP A O 1
ATOM 2896 N N . GLY A 1 384 ? -2.090 34.429 -28.961 1.00 82.88 384 GLY A N 1
ATOM 2897 C CA . GLY A 1 384 ? -1.546 33.340 -29.778 1.00 82.88 384 GLY A CA 1
ATOM 2898 C C . GLY A 1 384 ? -0.047 33.438 -30.089 1.00 82.88 384 GLY A C 1
ATOM 2899 O O . GLY A 1 384 ? 0.430 32.815 -31.043 1.00 82.88 384 GLY A O 1
ATOM 2900 N N . LYS A 1 385 ? 0.705 34.233 -29.319 1.00 88.62 385 LYS A N 1
ATOM 2901 C CA . LYS A 1 385 ? 2.165 34.363 -29.406 1.00 88.62 385 LYS A CA 1
ATOM 2902 C C . LYS A 1 385 ? 2.823 33.967 -28.089 1.00 88.62 385 LYS A C 1
ATOM 2904 O O . LYS A 1 385 ? 2.301 34.278 -27.021 1.00 88.62 385 LYS A O 1
ATOM 2909 N N . LEU A 1 386 ? 3.999 33.345 -28.177 1.00 93.44 386 LEU A N 1
ATOM 2910 C CA . LEU A 1 386 ? 4.853 33.081 -27.019 1.00 93.44 386 LEU A CA 1
ATOM 2911 C C . LEU A 1 386 ? 5.332 34.403 -26.417 1.00 93.44 386 LEU A C 1
ATOM 2913 O O . LEU A 1 386 ? 6.033 35.175 -27.067 1.00 93.44 386 LEU A O 1
ATOM 2917 N N . SER A 1 387 ? 4.913 34.657 -25.182 1.00 94.19 387 SER A N 1
ATOM 2918 C CA . SER A 1 387 ? 5.235 35.869 -24.428 1.00 94.19 387 SER A CA 1
ATOM 2919 C C . SER A 1 387 ? 6.389 35.641 -23.452 1.00 94.19 387 SER A C 1
ATOM 2921 O O . SER A 1 387 ? 7.272 36.491 -23.341 1.00 94.19 387 SER A O 1
ATOM 2923 N N . ARG A 1 388 ? 6.427 34.475 -22.792 1.00 94.19 388 ARG A N 1
ATOM 2924 C CA . ARG A 1 388 ? 7.490 34.079 -21.864 1.00 94.19 388 ARG A CA 1
ATOM 2925 C C . ARG A 1 388 ? 7.643 32.558 -21.841 1.00 94.19 388 ARG A C 1
ATOM 2927 O O . ARG A 1 388 ? 6.672 31.832 -22.025 1.00 94.19 388 ARG A O 1
ATOM 2934 N N . MET A 1 389 ? 8.875 32.101 -21.637 1.00 94.06 389 MET A N 1
ATOM 2935 C CA . MET A 1 389 ? 9.228 30.700 -21.411 1.00 94.06 389 MET A CA 1
ATOM 2936 C C . MET A 1 389 ? 10.231 30.646 -20.258 1.00 94.06 389 MET A C 1
ATOM 2938 O O . MET A 1 389 ? 11.262 31.323 -20.316 1.00 94.06 389 MET A O 1
ATOM 2942 N N . THR A 1 390 ? 9.926 29.866 -19.224 1.00 93.69 390 THR A N 1
ATOM 2943 C CA . THR A 1 390 ? 10.722 29.770 -17.994 1.00 93.69 390 THR A CA 1
ATOM 2944 C C . THR A 1 390 ? 11.011 28.312 -17.672 1.00 93.69 390 THR A C 1
ATOM 2946 O O . THR A 1 390 ? 10.082 27.532 -17.528 1.00 93.69 390 THR A O 1
ATOM 2949 N N . ASN A 1 391 ? 12.282 27.953 -17.491 1.00 91.38 391 ASN A N 1
ATOM 2950 C CA . ASN A 1 391 ? 12.652 26.648 -16.943 1.00 91.38 391 ASN A CA 1
ATOM 2951 C C . ASN A 1 391 ? 12.481 26.670 -15.416 1.00 91.38 391 ASN A C 1
ATOM 2953 O O . ASN A 1 391 ? 13.298 27.262 -14.703 1.00 91.38 391 ASN A O 1
ATOM 2957 N N . ILE A 1 392 ? 11.376 26.102 -14.936 1.00 91.12 392 ILE A N 1
ATOM 2958 C CA . ILE A 1 392 ? 11.003 26.089 -13.520 1.00 91.12 392 ILE A CA 1
ATOM 2959 C C . ILE A 1 392 ? 11.819 25.055 -12.746 1.00 91.12 392 ILE A C 1
ATOM 2961 O O . ILE A 1 392 ? 12.192 25.338 -11.609 1.00 91.12 392 ILE A O 1
ATOM 2965 N N . LEU A 1 393 ? 12.173 23.922 -13.362 1.00 88.06 393 LEU A N 1
ATOM 2966 C CA . LEU A 1 393 ? 13.046 22.914 -12.750 1.00 88.06 393 LEU A CA 1
ATOM 2967 C C . LEU A 1 393 ? 14.370 23.543 -12.300 1.00 88.06 393 LEU A C 1
ATOM 2969 O O . LEU A 1 393 ? 14.763 23.430 -11.141 1.00 88.06 393 LEU A O 1
ATOM 2973 N N . ARG A 1 394 ? 14.998 24.330 -13.181 1.00 85.94 394 ARG A N 1
ATOM 2974 C CA . ARG A 1 394 ? 16.219 25.075 -12.847 1.00 85.94 394 ARG A CA 1
ATOM 2975 C C . ARG A 1 394 ? 16.008 26.084 -11.724 1.00 85.94 394 ARG A C 1
ATOM 2977 O O . ARG A 1 394 ? 16.855 26.231 -10.850 1.00 85.94 394 ARG A O 1
ATOM 2984 N N . LYS A 1 395 ? 14.874 26.788 -11.723 1.00 90.25 395 LYS A N 1
ATOM 2985 C CA . LYS A 1 395 ? 14.544 27.712 -10.628 1.00 90.25 395 LYS A CA 1
ATOM 2986 C C . LYS A 1 395 ? 14.398 26.976 -9.299 1.00 90.25 395 LYS A C 1
ATOM 2988 O O . LYS A 1 395 ? 14.815 27.514 -8.279 1.00 90.25 395 LYS A O 1
ATOM 2993 N N . ALA A 1 396 ? 13.865 25.759 -9.309 1.00 87.62 396 ALA A N 1
ATOM 2994 C CA . ALA A 1 396 ? 13.822 24.902 -8.133 1.00 87.62 396 ALA A CA 1
ATOM 2995 C C . ALA A 1 396 ? 15.223 24.390 -7.742 1.00 87.62 396 ALA A C 1
ATOM 2997 O O . ALA A 1 396 ? 15.533 24.358 -6.552 1.00 87.62 396 ALA A O 1
ATOM 2998 N N . HIS A 1 397 ? 16.110 24.098 -8.705 1.00 84.12 397 HIS A N 1
ATOM 2999 C CA . HIS A 1 397 ? 17.520 23.806 -8.412 1.00 84.12 397 HIS A CA 1
ATOM 3000 C C . HIS A 1 397 ? 18.202 24.956 -7.660 1.00 84.12 397 HIS A C 1
ATOM 3002 O O . HIS A 1 397 ? 18.834 24.737 -6.625 1.00 84.12 397 HIS A O 1
ATOM 3008 N N . ASP A 1 398 ? 18.019 26.199 -8.107 1.00 86.06 398 ASP A N 1
ATOM 3009 C CA . ASP A 1 398 ? 18.623 27.368 -7.453 1.00 86.06 398 ASP A CA 1
ATOM 3010 C C . ASP A 1 398 ? 18.278 27.448 -5.944 1.00 86.06 398 ASP A C 1
ATOM 3012 O O . ASP A 1 398 ? 19.089 27.928 -5.148 1.00 86.06 398 ASP A O 1
ATOM 3016 N N . LEU A 1 399 ? 17.105 26.942 -5.527 1.00 86.69 399 LEU A N 1
ATOM 3017 C CA . LEU A 1 399 ? 16.675 26.910 -4.122 1.00 86.69 399 LEU A CA 1
ATOM 3018 C C . LEU A 1 399 ? 17.474 25.908 -3.271 1.00 86.69 399 LEU A C 1
ATOM 3020 O O . LEU A 1 399 ? 17.822 26.207 -2.128 1.00 86.69 399 LEU A O 1
ATOM 3024 N N . LEU A 1 400 ? 17.782 24.735 -3.823 1.00 82.06 400 LEU A N 1
ATOM 3025 C CA . LEU A 1 400 ? 18.495 23.640 -3.151 1.00 82.06 400 LEU A CA 1
ATOM 3026 C C . LEU A 1 400 ? 20.008 23.907 -3.040 1.00 82.06 400 LEU A C 1
ATOM 3028 O O . LEU A 1 400 ? 20.663 23.470 -2.088 1.00 82.06 400 LEU A O 1
ATOM 3032 N N . LEU A 1 401 ? 20.551 24.703 -3.965 1.00 78.06 401 LEU A N 1
ATOM 3033 C CA . LEU A 1 401 ? 21.984 24.954 -4.116 1.00 78.06 401 LEU A CA 1
ATOM 3034 C C . LEU A 1 401 ? 22.648 25.540 -2.860 1.00 78.06 401 LEU A C 1
ATOM 3036 O O . LEU A 1 401 ? 23.775 25.181 -2.522 1.00 78.06 401 LEU A O 1
ATOM 3040 N N . ALA A 1 402 ? 21.967 26.429 -2.134 1.00 79.81 402 ALA A N 1
ATOM 3041 C CA . ALA A 1 402 ? 22.522 27.028 -0.919 1.00 79.81 402 ALA A CA 1
ATOM 3042 C C . ALA A 1 402 ? 22.724 25.996 0.207 1.00 79.81 402 ALA A C 1
ATOM 3044 O O . ALA A 1 402 ? 23.735 26.046 0.911 1.00 79.81 402 ALA A O 1
ATOM 3045 N N . ASN A 1 403 ? 21.788 25.055 0.364 1.00 74.50 403 ASN A N 1
ATOM 3046 C CA . ASN A 1 403 ? 21.877 23.988 1.364 1.00 74.50 403 ASN A CA 1
ATOM 3047 C C . ASN A 1 403 ? 22.931 22.951 0.970 1.00 74.50 403 ASN A C 1
ATOM 3049 O O . ASN A 1 403 ? 23.734 22.542 1.808 1.00 74.50 403 ASN A O 1
ATOM 3053 N N . TYR A 1 404 ? 23.000 22.609 -0.317 1.00 72.88 404 TYR A N 1
ATOM 3054 C CA . TYR A 1 404 ? 24.051 21.754 -0.860 1.00 72.88 404 TYR A CA 1
ATOM 3055 C C . TYR A 1 404 ? 25.459 22.336 -0.635 1.00 72.88 404 TYR A C 1
ATOM 3057 O O . TYR A 1 404 ? 26.329 21.670 -0.071 1.00 72.88 404 TYR A O 1
ATOM 3065 N N . ARG A 1 405 ? 25.678 23.614 -0.982 1.00 71.81 405 ARG A N 1
ATOM 3066 C CA . ARG A 1 405 ? 26.973 24.303 -0.807 1.00 71.81 405 ARG A CA 1
ATOM 3067 C C . ARG A 1 405 ? 27.425 24.385 0.648 1.00 71.81 405 ARG A C 1
ATOM 3069 O O . ARG A 1 405 ? 28.616 24.281 0.920 1.00 71.81 405 ARG A O 1
ATOM 3076 N N . LYS A 1 406 ? 26.494 24.554 1.594 1.00 69.25 406 LYS A N 1
ATOM 3077 C CA . LYS A 1 406 ? 26.814 24.492 3.031 1.00 69.25 406 LYS A CA 1
ATOM 3078 C C . LYS A 1 406 ? 27.316 23.106 3.449 1.00 69.25 406 LYS A C 1
ATOM 3080 O O . LYS A 1 406 ? 28.150 23.020 4.343 1.00 69.25 406 LYS A O 1
ATOM 3085 N N . ALA A 1 407 ? 26.834 22.041 2.808 1.00 62.81 407 ALA A N 1
ATOM 3086 C CA . ALA A 1 407 ? 27.175 20.661 3.141 1.00 62.81 407 ALA A CA 1
ATOM 3087 C C . ALA A 1 407 ? 28.487 20.152 2.496 1.00 62.81 407 ALA A C 1
ATOM 3089 O O . ALA A 1 407 ? 29.039 19.157 2.972 1.00 62.81 407 ALA A O 1
ATOM 3090 N N . LYS A 1 408 ? 29.021 20.808 1.448 1.00 61.41 408 LYS A N 1
ATOM 3091 C CA . LYS A 1 408 ? 30.288 20.431 0.781 1.00 61.41 408 LYS A CA 1
ATOM 3092 C C . LYS A 1 408 ? 31.195 21.640 0.504 1.00 61.41 408 LYS A C 1
ATOM 3094 O O . LYS A 1 408 ? 30.920 22.438 -0.383 1.00 61.41 408 LYS A O 1
ATOM 3099 N N . ALA A 1 409 ? 32.319 21.733 1.222 1.00 47.72 409 ALA A N 1
ATOM 3100 C CA . ALA A 1 409 ? 33.259 22.855 1.114 1.00 47.72 409 ALA A CA 1
ATOM 3101 C C . ALA A 1 409 ? 34.334 22.732 0.005 1.00 47.72 409 ALA A C 1
ATOM 3103 O O . ALA A 1 409 ? 35.015 23.721 -0.252 1.00 47.72 409 ALA A O 1
ATOM 3104 N N . GLU A 1 410 ? 34.512 21.589 -0.680 1.00 42.50 410 GLU A N 1
ATOM 3105 C CA . GLU A 1 410 ? 35.576 21.445 -1.698 1.00 42.50 410 GLU A CA 1
ATOM 3106 C C . GLU A 1 410 ? 35.206 20.605 -2.943 1.00 42.50 410 GLU A C 1
ATOM 3108 O O . GLU A 1 410 ? 34.605 19.537 -2.834 1.00 42.50 410 GLU A O 1
ATOM 3113 N N . ARG A 1 411 ? 35.706 21.096 -4.099 1.00 42.97 411 ARG A N 1
ATOM 3114 C CA . ARG A 1 411 ? 35.738 20.581 -5.494 1.00 42.97 411 ARG A CA 1
ATOM 3115 C C . ARG A 1 411 ? 34.410 20.492 -6.274 1.00 42.97 411 ARG A C 1
ATOM 3117 O O . ARG A 1 411 ? 33.614 19.582 -6.086 1.00 42.97 411 ARG A O 1
ATOM 3124 N N . TYR A 1 412 ? 34.271 21.429 -7.221 1.00 46.69 412 TYR A N 1
ATOM 3125 C CA . TYR A 1 412 ? 33.141 21.650 -8.133 1.00 46.69 412 TYR A CA 1
ATOM 3126 C C . TYR A 1 412 ? 33.295 20.923 -9.479 1.00 46.69 412 TYR A C 1
ATOM 3128 O O . TYR A 1 412 ? 34.390 20.899 -10.047 1.00 46.69 412 TYR A O 1
ATOM 3136 N N . ASN A 1 413 ? 32.179 20.425 -10.018 1.00 43.50 413 ASN A N 1
ATOM 3137 C CA . ASN A 1 413 ? 31.971 20.262 -11.457 1.00 43.50 413 ASN A CA 1
ATOM 3138 C C . ASN A 1 413 ? 30.561 20.774 -11.795 1.00 43.50 413 ASN A C 1
ATOM 3140 O O . ASN A 1 413 ? 29.581 20.245 -11.283 1.00 43.50 413 ASN A O 1
ATOM 3144 N N . ASP A 1 414 ? 30.475 21.796 -12.644 1.00 43.91 414 ASP A N 1
ATOM 3145 C CA . ASP A 1 414 ? 29.301 22.669 -12.822 1.00 43.91 414 ASP A CA 1
ATOM 3146 C C . ASP A 1 414 ? 28.102 22.020 -13.545 1.00 43.91 414 ASP A C 1
ATOM 3148 O O . ASP A 1 414 ? 27.119 22.698 -13.833 1.00 43.91 414 ASP A O 1
ATOM 3152 N N . TYR A 1 415 ? 28.173 20.728 -13.880 1.00 44.59 415 TYR A N 1
ATOM 3153 C CA . TYR A 1 415 ? 27.219 20.107 -14.803 1.00 44.59 415 TYR A CA 1
ATOM 3154 C C . TYR A 1 415 ? 26.062 19.333 -14.151 1.00 44.59 415 TYR A C 1
ATOM 3156 O O . TYR A 1 415 ? 25.027 19.195 -14.798 1.00 44.59 415 TYR A O 1
ATOM 3164 N N . TYR A 1 416 ? 26.174 18.859 -12.902 1.00 53.28 416 TYR A N 1
ATOM 3165 C CA . TYR A 1 416 ? 25.116 18.054 -12.261 1.00 53.28 416 TYR A CA 1
ATOM 3166 C C . TYR A 1 416 ? 25.173 18.150 -10.731 1.00 53.28 416 TYR A C 1
ATOM 3168 O O . TYR A 1 416 ? 25.791 17.303 -10.088 1.00 53.28 416 TYR A O 1
ATOM 3176 N N . ASP A 1 417 ? 24.537 19.163 -10.136 1.00 58.84 417 ASP A N 1
ATOM 3177 C CA . ASP A 1 417 ? 24.516 19.255 -8.671 1.00 58.84 417 ASP A CA 1
ATOM 3178 C C . ASP A 1 417 ? 23.478 18.321 -8.030 1.00 58.84 417 ASP A C 1
ATOM 3180 O O . ASP A 1 417 ? 23.758 17.826 -6.949 1.00 58.84 417 ASP A O 1
ATOM 3184 N N . PHE A 1 418 ? 22.337 18.008 -8.663 1.00 65.88 418 PHE A N 1
ATOM 3185 C CA . PHE A 1 418 ? 21.385 16.970 -8.215 1.00 65.88 418 PHE A CA 1
ATOM 3186 C C . PHE A 1 418 ? 20.346 16.644 -9.308 1.00 65.88 418 PHE A C 1
ATOM 3188 O O . PHE A 1 418 ? 20.132 17.427 -10.233 1.00 65.88 418 PHE A O 1
ATOM 3195 N N . ILE A 1 419 ? 19.730 15.466 -9.218 1.00 69.50 419 ILE A N 1
ATOM 3196 C CA . ILE A 1 419 ? 18.658 14.942 -10.068 1.00 69.50 419 ILE A CA 1
ATOM 3197 C C . ILE A 1 419 ? 17.389 14.924 -9.217 1.00 69.50 419 ILE A C 1
ATOM 3199 O O . ILE A 1 419 ? 17.391 14.323 -8.142 1.00 69.50 419 ILE A O 1
ATOM 3203 N N . PHE A 1 420 ? 16.325 15.589 -9.672 1.00 73.81 420 PHE A N 1
ATOM 3204 C CA . PHE A 1 420 ? 14.999 15.391 -9.090 1.00 73.81 420 PHE A CA 1
ATOM 3205 C C . PHE A 1 420 ? 14.542 13.965 -9.378 1.00 73.81 420 PHE A C 1
ATOM 3207 O O . PHE A 1 420 ? 14.554 13.550 -10.531 1.00 73.81 420 PHE A O 1
ATOM 3214 N N . ILE A 1 421 ? 14.184 13.235 -8.329 1.00 67.31 421 ILE A N 1
ATOM 3215 C CA . ILE A 1 421 ? 13.804 11.821 -8.417 1.00 67.31 421 ILE A CA 1
ATOM 3216 C C . ILE A 1 421 ? 12.298 11.672 -8.663 1.00 67.31 421 ILE A C 1
ATOM 3218 O O . ILE A 1 421 ? 11.563 12.654 -8.588 1.00 67.31 421 ILE A O 1
ATOM 3222 N N . GLU A 1 422 ? 11.850 10.448 -8.937 1.00 53.59 422 GLU A N 1
ATOM 3223 C CA . GLU A 1 422 ? 10.503 10.105 -9.433 1.00 53.59 422 GLU A CA 1
ATOM 3224 C C . GLU A 1 422 ? 9.325 10.654 -8.598 1.00 53.59 422 GLU A C 1
ATOM 3226 O O . GLU A 1 422 ? 8.254 10.891 -9.146 1.00 53.59 422 GLU A O 1
ATOM 3231 N N . ASP A 1 423 ? 9.527 10.977 -7.317 1.00 59.91 423 ASP A N 1
ATOM 3232 C CA . ASP A 1 423 ? 8.503 11.594 -6.455 1.00 59.91 423 ASP A CA 1
ATOM 3233 C C . ASP A 1 423 ? 8.341 13.120 -6.662 1.00 59.91 423 ASP A C 1
ATOM 3235 O O . ASP A 1 423 ? 7.559 13.773 -5.965 1.00 59.91 423 ASP A O 1
ATOM 3239 N N . ALA A 1 424 ? 9.118 13.738 -7.559 1.00 71.69 424 ALA A N 1
ATOM 3240 C CA . ALA A 1 424 ? 9.078 15.175 -7.799 1.00 71.69 424 ALA A CA 1
ATOM 3241 C C . ALA A 1 424 ? 7.886 15.585 -8.673 1.00 71.69 424 ALA A C 1
ATOM 3243 O O . ALA A 1 424 ? 7.813 15.288 -9.861 1.00 71.69 424 ALA A O 1
ATOM 3244 N N . THR A 1 425 ? 6.980 16.361 -8.090 1.00 79.25 425 THR A N 1
ATOM 3245 C CA . THR A 1 425 ? 5.775 16.874 -8.734 1.00 79.25 425 THR A CA 1
ATOM 3246 C C . THR A 1 425 ? 5.920 18.349 -9.107 1.00 79.25 425 THR A C 1
ATOM 3248 O O . THR A 1 425 ? 6.297 19.203 -8.298 1.00 79.25 425 THR A O 1
ATOM 3251 N N . PHE A 1 426 ? 5.581 18.656 -10.360 1.00 90.00 426 PHE A N 1
ATOM 3252 C CA . PHE A 1 426 ? 5.399 20.011 -10.873 1.00 90.00 426 PHE A CA 1
ATOM 3253 C C . PHE A 1 426 ? 3.993 20.086 -11.444 1.00 90.00 426 PHE A C 1
ATOM 3255 O O . PHE A 1 426 ? 3.698 19.419 -12.431 1.00 90.00 426 PHE A O 1
ATOM 3262 N N . LYS A 1 427 ? 3.121 20.869 -10.812 1.00 86.19 427 LYS A N 1
ATOM 3263 C CA . LYS A 1 427 ? 1.705 20.912 -11.174 1.00 86.19 427 LYS A CA 1
ATOM 3264 C C . LYS A 1 427 ? 1.251 22.324 -11.478 1.00 86.19 427 LYS A C 1
ATOM 3266 O O . LYS A 1 427 ? 1.424 23.233 -10.658 1.00 86.19 427 LYS A O 1
ATOM 3271 N N . LEU A 1 428 ? 0.646 22.505 -12.644 1.00 86.88 428 LEU A N 1
ATOM 3272 C CA . LEU A 1 428 ? 0.005 23.751 -13.022 1.00 86.88 428 LEU A CA 1
ATOM 3273 C C . LEU A 1 428 ? -1.318 23.896 -12.260 1.00 86.88 428 LEU A C 1
ATOM 3275 O O . LEU A 1 428 ? -2.191 23.036 -12.312 1.00 86.88 428 LEU A O 1
ATOM 3279 N N . ASP A 1 429 ? -1.495 25.011 -11.557 1.00 80.75 429 ASP A N 1
ATOM 3280 C CA . ASP A 1 429 ? -2.757 25.324 -10.889 1.00 80.75 429 ASP A CA 1
ATOM 3281 C C . ASP A 1 429 ? -3.332 26.626 -11.450 1.00 80.75 429 ASP A C 1
ATOM 3283 O O . ASP A 1 429 ? -3.007 27.753 -11.043 1.00 80.75 429 ASP A O 1
ATOM 3287 N N . GLY A 1 430 ? -4.165 26.436 -12.474 1.00 79.88 430 GLY A N 1
ATOM 3288 C CA . GLY A 1 430 ? -4.726 27.510 -13.277 1.00 79.88 430 GLY A CA 1
ATOM 3289 C C . GLY A 1 430 ? -3.646 28.323 -13.993 1.00 79.88 430 GLY A C 1
ATOM 3290 O O . GLY A 1 430 ? -2.604 27.818 -14.393 1.00 79.88 430 GLY A O 1
ATOM 3291 N N . THR A 1 431 ? -3.903 29.616 -14.174 1.00 88.88 431 THR A N 1
ATOM 3292 C CA . THR A 1 431 ? -2.993 30.538 -14.878 1.00 88.88 431 THR A CA 1
ATOM 3293 C C . THR A 1 431 ? -2.071 31.313 -13.935 1.00 88.88 431 THR A C 1
ATOM 3295 O O . THR A 1 431 ? -1.338 32.194 -14.380 1.00 88.88 431 THR A O 1
ATOM 3298 N N . ASN A 1 432 ? -2.140 31.050 -12.625 1.00 84.81 432 ASN A N 1
ATOM 3299 C CA . ASN A 1 432 ? -1.550 31.928 -11.613 1.00 84.81 432 ASN A CA 1
ATOM 3300 C C . ASN A 1 432 ? -0.352 31.315 -10.894 1.00 84.81 432 ASN A C 1
ATOM 3302 O O . ASN A 1 432 ? 0.516 32.066 -10.448 1.00 84.81 432 ASN A O 1
ATOM 3306 N N . ARG A 1 433 ? -0.284 29.986 -10.759 1.00 87.56 433 ARG A N 1
ATOM 3307 C CA . ARG A 1 433 ? 0.781 29.351 -9.981 1.00 87.56 433 ARG A CA 1
ATOM 3308 C C . ARG A 1 433 ? 1.181 27.974 -10.499 1.00 87.56 433 ARG A C 1
ATOM 3310 O O . ARG A 1 433 ? 0.373 27.275 -11.102 1.00 87.56 433 ARG A O 1
ATOM 3317 N N . VAL A 1 434 ? 2.423 27.594 -10.209 1.00 91.00 434 VAL A N 1
ATOM 3318 C CA . VAL A 1 434 ? 2.916 26.214 -10.318 1.00 91.00 434 VAL A CA 1
ATOM 3319 C C . VAL A 1 434 ? 3.285 25.733 -8.921 1.00 91.00 434 VAL A C 1
ATOM 3321 O O . VAL A 1 434 ? 4.039 26.406 -8.210 1.00 91.00 434 VAL A O 1
ATOM 3324 N N . LEU A 1 435 ? 2.717 24.599 -8.525 1.00 79.50 435 LEU A N 1
ATOM 3325 C CA . LEU A 1 435 ? 3.036 23.904 -7.285 1.00 79.50 435 LEU A CA 1
ATOM 3326 C C . LEU A 1 435 ? 4.229 22.986 -7.543 1.00 79.50 435 LEU A C 1
ATOM 3328 O O . LEU A 1 435 ? 4.228 22.240 -8.520 1.00 79.50 435 LEU A O 1
ATOM 3332 N N . ILE A 1 436 ? 5.242 23.080 -6.689 1.00 88.19 436 ILE A N 1
ATOM 3333 C CA . ILE A 1 436 ? 6.463 22.285 -6.781 1.00 88.19 436 ILE A CA 1
ATOM 3334 C C . ILE A 1 436 ? 6.650 21.568 -5.459 1.00 88.19 436 ILE A C 1
ATOM 3336 O O . ILE A 1 436 ? 6.737 22.213 -4.414 1.00 88.19 436 ILE A O 1
ATOM 3340 N N . GLU A 1 437 ? 6.770 20.255 -5.515 1.00 81.44 437 GLU A N 1
ATOM 3341 C CA . GLU A 1 437 ? 7.149 19.429 -4.382 1.00 81.44 437 GLU A CA 1
ATOM 3342 C C . GLU A 1 437 ? 8.035 18.311 -4.899 1.00 81.44 437 GLU A C 1
ATOM 3344 O O . GLU A 1 437 ? 7.589 17.517 -5.715 1.00 81.44 437 GLU A O 1
ATOM 3349 N N . GLY A 1 438 ? 9.291 18.246 -4.470 1.00 77.88 438 GLY A N 1
ATOM 3350 C CA . GLY A 1 438 ? 10.173 17.217 -4.992 1.00 77.88 438 GLY A CA 1
ATOM 3351 C C . GLY A 1 438 ? 11.433 16.996 -4.190 1.00 77.88 438 GLY A C 1
ATOM 3352 O O . GLY A 1 438 ? 12.019 17.920 -3.618 1.00 77.88 438 GLY A O 1
ATOM 3353 N N . GLN A 1 439 ? 11.845 15.734 -4.177 1.00 75.31 439 GLN A N 1
ATOM 3354 C CA . GLN A 1 439 ? 13.143 15.318 -3.683 1.00 75.31 439 GLN A CA 1
ATOM 3355 C C . GLN A 1 439 ? 14.179 15.369 -4.800 1.00 75.31 439 GLN A C 1
ATOM 3357 O O . GLN A 1 439 ? 13.867 15.127 -5.965 1.00 75.31 439 GLN A O 1
ATOM 3362 N N . ALA A 1 440 ? 15.421 15.649 -4.430 1.00 78.19 440 ALA A N 1
ATOM 3363 C CA . ALA A 1 440 ? 16.550 15.623 -5.337 1.00 78.19 440 ALA A CA 1
ATOM 3364 C C . ALA A 1 440 ? 17.758 14.941 -4.691 1.00 78.19 440 ALA A C 1
ATOM 3366 O O . ALA A 1 440 ? 17.988 15.112 -3.496 1.00 78.19 440 ALA A O 1
ATOM 3367 N N . ASP A 1 441 ? 18.536 14.194 -5.470 1.00 72.75 441 ASP A N 1
ATOM 3368 C CA . ASP A 1 441 ? 19.742 13.486 -5.016 1.00 72.75 441 ASP A CA 1
ATOM 3369 C C . ASP A 1 441 ? 20.925 13.753 -5.963 1.00 72.75 441 ASP A C 1
ATOM 3371 O O . ASP A 1 441 ? 20.746 14.003 -7.150 1.00 72.75 441 ASP A O 1
ATOM 3375 N N . THR A 1 442 ? 22.158 13.691 -5.468 1.00 69.94 442 THR A N 1
ATOM 3376 C CA . THR A 1 442 ? 23.384 13.789 -6.275 1.00 69.94 442 THR A CA 1
ATOM 3377 C C . THR A 1 442 ? 23.865 12.453 -6.858 1.00 69.94 442 THR A C 1
ATOM 3379 O O . THR A 1 442 ? 24.920 12.426 -7.490 1.00 69.94 442 THR A O 1
ATOM 3382 N N . THR A 1 443 ? 23.179 11.333 -6.603 1.00 57.91 443 THR A N 1
ATOM 3383 C CA . THR A 1 443 ? 23.560 10.001 -7.109 1.00 57.91 443 THR A CA 1
ATOM 3384 C C . THR A 1 443 ? 22.686 9.521 -8.274 1.00 57.91 443 THR A C 1
ATOM 3386 O O . THR A 1 443 ? 21.486 9.342 -8.104 1.00 57.91 443 THR A O 1
ATOM 3389 N N . PRO A 1 444 ? 23.269 9.210 -9.447 1.00 51.56 444 PRO A N 1
ATOM 3390 C CA . PRO A 1 444 ? 22.679 8.251 -10.373 1.00 51.56 444 PRO A CA 1
ATOM 3391 C C . PRO A 1 444 ? 22.875 6.857 -9.759 1.00 51.56 444 PRO A C 1
ATOM 3393 O O . PRO A 1 444 ? 24.016 6.441 -9.539 1.00 51.56 444 PRO A O 1
ATOM 3396 N N . ASN A 1 445 ? 21.792 6.151 -9.435 1.00 48.97 445 ASN A N 1
ATOM 3397 C CA . ASN A 1 445 ? 21.814 4.916 -8.635 1.00 48.97 445 ASN A CA 1
ATOM 3398 C C . ASN A 1 445 ? 22.590 3.722 -9.249 1.00 48.97 445 ASN A C 1
ATOM 3400 O O . ASN A 1 445 ? 22.753 2.707 -8.577 1.00 48.97 445 ASN A O 1
ATOM 3404 N N . ASP A 1 446 ? 23.165 3.846 -10.449 1.00 40.88 446 ASP A N 1
ATOM 3405 C CA . ASP A 1 446 ? 23.757 2.716 -11.185 1.00 40.88 446 ASP A CA 1
ATOM 3406 C C . ASP A 1 446 ? 25.280 2.538 -11.021 1.00 40.88 446 ASP A C 1
ATOM 3408 O O . ASP A 1 446 ? 25.848 1.604 -11.584 1.00 40.88 446 ASP A O 1
ATOM 3412 N N . LEU A 1 447 ? 25.986 3.392 -10.269 1.00 38.84 447 LEU A N 1
ATOM 3413 C CA . LEU A 1 447 ? 27.459 3.308 -10.196 1.00 38.84 447 LEU A CA 1
ATOM 3414 C C . LEU A 1 447 ? 28.040 2.819 -8.870 1.00 38.84 447 LEU A C 1
ATOM 3416 O O . LEU A 1 447 ? 29.257 2.693 -8.781 1.00 38.84 447 LEU A O 1
ATOM 3420 N N . GLY A 1 448 ? 27.234 2.537 -7.839 1.00 42.34 448 GLY A N 1
ATOM 3421 C CA . GLY A 1 448 ? 27.744 1.977 -6.572 1.00 42.34 448 GLY A CA 1
ATOM 3422 C C . GLY A 1 448 ? 28.859 2.802 -5.897 1.00 42.34 448 GLY A C 1
ATOM 3423 O O . GLY A 1 448 ? 29.578 2.299 -5.033 1.00 42.34 448 GLY A O 1
ATOM 3424 N N . LEU A 1 449 ? 29.021 4.068 -6.290 1.00 43.62 449 LEU A N 1
ATOM 3425 C CA . LEU A 1 449 ? 30.151 4.925 -5.947 1.00 43.62 449 LEU A CA 1
ATOM 3426 C C . LEU A 1 449 ? 29.646 6.333 -5.599 1.00 43.62 449 LEU A C 1
ATOM 3428 O O . LEU A 1 449 ? 29.710 7.244 -6.412 1.00 43.62 449 LEU A O 1
ATOM 3432 N N . SER A 1 450 ? 29.161 6.544 -4.376 1.00 45.12 450 SER A N 1
ATOM 3433 C CA . SER A 1 450 ? 29.834 7.487 -3.471 1.00 45.12 450 SER A CA 1
ATOM 3434 C C . SER A 1 450 ? 29.196 7.493 -2.079 1.00 45.12 450 SER A C 1
ATOM 3436 O O . SER A 1 450 ? 27.997 7.652 -1.889 1.00 45.12 450 SER A O 1
ATOM 3438 N N . ASP A 1 451 ? 30.060 7.426 -1.082 1.00 45.81 451 ASP A N 1
ATOM 3439 C CA . ASP A 1 451 ? 29.898 7.734 0.342 1.00 45.81 451 ASP A CA 1
ATOM 3440 C C . ASP A 1 451 ? 29.498 9.206 0.637 1.00 45.81 451 ASP A C 1
ATOM 3442 O O . ASP A 1 451 ? 29.703 9.720 1.747 1.00 45.81 451 ASP A O 1
ATOM 3446 N N . ARG A 1 452 ? 29.014 9.942 -0.376 1.00 51.47 452 ARG A N 1
ATOM 3447 C CA . ARG A 1 452 ? 28.876 11.410 -0.381 1.00 51.47 452 ARG A CA 1
ATOM 3448 C C . ARG A 1 452 ? 27.627 11.907 -1.112 1.00 51.47 452 ARG A C 1
ATOM 3450 O O . ARG A 1 452 ? 27.610 13.080 -1.496 1.00 51.47 452 ARG A O 1
ATOM 3457 N N . ALA A 1 453 ? 26.626 11.055 -1.314 1.00 59.09 453 ALA A N 1
ATOM 3458 C CA . ALA A 1 453 ? 25.354 11.464 -1.898 1.00 59.09 453 ALA A CA 1
ATOM 3459 C C . ALA A 1 453 ? 24.672 12.508 -0.998 1.00 59.09 453 ALA A C 1
ATOM 3461 O O . ALA A 1 453 ? 24.541 12.286 0.211 1.00 59.09 453 ALA A O 1
ATOM 3462 N N . TRP A 1 454 ? 24.313 13.663 -1.558 1.00 70.94 454 TRP A N 1
ATOM 3463 C CA . TRP A 1 454 ? 23.481 14.655 -0.875 1.00 70.94 454 TRP A CA 1
ATOM 3464 C C . TRP A 1 454 ? 22.049 14.514 -1.382 1.00 70.94 454 TRP A C 1
ATOM 3466 O O . TRP A 1 454 ? 21.837 14.401 -2.586 1.00 70.94 454 TRP A O 1
ATOM 3476 N N . ARG A 1 455 ? 21.083 14.513 -0.468 1.00 73.81 455 ARG A N 1
ATOM 3477 C CA . ARG A 1 455 ? 19.656 14.477 -0.776 1.00 73.81 455 ARG A CA 1
ATOM 3478 C C . ARG A 1 455 ? 19.008 15.729 -0.225 1.00 73.81 455 ARG A C 1
ATOM 3480 O O . ARG A 1 455 ? 19.269 16.100 0.914 1.00 73.81 455 ARG A O 1
ATOM 3487 N N . GLY A 1 456 ? 18.168 16.374 -1.011 1.00 76.31 456 GLY A N 1
ATOM 3488 C CA . GLY A 1 456 ? 17.412 17.542 -0.600 1.00 76.31 456 GLY A CA 1
ATOM 3489 C C . GLY A 1 456 ? 15.951 17.422 -0.964 1.00 76.31 456 GLY A C 1
ATOM 3490 O O . GLY A 1 456 ? 15.559 16.595 -1.782 1.00 76.31 456 GLY A O 1
ATOM 3491 N N . TYR A 1 457 ? 15.146 18.260 -0.335 1.00 81.94 457 TYR A N 1
ATOM 3492 C CA . TYR A 1 457 ? 13.727 18.360 -0.622 1.00 81.94 457 TYR A CA 1
ATOM 3493 C C . TYR A 1 457 ? 13.348 19.826 -0.767 1.00 81.94 457 TYR A C 1
ATOM 3495 O O . TYR A 1 457 ? 13.827 20.683 -0.017 1.00 81.94 457 TYR A O 1
ATOM 3503 N N . VAL A 1 458 ? 12.488 20.112 -1.740 1.00 82.94 458 VAL A N 1
ATOM 3504 C CA . VAL A 1 458 ? 11.924 21.437 -1.973 1.00 82.94 458 VAL A CA 1
ATOM 3505 C C . VAL A 1 458 ? 10.409 21.350 -2.079 1.00 82.94 458 VAL A C 1
ATOM 3507 O O . VAL A 1 458 ? 9.877 20.550 -2.839 1.00 82.94 458 VAL A O 1
ATOM 3510 N N . ALA A 1 459 ? 9.725 22.225 -1.348 1.00 82.50 459 ALA A N 1
ATOM 3511 C CA . ALA A 1 459 ? 8.320 22.548 -1.552 1.00 82.50 459 ALA A CA 1
ATOM 3512 C C . ALA A 1 459 ? 8.210 24.048 -1.833 1.00 82.50 459 ALA A C 1
ATOM 3514 O O . ALA A 1 459 ? 8.601 24.873 -1.001 1.00 82.50 459 ALA A O 1
ATOM 3515 N N . ALA A 1 460 ? 7.723 24.426 -3.010 1.00 85.31 460 ALA A N 1
ATOM 3516 C CA . ALA A 1 460 ? 7.676 25.814 -3.436 1.00 85.31 460 ALA A CA 1
ATOM 3517 C C . ALA A 1 460 ? 6.455 26.134 -4.302 1.00 85.31 460 ALA A C 1
ATOM 3519 O O . ALA A 1 46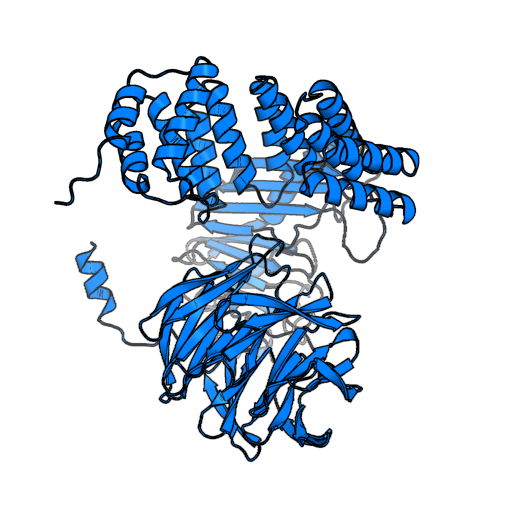0 ? 5.898 25.278 -4.980 1.00 85.31 460 ALA A O 1
ATOM 3520 N N . ILE A 1 461 ? 6.057 27.407 -4.301 1.00 88.75 461 ILE A N 1
ATOM 3521 C CA . ILE A 1 461 ? 5.012 27.928 -5.187 1.00 88.75 461 ILE A CA 1
ATOM 3522 C C . ILE A 1 461 ? 5.634 28.981 -6.090 1.00 88.75 461 ILE A C 1
ATOM 3524 O O . ILE A 1 461 ? 6.101 30.019 -5.608 1.00 88.75 461 ILE A O 1
ATOM 3528 N N . TRP A 1 462 ? 5.633 28.714 -7.393 1.00 94.00 462 TRP A N 1
ATOM 3529 C CA . TRP A 1 462 ? 6.005 29.688 -8.410 1.00 94.00 462 TRP A CA 1
ATOM 3530 C C . TRP A 1 462 ? 4.786 30.527 -8.783 1.00 94.00 462 TRP A C 1
ATOM 3532 O O . TRP A 1 462 ? 3.815 29.998 -9.316 1.00 94.00 462 TRP A O 1
ATOM 3542 N N . ASP A 1 463 ? 4.838 31.830 -8.527 1.00 91.56 463 ASP A N 1
ATOM 3543 C CA . ASP A 1 463 ? 3.824 32.775 -8.982 1.00 91.56 463 ASP A CA 1
ATOM 3544 C C . ASP A 1 463 ? 4.099 33.160 -10.438 1.00 91.56 463 ASP A C 1
ATOM 3546 O O . ASP A 1 463 ? 5.141 33.739 -10.775 1.00 91.56 463 ASP A O 1
ATOM 3550 N N . ILE A 1 464 ? 3.155 32.808 -11.309 1.00 93.00 464 ILE A N 1
ATOM 3551 C CA . ILE A 1 464 ? 3.288 32.971 -12.754 1.00 93.00 464 ILE A CA 1
ATOM 3552 C C . ILE A 1 464 ? 3.311 34.458 -13.118 1.00 93.00 464 ILE A C 1
ATOM 3554 O O . ILE A 1 464 ? 4.302 34.880 -13.715 1.00 93.00 464 ILE A O 1
ATOM 3558 N N . PRO A 1 465 ? 2.336 35.308 -12.731 1.00 90.56 465 PRO A N 1
ATOM 3559 C CA . PRO A 1 465 ? 2.316 36.708 -13.160 1.00 90.56 465 PRO A CA 1
ATOM 3560 C C . PRO A 1 465 ? 3.598 37.481 -12.818 1.00 90.56 465 PRO A C 1
ATOM 3562 O O . PRO A 1 465 ? 4.108 38.230 -13.658 1.00 90.56 465 PRO A O 1
ATOM 3565 N N . HIS A 1 466 ? 4.161 37.262 -11.627 1.00 91.69 466 HIS A N 1
ATOM 3566 C CA . HIS A 1 466 ? 5.346 37.971 -11.141 1.00 91.69 466 HIS A CA 1
ATOM 3567 C C . HIS A 1 466 ? 6.666 37.226 -11.404 1.00 91.69 466 HIS A C 1
ATOM 3569 O O . HIS A 1 466 ? 7.725 37.794 -11.140 1.00 91.69 466 HIS A O 1
ATOM 3575 N N . ALA A 1 467 ? 6.625 35.996 -11.933 1.00 93.12 467 ALA A N 1
ATOM 3576 C CA . ALA A 1 467 ? 7.785 35.148 -12.232 1.00 93.12 467 ALA A CA 1
ATOM 3577 C C . ALA A 1 467 ? 8.787 35.027 -11.073 1.00 93.12 467 ALA A C 1
ATOM 3579 O O . ALA A 1 467 ? 9.990 35.268 -11.226 1.00 93.12 467 ALA A O 1
ATOM 3580 N N . ARG A 1 468 ? 8.276 34.663 -9.897 1.00 91.88 468 ARG A N 1
ATOM 3581 C CA . ARG A 1 468 ? 9.083 34.451 -8.691 1.00 91.88 468 ARG A CA 1
ATOM 3582 C C . ARG A 1 468 ? 8.434 33.432 -7.768 1.00 91.88 468 ARG A C 1
ATOM 3584 O O . ARG A 1 468 ? 7.226 33.231 -7.812 1.00 91.88 468 ARG A O 1
ATOM 3591 N N . PHE A 1 469 ? 9.225 32.865 -6.865 1.00 89.94 469 PHE A N 1
ATOM 3592 C CA . PHE A 1 469 ? 8.679 32.081 -5.765 1.00 89.94 469 PHE A CA 1
ATOM 3593 C C . PHE A 1 469 ? 8.017 32.979 -4.717 1.00 89.94 469 PHE A C 1
ATOM 3595 O O . PHE A 1 469 ? 8.569 34.016 -4.344 1.00 89.94 469 PHE A O 1
ATOM 3602 N N . THR A 1 470 ? 6.845 32.573 -4.230 1.00 78.25 470 THR A N 1
ATOM 3603 C CA . THR A 1 470 ? 6.127 33.253 -3.134 1.00 78.25 470 THR A CA 1
ATOM 3604 C C . THR A 1 470 ? 6.161 32.469 -1.828 1.00 78.25 470 THR A C 1
ATOM 3606 O O . THR A 1 470 ? 5.974 33.041 -0.757 1.00 78.25 470 THR A O 1
ATOM 3609 N N . THR A 1 471 ? 6.409 31.163 -1.897 1.00 75.56 471 THR A N 1
ATOM 3610 C CA . THR A 1 471 ? 6.548 30.272 -0.740 1.00 75.56 471 THR A CA 1
ATOM 3611 C C . THR A 1 471 ? 7.622 29.248 -1.062 1.00 75.56 471 THR A C 1
ATOM 3613 O O . THR A 1 471 ? 7.615 28.707 -2.165 1.00 75.56 471 THR A O 1
ATOM 3616 N N . THR A 1 472 ? 8.548 29.010 -0.132 1.00 82.88 472 THR A N 1
ATOM 3617 C CA . THR A 1 472 ? 9.647 28.047 -0.290 1.00 82.88 472 THR A CA 1
ATOM 3618 C C . THR A 1 472 ? 9.965 27.380 1.049 1.00 82.88 472 THR A C 1
ATOM 3620 O O . THR A 1 472 ? 10.249 28.080 2.022 1.00 82.88 472 THR A O 1
ATOM 3623 N N . LYS A 1 473 ? 9.990 26.047 1.084 1.00 77.38 473 LYS A N 1
ATOM 3624 C CA . LYS A 1 473 ? 10.597 25.220 2.134 1.00 77.38 473 LYS A CA 1
ATOM 3625 C C . LYS A 1 473 ? 11.670 24.355 1.470 1.00 77.38 473 LYS A C 1
ATOM 3627 O O . LYS A 1 473 ? 11.384 23.717 0.463 1.00 77.38 473 LYS A O 1
ATOM 3632 N N . VAL A 1 474 ? 12.896 24.375 1.995 1.00 79.62 474 VAL A N 1
ATOM 3633 C CA . VAL A 1 474 ? 14.048 23.668 1.408 1.00 79.62 474 VAL A CA 1
ATOM 3634 C C . VAL A 1 474 ? 14.875 23.008 2.511 1.00 79.62 474 VAL A C 1
ATOM 3636 O O . VAL A 1 474 ? 15.288 23.701 3.442 1.00 79.62 474 VAL A O 1
ATOM 3639 N N . SER A 1 475 ? 15.175 21.714 2.383 1.00 74.88 475 SER A N 1
ATOM 3640 C CA . SER A 1 475 ? 16.050 20.942 3.289 1.00 74.88 475 SER A CA 1
ATOM 3641 C C . SER A 1 475 ? 17.130 20.163 2.514 1.00 74.88 475 SER A C 1
ATOM 3643 O O . SER A 1 475 ? 17.044 20.052 1.289 1.00 74.88 475 SER A O 1
ATOM 3645 N N . GLY A 1 476 ? 18.187 19.679 3.189 1.00 66.75 476 GLY A N 1
ATOM 3646 C CA . GLY A 1 476 ? 19.270 18.919 2.546 1.00 66.75 476 GLY A CA 1
ATOM 3647 C C . GLY A 1 476 ? 20.221 18.187 3.502 1.00 66.75 476 GLY A C 1
ATOM 3648 O O . GLY A 1 476 ? 20.723 18.813 4.432 1.00 66.75 476 GLY A O 1
ATOM 3649 N N . HIS A 1 477 ? 20.518 16.905 3.240 1.00 57.66 477 HIS A N 1
ATOM 3650 C CA . HIS A 1 477 ? 21.256 15.982 4.126 1.00 57.66 477 HIS A CA 1
ATOM 3651 C C . HIS A 1 477 ? 22.171 15.005 3.354 1.00 57.66 477 HIS A C 1
ATOM 3653 O O . HIS A 1 477 ? 22.083 14.885 2.133 1.00 57.66 477 HIS A O 1
ATOM 3659 N N . ARG A 1 478 ? 23.104 14.332 4.045 1.00 50.50 478 ARG A N 1
ATOM 3660 C CA . ARG A 1 478 ? 24.117 13.435 3.446 1.00 50.50 478 ARG A CA 1
ATOM 3661 C C . ARG A 1 478 ? 23.827 11.981 3.813 1.00 50.50 478 ARG A C 1
ATOM 3663 O O . ARG A 1 478 ? 23.927 11.635 4.982 1.00 50.50 478 ARG A O 1
ATOM 3670 N N . ARG A 1 479 ? 23.667 11.103 2.820 1.00 42.34 479 ARG A N 1
ATOM 3671 C CA . ARG A 1 479 ? 23.483 9.663 3.057 1.00 42.34 479 ARG A CA 1
ATOM 3672 C C . ARG A 1 479 ? 24.787 9.020 3.556 1.00 42.34 479 ARG A C 1
ATOM 3674 O O . ARG A 1 479 ? 25.816 9.090 2.874 1.00 42.34 479 ARG A O 1
ATOM 3681 N N . LYS A 1 480 ? 24.769 8.373 4.728 1.00 41.97 480 LYS A N 1
ATOM 3682 C CA . LYS A 1 480 ? 25.837 7.448 5.160 1.00 41.97 480 LYS A CA 1
ATOM 3683 C C . LYS A 1 480 ? 25.515 6.019 4.703 1.00 41.97 480 LYS A C 1
ATOM 3685 O O . LYS A 1 480 ? 24.362 5.618 4.609 1.00 41.97 480 LYS A O 1
ATOM 3690 N N . LYS A 1 481 ? 26.556 5.247 4.386 1.00 38.94 481 LYS A N 1
ATOM 3691 C CA . LYS A 1 481 ? 26.450 3.836 3.987 1.00 38.94 481 LYS A CA 1
ATOM 3692 C C . LYS A 1 481 ? 26.125 2.978 5.222 1.00 38.94 481 LYS A C 1
ATOM 3694 O O . LYS A 1 481 ? 26.923 2.994 6.156 1.00 38.94 481 LYS A O 1
ATOM 3699 N N . ARG A 1 482 ? 25.021 2.213 5.207 1.00 44.84 482 ARG A N 1
ATOM 3700 C CA . ARG A 1 482 ? 24.780 1.108 6.162 1.00 44.84 482 ARG A CA 1
ATOM 3701 C C . ARG A 1 482 ? 25.889 0.066 5.938 1.00 44.84 482 ARG A C 1
ATOM 3703 O O . ARG A 1 482 ? 26.030 -0.467 4.835 1.00 44.84 482 ARG A O 1
ATOM 3710 N N . GLU A 1 483 ? 26.756 -0.128 6.929 1.00 45.06 483 GLU A N 1
ATOM 3711 C CA . GLU A 1 483 ? 27.718 -1.238 6.955 1.00 45.06 483 GLU A CA 1
ATOM 3712 C C . GLU A 1 483 ? 26.914 -2.541 7.140 1.00 45.06 483 GLU A C 1
ATOM 3714 O O . GLU A 1 483 ? 25.965 -2.554 7.916 1.00 45.06 483 GLU A O 1
ATOM 3719 N N . ALA A 1 484 ? 27.237 -3.608 6.398 1.00 44.47 484 ALA A N 1
ATOM 3720 C CA . ALA A 1 484 ? 26.533 -4.883 6.542 1.00 44.47 484 ALA A CA 1
ATOM 3721 C C . ALA A 1 484 ? 26.759 -5.449 7.953 1.00 44.47 484 ALA A C 1
ATOM 3723 O O . ALA A 1 484 ? 27.900 -5.527 8.417 1.00 44.47 484 ALA A O 1
ATOM 3724 N N . GLU A 1 485 ? 25.667 -5.800 8.626 1.00 57.03 485 GLU A N 1
ATOM 3725 C CA . GLU A 1 485 ? 25.665 -6.283 10.004 1.00 57.03 485 GLU A CA 1
ATOM 3726 C C . GLU A 1 485 ? 26.265 -7.699 10.079 1.00 57.03 485 GLU A C 1
ATOM 3728 O O . GLU A 1 485 ? 25.971 -8.530 9.220 1.00 57.03 485 GLU A O 1
ATOM 3733 N N . PRO A 1 486 ? 27.111 -8.014 11.077 1.00 62.25 486 PRO A N 1
ATOM 3734 C CA . PRO A 1 486 ? 27.607 -9.376 11.265 1.00 62.25 486 PRO A CA 1
ATOM 3735 C C . PRO A 1 486 ? 26.478 -10.341 11.662 1.00 62.25 486 PRO A C 1
ATOM 3737 O O . PRO A 1 486 ? 25.737 -10.050 12.603 1.00 62.25 486 PRO A O 1
ATOM 3740 N N . ASP A 1 487 ? 26.414 -11.519 11.028 1.00 71.50 487 ASP A N 1
ATOM 3741 C CA . ASP A 1 487 ? 25.366 -12.539 11.237 1.00 71.50 487 ASP A CA 1
ATOM 3742 C C . ASP A 1 487 ? 25.092 -12.855 12.723 1.00 71.50 487 ASP A C 1
ATOM 3744 O O . ASP A 1 487 ? 23.946 -13.018 13.143 1.00 71.50 487 ASP A O 1
ATOM 3748 N N . GLU A 1 488 ? 26.136 -12.900 13.558 1.00 73.12 488 GLU A N 1
ATOM 3749 C CA . GLU A 1 488 ? 26.007 -13.205 14.989 1.00 73.12 488 GLU A CA 1
ATOM 3750 C C . GLU A 1 488 ? 25.385 -12.049 15.795 1.00 73.12 488 GLU A C 1
ATOM 3752 O O . GLU A 1 488 ? 24.569 -12.289 16.685 1.00 73.12 488 GLU A O 1
ATOM 3757 N N . ALA A 1 489 ? 25.716 -10.792 15.471 1.00 76.94 489 ALA A N 1
ATOM 3758 C CA . ALA A 1 489 ? 25.104 -9.623 16.106 1.00 76.94 489 ALA A CA 1
ATOM 3759 C C . ALA A 1 489 ? 23.623 -9.499 15.714 1.00 76.94 489 ALA A C 1
ATOM 3761 O O . ALA A 1 489 ? 22.782 -9.236 16.577 1.00 76.94 489 ALA A O 1
ATOM 3762 N N . GLY A 1 490 ? 23.300 -9.764 14.442 1.00 78.44 490 GLY A N 1
ATOM 3763 C CA . GLY A 1 490 ? 21.925 -9.833 13.943 1.00 78.44 490 GLY A CA 1
ATOM 3764 C C . GLY A 1 490 ? 21.085 -10.886 14.670 1.00 78.44 490 GLY A C 1
ATOM 3765 O O . GLY A 1 490 ? 19.964 -10.599 15.079 1.00 78.44 490 GLY A O 1
ATOM 3766 N N . MET A 1 491 ? 21.647 -12.071 14.937 1.00 80.50 491 MET A N 1
ATOM 3767 C CA . MET A 1 491 ? 20.950 -13.139 15.666 1.00 80.50 491 MET A CA 1
ATOM 3768 C C . MET A 1 491 ? 20.570 -12.737 17.103 1.00 80.50 491 MET A C 1
ATOM 3770 O O . MET A 1 491 ? 19.479 -13.069 17.566 1.00 80.50 491 MET A O 1
ATOM 3774 N N . TYR A 1 492 ? 21.454 -12.044 17.829 1.00 77.56 492 TYR A N 1
ATOM 3775 C CA . TYR A 1 492 ? 21.122 -11.538 19.166 1.00 77.56 492 TYR A CA 1
ATOM 3776 C C . TYR A 1 492 ? 20.106 -10.392 19.109 1.00 77.56 492 TYR A C 1
ATOM 3778 O O . TYR A 1 492 ? 19.210 -10.355 19.944 1.00 77.56 492 TYR A O 1
ATOM 3786 N N . ALA A 1 493 ? 20.186 -9.503 18.116 1.00 76.88 493 ALA A N 1
ATOM 3787 C CA . ALA A 1 493 ? 19.179 -8.456 17.938 1.00 76.88 493 ALA A CA 1
ATOM 3788 C C . ALA A 1 493 ? 17.784 -9.047 17.664 1.00 76.88 493 ALA A C 1
ATOM 3790 O O . ALA A 1 493 ? 16.826 -8.650 18.317 1.00 76.88 493 ALA A O 1
ATOM 3791 N N . ALA A 1 494 ? 17.683 -10.065 16.804 1.00 77.56 494 ALA A N 1
ATOM 3792 C CA . ALA A 1 494 ? 16.422 -10.758 16.530 1.00 77.56 494 ALA A CA 1
ATOM 3793 C C . ALA A 1 494 ? 15.822 -11.413 17.789 1.00 77.56 494 ALA A C 1
ATOM 3795 O O . ALA A 1 494 ? 14.643 -11.238 18.072 1.00 77.56 494 ALA A O 1
ATOM 3796 N N . LYS A 1 495 ? 16.642 -12.080 18.615 1.00 79.81 495 LYS A N 1
ATOM 3797 C CA . LYS A 1 495 ? 16.184 -12.615 19.915 1.00 79.81 495 LYS A CA 1
ATOM 3798 C C . LYS A 1 495 ? 15.700 -11.523 20.866 1.00 79.81 495 LYS A C 1
ATOM 3800 O O . LYS A 1 495 ? 14.767 -11.743 21.637 1.00 79.81 495 LYS A O 1
ATOM 3805 N N . GLY A 1 496 ? 16.361 -10.366 20.833 1.00 83.38 496 GLY A N 1
ATOM 3806 C CA . GLY A 1 496 ? 15.931 -9.190 21.574 1.00 83.38 496 GLY A CA 1
ATOM 3807 C C . GLY A 1 496 ? 14.540 -8.731 21.142 1.00 83.38 496 GLY A C 1
ATOM 3808 O O . GLY A 1 496 ? 13.702 -8.452 21.998 1.00 83.38 496 GLY A O 1
ATOM 3809 N N . GLU A 1 497 ? 14.277 -8.722 19.836 1.00 81.25 497 GLU A N 1
ATOM 3810 C CA . GLU A 1 497 ? 12.977 -8.354 19.270 1.00 81.25 497 GLU A CA 1
ATOM 3811 C C . GLU A 1 497 ? 11.878 -9.342 19.658 1.00 81.25 497 GLU A C 1
ATOM 3813 O O . GLU A 1 497 ? 10.833 -8.919 20.156 1.00 81.25 497 GLU A O 1
ATOM 3818 N N . ASP A 1 498 ? 12.147 -10.646 19.543 1.00 81.25 498 ASP A N 1
ATOM 3819 C CA . ASP A 1 498 ? 11.214 -11.701 19.949 1.00 81.25 498 ASP A CA 1
ATOM 3820 C C . ASP A 1 498 ? 10.781 -11.505 21.409 1.00 81.25 498 ASP A C 1
ATOM 3822 O O . ASP A 1 498 ? 9.591 -11.423 21.718 1.00 81.25 498 ASP A O 1
ATOM 3826 N N . LYS A 1 499 ? 11.745 -11.308 22.315 1.00 81.38 499 LYS A N 1
ATOM 3827 C CA . LYS A 1 499 ? 11.468 -11.075 23.740 1.00 81.38 499 LYS A CA 1
ATOM 3828 C C . LYS A 1 499 ? 10.735 -9.766 24.002 1.00 81.38 499 LYS A C 1
ATOM 3830 O O . LYS A 1 499 ? 9.850 -9.722 24.855 1.00 81.38 499 LYS A O 1
ATOM 3835 N N . LYS A 1 500 ? 11.066 -8.697 23.272 1.00 87.69 500 LYS A N 1
ATOM 3836 C CA . LYS A 1 500 ? 10.352 -7.416 23.364 1.00 87.69 500 LYS A CA 1
ATOM 3837 C C . LYS A 1 500 ? 8.882 -7.599 22.965 1.00 87.69 500 LYS A C 1
ATOM 3839 O O . LYS A 1 500 ? 8.012 -7.065 23.649 1.00 87.69 500 LYS A O 1
ATOM 3844 N N . SER A 1 501 ? 8.601 -8.393 21.926 1.00 82.12 501 SER A N 1
ATOM 3845 C CA . SER A 1 501 ? 7.233 -8.718 21.487 1.00 82.12 501 SER A CA 1
ATOM 3846 C C . SER A 1 501 ? 6.450 -9.531 22.531 1.00 82.12 501 SER A C 1
ATOM 3848 O O . SER A 1 501 ? 5.254 -9.313 22.724 1.00 82.12 501 SER A O 1
ATOM 3850 N N . GLU A 1 502 ? 7.141 -10.378 23.298 1.00 86.81 502 GLU A N 1
ATOM 3851 C CA . GLU A 1 502 ? 6.601 -11.110 24.453 1.00 86.81 502 GLU A CA 1
ATOM 3852 C C . GLU A 1 502 ? 6.494 -10.246 25.728 1.00 86.81 502 GLU A C 1
ATOM 3854 O O . GLU A 1 502 ? 6.109 -10.739 26.789 1.00 86.81 502 GLU A O 1
ATOM 3859 N N . SER A 1 503 ? 6.810 -8.947 25.644 1.00 89.44 503 SER A N 1
ATOM 3860 C CA . SER A 1 503 ? 6.903 -8.012 26.778 1.00 89.44 503 SER A CA 1
ATOM 3861 C C . SER A 1 503 ? 7.976 -8.368 27.826 1.00 89.44 503 SER A C 1
ATOM 3863 O O . SER A 1 503 ? 7.988 -7.793 28.920 1.00 89.44 503 SER A O 1
ATOM 3865 N N . ASP A 1 504 ? 8.921 -9.262 27.506 1.00 92.88 504 ASP A N 1
ATOM 3866 C CA . ASP A 1 504 ? 10.141 -9.499 28.290 1.00 92.88 504 ASP A CA 1
ATOM 3867 C C . ASP A 1 504 ? 11.203 -8.442 27.950 1.00 92.88 504 ASP A C 1
ATOM 3869 O O . ASP A 1 504 ? 12.206 -8.681 27.272 1.00 92.88 504 ASP A O 1
ATOM 3873 N N . PHE A 1 505 ? 10.970 -7.223 28.435 1.00 92.62 505 PHE A N 1
ATOM 3874 C CA . PHE A 1 505 ? 11.850 -6.091 28.159 1.00 92.62 505 PHE A CA 1
ATOM 3875 C C . PHE A 1 505 ? 13.249 -6.245 28.773 1.00 92.62 505 PHE A C 1
ATOM 3877 O O . PHE A 1 505 ? 14.219 -5.778 28.184 1.00 92.62 505 PHE A O 1
ATOM 3884 N N . GLU A 1 506 ? 13.395 -6.906 29.926 1.00 96.44 506 GLU A N 1
ATOM 3885 C CA . GLU A 1 506 ? 14.718 -7.120 30.541 1.00 96.44 506 GLU A CA 1
ATOM 3886 C C . GLU A 1 506 ? 15.535 -8.163 29.761 1.00 96.44 506 GLU A C 1
ATOM 3888 O O . GLU A 1 506 ? 16.738 -7.981 29.525 1.00 96.44 506 GLU A O 1
ATOM 3893 N N . GLY A 1 507 ? 14.883 -9.230 29.288 1.00 92.12 507 GLY A N 1
ATOM 3894 C CA . GLY A 1 507 ? 15.492 -10.190 28.377 1.00 92.12 507 GLY A CA 1
ATOM 3895 C C . GLY A 1 507 ? 15.870 -9.561 27.033 1.00 92.12 507 GLY A C 1
ATOM 3896 O O . GLY A 1 507 ? 16.984 -9.792 26.555 1.00 92.12 507 GLY A O 1
ATOM 3897 N N . ALA A 1 508 ? 15.007 -8.707 26.475 1.00 95.19 508 ALA A N 1
ATOM 3898 C CA . ALA A 1 508 ? 15.287 -7.956 25.252 1.00 95.19 508 ALA A CA 1
ATOM 3899 C C . ALA A 1 508 ? 16.508 -7.036 25.399 1.00 95.19 508 ALA A C 1
ATOM 3901 O O . ALA A 1 508 ? 17.422 -7.062 24.575 1.00 95.19 508 ALA A O 1
ATOM 3902 N N . ILE A 1 509 ? 16.580 -6.266 26.493 1.00 97.75 509 ILE A N 1
ATOM 3903 C CA . ILE A 1 509 ? 17.727 -5.396 26.801 1.00 97.75 509 ILE A CA 1
ATOM 3904 C C . ILE A 1 509 ? 19.027 -6.203 26.876 1.00 97.75 509 ILE A C 1
ATOM 3906 O O . ILE A 1 509 ? 20.069 -5.732 26.409 1.00 97.75 509 ILE A O 1
ATOM 3910 N N . THR A 1 510 ? 18.975 -7.406 27.453 1.00 97.19 510 THR A N 1
ATOM 3911 C CA . THR A 1 510 ? 20.134 -8.300 27.572 1.00 97.19 510 THR A CA 1
ATOM 3912 C C . THR A 1 510 ? 20.645 -8.729 26.197 1.00 97.19 510 THR A C 1
ATOM 3914 O O . THR A 1 510 ? 21.837 -8.586 25.914 1.00 97.19 510 THR A O 1
ATOM 3917 N N . ASP A 1 511 ? 19.757 -9.193 25.318 1.00 92.06 511 ASP A N 1
ATOM 3918 C CA . ASP A 1 511 ? 20.142 -9.663 23.985 1.00 92.06 511 ASP A CA 1
ATOM 3919 C C . ASP A 1 511 ? 20.573 -8.515 23.061 1.00 92.06 511 ASP A C 1
ATOM 3921 O O . ASP A 1 511 ? 21.606 -8.623 22.397 1.00 92.06 511 ASP A O 1
ATOM 3925 N N . TYR A 1 512 ? 19.901 -7.360 23.099 1.00 94.56 512 TYR A N 1
ATOM 3926 C CA . TYR A 1 512 ? 20.369 -6.171 22.379 1.00 94.56 512 TYR A CA 1
ATOM 3927 C C . TYR A 1 512 ? 21.724 -5.679 22.880 1.00 94.56 512 TYR A C 1
ATOM 3929 O O . TYR A 1 512 ? 22.572 -5.262 22.092 1.00 94.56 512 TYR A O 1
ATOM 3937 N N . THR A 1 513 ? 21.978 -5.757 24.187 1.00 97.81 513 THR A N 1
ATOM 3938 C CA . THR A 1 513 ? 23.303 -5.440 24.732 1.00 97.81 513 THR A CA 1
ATOM 3939 C C . THR A 1 513 ? 24.357 -6.383 24.175 1.00 97.81 513 THR A C 1
ATOM 3941 O O . THR A 1 513 ? 25.422 -5.917 23.773 1.00 97.81 513 THR A O 1
ATOM 3944 N N . ARG A 1 514 ? 24.047 -7.677 24.054 1.00 92.56 514 ARG A N 1
ATOM 3945 C CA . ARG A 1 514 ? 24.958 -8.640 23.441 1.00 92.56 514 ARG A CA 1
ATOM 3946 C C . ARG A 1 514 ? 25.197 -8.358 21.955 1.00 92.56 514 ARG A C 1
ATOM 3948 O O . ARG A 1 514 ? 26.342 -8.413 21.511 1.00 92.56 514 ARG A O 1
ATOM 3955 N N . ALA A 1 515 ? 24.158 -7.994 21.205 1.00 89.75 515 ALA A N 1
ATOM 3956 C CA . ALA A 1 515 ? 24.291 -7.565 19.813 1.00 89.75 515 ALA A CA 1
ATOM 3957 C C . ALA A 1 515 ? 25.223 -6.348 19.681 1.00 89.75 515 ALA A C 1
ATOM 3959 O O . ALA A 1 515 ? 26.088 -6.320 18.809 1.00 89.75 515 ALA A O 1
ATOM 3960 N N . LEU A 1 516 ? 25.103 -5.377 20.591 1.00 94.50 516 LEU A N 1
ATOM 3961 C CA . LEU A 1 516 ? 25.917 -4.160 20.612 1.00 94.50 516 LEU A CA 1
ATOM 3962 C C . LEU A 1 516 ? 27.362 -4.384 21.086 1.00 94.50 516 LEU A C 1
ATOM 3964 O O . LEU A 1 516 ? 28.256 -3.654 20.664 1.00 94.50 516 LEU A O 1
ATOM 3968 N N . GLU A 1 517 ? 27.621 -5.391 21.924 1.00 93.81 517 GLU A N 1
ATOM 3969 C CA . GLU A 1 517 ? 28.987 -5.834 22.242 1.00 93.81 517 GLU A CA 1
ATOM 3970 C C . GLU A 1 517 ? 29.692 -6.419 21.011 1.00 93.81 517 GLU A C 1
ATOM 3972 O O . GLU A 1 517 ? 30.887 -6.192 20.815 1.00 93.81 517 GLU A O 1
ATOM 3977 N N . LEU A 1 518 ? 28.952 -7.167 20.185 1.00 85.88 518 LEU A N 1
ATOM 3978 C CA . LEU A 1 518 ? 29.457 -7.787 18.958 1.00 85.88 518 LEU A CA 1
ATOM 3979 C C . LEU A 1 518 ? 29.590 -6.771 17.817 1.00 85.88 518 LEU A C 1
ATOM 3981 O O . LEU A 1 518 ? 30.559 -6.813 17.058 1.00 85.88 518 LEU A O 1
ATOM 3985 N N . TYR A 1 519 ? 28.641 -5.838 17.712 1.00 86.31 519 TYR A N 1
ATOM 3986 C CA . TYR A 1 519 ? 28.635 -4.787 16.704 1.00 86.31 519 TYR A CA 1
ATOM 3987 C C . TYR A 1 519 ? 28.259 -3.414 17.304 1.00 86.31 519 TYR A C 1
ATOM 3989 O O . TYR A 1 519 ? 27.101 -2.999 17.266 1.00 86.31 519 TYR A O 1
ATOM 3997 N N . PRO A 1 520 ? 29.243 -2.633 17.801 1.00 89.56 520 PRO A N 1
ATOM 3998 C CA . PRO A 1 520 ? 29.003 -1.341 18.468 1.00 89.56 520 PRO A CA 1
ATOM 3999 C C . PRO A 1 520 ? 28.478 -0.200 17.580 1.00 89.56 520 PRO A C 1
ATOM 4001 O O . PRO A 1 520 ? 28.345 0.933 18.043 1.00 89.56 520 PRO A O 1
ATOM 4004 N N . LYS A 1 521 ? 28.254 -0.452 16.287 1.00 87.25 521 LYS A N 1
ATOM 4005 C CA . LYS A 1 521 ? 27.658 0.502 15.338 1.00 87.25 521 LYS A CA 1
ATOM 4006 C C . LYS A 1 521 ? 26.262 0.067 14.877 1.00 87.25 521 LYS A C 1
ATOM 4008 O O . LYS A 1 521 ? 25.751 0.624 13.912 1.00 87.25 521 LYS A O 1
ATOM 4013 N N . TYR A 1 522 ? 25.654 -0.917 15.540 1.00 83.81 522 TYR A N 1
ATOM 4014 C CA . TYR A 1 522 ? 24.333 -1.413 15.175 1.00 83.81 522 TYR A CA 1
ATOM 4015 C C . TYR A 1 522 ? 23.244 -0.406 15.580 1.00 83.81 522 TYR A C 1
ATOM 4017 O O . TYR A 1 522 ? 22.724 -0.455 16.694 1.00 83.81 522 TYR A O 1
ATOM 4025 N N . THR A 1 523 ? 22.923 0.531 14.682 1.00 85.81 523 THR A N 1
ATOM 4026 C CA . THR A 1 523 ? 21.929 1.598 14.909 1.00 85.81 523 THR A CA 1
ATOM 4027 C C . THR A 1 523 ? 20.601 1.047 15.423 1.00 85.81 523 THR A C 1
ATOM 4029 O O . THR A 1 523 ? 20.078 1.526 16.425 1.00 85.81 523 THR A O 1
ATOM 4032 N N . GLU A 1 524 ? 20.091 -0.001 14.778 1.00 85.31 524 GLU A N 1
ATOM 4033 C CA . GLU A 1 524 ? 18.797 -0.595 15.104 1.00 85.31 524 GLU A CA 1
ATOM 4034 C C . GLU A 1 524 ? 18.783 -1.232 16.497 1.00 85.31 524 GLU A C 1
ATOM 4036 O O . GLU A 1 524 ? 17.873 -0.971 17.275 1.00 85.31 524 GLU A O 1
ATOM 4041 N N . ALA A 1 525 ? 19.841 -1.952 16.885 1.00 88.50 525 ALA A N 1
ATOM 4042 C CA . ALA A 1 525 ? 19.942 -2.509 18.234 1.00 88.50 525 ALA A CA 1
ATOM 4043 C C . ALA A 1 525 ? 20.034 -1.422 19.323 1.00 88.50 525 ALA A C 1
ATOM 4045 O O . ALA A 1 525 ? 19.529 -1.625 20.426 1.00 88.50 525 ALA A O 1
ATOM 4046 N N . TYR A 1 526 ? 20.643 -0.261 19.041 1.00 96.12 526 TYR A N 1
ATOM 4047 C CA . TYR A 1 526 ? 20.568 0.888 19.952 1.00 96.12 526 TYR A CA 1
ATOM 4048 C C . TYR A 1 526 ? 19.136 1.423 20.054 1.00 96.12 526 TYR A C 1
ATOM 4050 O O . TYR A 1 526 ? 18.636 1.575 21.169 1.00 96.12 526 TYR A O 1
ATOM 4058 N N . ARG A 1 527 ? 18.464 1.655 18.918 1.00 95.19 527 ARG A N 1
ATOM 4059 C CA . ARG A 1 527 ? 17.073 2.135 18.876 1.00 95.19 527 ARG A CA 1
ATOM 4060 C C . ARG A 1 527 ? 16.151 1.217 19.679 1.00 95.19 527 ARG A C 1
ATOM 4062 O O . ARG A 1 527 ? 15.506 1.664 20.625 1.00 95.19 527 ARG A O 1
ATOM 4069 N N . GLU A 1 528 ? 16.178 -0.076 19.380 1.00 93.88 528 GLU A N 1
ATOM 4070 C CA . GLU A 1 528 ? 15.294 -1.066 19.996 1.00 93.88 528 GLU A CA 1
ATOM 4071 C C . GLU A 1 528 ? 15.607 -1.323 21.476 1.00 93.88 528 GLU A C 1
ATOM 4073 O O . GLU A 1 528 ? 14.695 -1.471 22.297 1.00 93.88 528 GLU A O 1
ATOM 4078 N N . ARG A 1 529 ? 16.886 -1.277 21.878 1.00 97.50 529 ARG A N 1
ATOM 4079 C CA . ARG A 1 529 ? 17.242 -1.320 23.304 1.00 97.50 529 ARG A CA 1
ATOM 4080 C C . ARG A 1 529 ? 16.727 -0.098 24.056 1.00 97.50 529 ARG A C 1
ATOM 4082 O O . ARG A 1 529 ? 16.293 -0.235 25.202 1.00 97.50 529 ARG A O 1
ATOM 4089 N N . GLY A 1 530 ? 16.765 1.077 23.428 1.00 97.25 530 GLY A N 1
ATOM 4090 C CA . GLY A 1 530 ? 16.205 2.304 23.983 1.00 97.25 530 GLY A CA 1
ATOM 4091 C C . GLY A 1 530 ? 14.704 2.175 24.248 1.00 97.25 530 GLY A C 1
ATOM 4092 O O . GLY A 1 530 ? 14.250 2.439 25.363 1.00 97.25 530 GLY A O 1
ATOM 4093 N N . VAL A 1 531 ? 13.953 1.662 23.270 1.00 95.75 531 VAL A N 1
ATOM 4094 C CA . VAL A 1 531 ? 12.510 1.388 23.399 1.00 95.75 531 VAL A CA 1
ATOM 4095 C C . VAL A 1 531 ? 12.227 0.378 24.514 1.00 95.75 531 VAL A C 1
ATOM 4097 O O . VAL A 1 531 ? 11.366 0.616 25.366 1.00 95.75 531 VAL A O 1
ATOM 4100 N N . ALA A 1 532 ? 12.989 -0.718 24.583 1.00 96.06 532 ALA A N 1
ATOM 4101 C CA . ALA A 1 532 ? 12.833 -1.720 25.639 1.00 96.06 532 ALA A CA 1
ATOM 4102 C C . ALA A 1 532 ? 13.098 -1.134 27.042 1.00 96.06 532 ALA A C 1
ATOM 4104 O O . ALA A 1 532 ? 12.328 -1.372 27.977 1.00 96.06 532 ALA A O 1
ATOM 4105 N N . LYS A 1 533 ? 14.128 -0.287 27.195 1.00 97.62 533 LYS A N 1
ATOM 4106 C CA . LYS A 1 533 ? 14.407 0.442 28.449 1.00 97.62 533 LYS A CA 1
ATOM 4107 C C . LYS A 1 533 ? 13.288 1.399 28.849 1.00 97.62 533 LYS A C 1
ATOM 4109 O O . LYS A 1 533 ? 13.041 1.562 30.043 1.00 97.62 533 LYS A O 1
ATOM 4114 N N . ALA A 1 534 ? 12.621 2.023 27.882 1.00 96.62 534 ALA A N 1
ATOM 4115 C CA . ALA A 1 534 ? 11.496 2.918 28.135 1.00 96.62 534 ALA A CA 1
ATOM 4116 C C . ALA A 1 534 ? 10.180 2.181 28.443 1.00 96.62 534 ALA A C 1
ATOM 4118 O O . ALA A 1 534 ? 9.271 2.791 29.005 1.00 96.62 534 ALA A O 1
ATOM 4119 N N . SER A 1 535 ? 10.079 0.899 28.082 1.00 93.25 535 SER A N 1
ATOM 4120 C CA . SER A 1 535 ? 8.831 0.120 28.149 1.00 93.25 535 SER A CA 1
ATOM 4121 C C . SER A 1 535 ? 8.776 -0.874 29.311 1.00 93.25 535 SER A C 1
ATOM 4123 O O . SER A 1 535 ? 7.701 -1.359 29.663 1.00 93.25 535 SER A O 1
ATOM 4125 N N . LYS A 1 536 ? 9.910 -1.168 29.957 1.00 93.19 536 LYS A N 1
ATOM 4126 C CA . LYS A 1 536 ? 9.934 -2.035 31.140 1.00 93.19 536 LYS A CA 1
ATOM 4127 C C . LYS A 1 536 ? 9.176 -1.438 32.332 1.00 93.19 536 LYS A C 1
ATOM 4129 O O . LYS A 1 536 ? 9.030 -0.228 32.454 1.00 93.19 536 LYS A O 1
ATOM 4134 N N . LYS A 1 537 ? 8.754 -2.300 33.265 1.00 89.75 537 LYS A N 1
ATOM 4135 C CA . LYS A 1 537 ? 7.925 -1.940 34.435 1.00 89.75 537 LYS A CA 1
ATOM 4136 C C . LYS A 1 537 ? 8.477 -0.775 35.270 1.00 89.75 537 LYS A C 1
ATOM 4138 O O . LYS A 1 537 ? 7.698 0.018 35.790 1.00 89.75 537 LYS A O 1
ATOM 4143 N N . GLU A 1 538 ? 9.797 -0.695 35.412 1.00 92.44 538 GLU A N 1
ATOM 4144 C CA . GLU A 1 538 ? 10.502 0.444 36.010 1.00 92.44 538 GLU A CA 1
ATOM 4145 C C . GLU A 1 538 ? 11.352 1.114 34.917 1.00 92.44 538 GLU A C 1
ATOM 4147 O O . GLU A 1 538 ? 12.508 0.725 34.736 1.00 92.44 538 GLU A O 1
ATOM 4152 N N . PRO A 1 539 ? 10.788 2.056 34.132 1.00 93.19 539 PRO A N 1
ATOM 4153 C CA . PRO A 1 539 ? 11.441 2.572 32.934 1.00 93.19 539 PRO A CA 1
ATOM 4154 C C . PRO A 1 539 ? 12.762 3.285 33.226 1.00 93.19 539 PRO A C 1
ATOM 4156 O O . PRO A 1 539 ? 12.826 4.203 34.047 1.00 93.19 539 PRO A O 1
ATOM 4159 N N . ASP A 1 540 ? 13.802 2.940 32.470 1.00 96.31 540 ASP A N 1
ATOM 4160 C CA . ASP A 1 540 ? 15.057 3.693 32.439 1.00 96.31 540 ASP A CA 1
ATOM 4161 C C . ASP A 1 540 ? 15.008 4.725 31.304 1.00 96.31 540 ASP A C 1
ATOM 4163 O O . ASP A 1 540 ? 15.614 4.558 30.244 1.00 96.31 540 ASP A O 1
ATOM 4167 N N . LEU A 1 541 ? 14.252 5.807 31.517 1.00 96.50 541 LEU A N 1
ATOM 4168 C CA . LEU A 1 541 ? 14.047 6.848 30.499 1.00 96.50 541 LEU A CA 1
ATOM 4169 C C . LEU A 1 541 ? 15.350 7.583 30.136 1.00 96.50 541 LEU A C 1
ATOM 4171 O O . LEU A 1 541 ? 15.502 8.063 29.015 1.00 96.50 541 LEU A O 1
ATOM 4175 N N . GLN A 1 542 ? 16.302 7.686 31.070 1.00 96.88 542 GLN A N 1
ATOM 4176 C CA . GLN A 1 542 ? 17.588 8.336 30.805 1.00 96.88 542 GLN A CA 1
ATOM 4177 C C . GLN A 1 542 ? 18.509 7.427 29.986 1.00 96.88 542 GLN A C 1
ATOM 4179 O O . GLN A 1 542 ? 19.161 7.908 29.058 1.00 96.88 542 GLN A O 1
ATOM 4184 N N . GLY A 1 543 ? 18.545 6.128 30.295 1.00 97.00 543 GLY A N 1
ATOM 4185 C CA . GLY A 1 543 ? 19.260 5.138 29.499 1.00 97.00 543 GLY A CA 1
ATOM 4186 C C . GLY A 1 543 ? 18.639 4.918 28.121 1.00 97.00 543 GLY A C 1
ATOM 4187 O O . GLY A 1 543 ? 19.382 4.671 27.174 1.00 97.00 543 GLY A O 1
ATOM 4188 N N . ALA A 1 544 ? 17.317 5.054 27.992 1.00 98.06 544 ALA A N 1
ATOM 4189 C CA . ALA A 1 544 ? 16.619 5.026 26.710 1.00 98.06 544 ALA A CA 1
ATOM 4190 C C . ALA A 1 544 ? 17.020 6.207 25.815 1.00 98.06 544 ALA A C 1
ATOM 4192 O O . ALA A 1 544 ? 17.415 5.996 24.672 1.00 98.06 544 ALA A O 1
ATOM 4193 N N . ILE A 1 545 ? 17.013 7.435 26.353 1.00 97.94 545 ILE A N 1
ATOM 4194 C CA . ILE A 1 545 ? 17.499 8.620 25.625 1.00 97.94 545 ILE A CA 1
ATOM 4195 C C . ILE A 1 545 ? 18.960 8.448 25.214 1.00 97.94 545 ILE A C 1
ATOM 4197 O O . ILE A 1 545 ? 19.286 8.745 24.077 1.00 97.94 545 ILE A O 1
ATOM 4201 N N . ALA A 1 546 ? 19.826 7.927 26.088 1.00 97.88 546 ALA A N 1
ATOM 4202 C CA . ALA A 1 546 ? 21.234 7.719 25.745 1.00 97.88 546 ALA A CA 1
ATOM 4203 C C . ALA A 1 546 ? 21.429 6.724 24.584 1.00 97.88 546 ALA A C 1
ATOM 4205 O O . ALA A 1 546 ? 22.307 6.917 23.745 1.00 97.88 546 ALA A O 1
ATOM 4206 N N . ASP A 1 547 ? 20.612 5.670 24.522 1.00 97.81 547 ASP A N 1
ATOM 4207 C CA . ASP A 1 547 ? 20.641 4.715 23.412 1.00 97.81 547 ASP A CA 1
ATOM 4208 C C . ASP A 1 547 ? 20.090 5.326 22.116 1.00 97.81 547 ASP A C 1
ATOM 4210 O O . ASP A 1 547 ? 20.684 5.143 21.056 1.00 97.81 547 ASP A O 1
ATOM 4214 N N . LEU A 1 548 ? 19.012 6.107 22.193 1.00 96.69 548 LEU A N 1
ATOM 4215 C CA . LEU A 1 548 ? 18.424 6.789 21.036 1.00 96.69 548 LEU A CA 1
ATOM 4216 C C . LEU A 1 548 ? 19.314 7.925 20.518 1.00 96.69 548 LEU A C 1
ATOM 4218 O O . LEU A 1 548 ? 19.475 8.073 19.312 1.00 96.69 548 LEU A O 1
ATOM 4222 N N . ASP A 1 549 ? 19.974 8.668 21.409 1.00 97.62 549 ASP A N 1
ATOM 4223 C CA . ASP A 1 549 ? 21.027 9.624 21.056 1.00 97.62 549 ASP A CA 1
ATOM 4224 C C . ASP A 1 549 ? 22.138 8.915 20.287 1.00 97.62 549 ASP A C 1
ATOM 4226 O O . ASP A 1 549 ? 22.597 9.409 19.259 1.00 97.62 549 ASP A O 1
ATOM 4230 N N . ARG A 1 550 ? 22.535 7.720 20.739 1.00 96.25 550 ARG A N 1
ATOM 4231 C CA . ARG A 1 550 ? 23.557 6.940 20.051 1.00 96.25 550 ARG A CA 1
ATOM 4232 C C . ARG A 1 550 ? 23.087 6.429 18.689 1.00 96.25 550 ARG A C 1
ATOM 4234 O O . ARG A 1 550 ? 23.878 6.457 17.747 1.00 96.25 550 ARG A O 1
ATOM 4241 N N . ALA A 1 551 ? 21.833 5.996 18.569 1.00 90.62 551 ALA A N 1
ATOM 4242 C CA . ALA A 1 551 ? 21.234 5.626 17.289 1.00 90.62 551 ALA A CA 1
ATOM 4243 C C . ALA A 1 551 ? 21.249 6.817 16.315 1.00 90.62 551 ALA A C 1
ATOM 4245 O O . ALA A 1 551 ? 21.760 6.677 15.210 1.00 90.62 551 ALA A O 1
ATOM 4246 N N . ILE A 1 552 ? 20.835 8.006 16.763 1.00 90.06 552 ILE A N 1
ATOM 4247 C CA . ILE A 1 552 ? 20.838 9.248 15.971 1.00 90.06 552 ILE A CA 1
ATOM 4248 C C . ILE A 1 552 ? 22.267 9.706 15.622 1.00 90.06 552 ILE A C 1
ATOM 4250 O O . ILE A 1 552 ? 22.525 10.207 14.533 1.00 90.06 552 ILE A O 1
ATOM 4254 N N . GLU A 1 553 ? 23.249 9.529 16.508 1.00 89.50 553 GLU A N 1
ATOM 4255 C CA . GLU A 1 553 ? 24.656 9.814 16.182 1.00 89.50 553 GLU A CA 1
ATOM 4256 C C . GLU A 1 553 ? 25.192 8.911 15.056 1.00 89.50 553 GLU A C 1
ATOM 4258 O O . GLU A 1 553 ? 26.012 9.340 14.227 1.00 89.50 553 GLU A O 1
ATOM 4263 N N . LEU A 1 554 ? 24.773 7.642 15.058 1.00 80.38 554 LEU A N 1
ATOM 4264 C CA . LEU A 1 554 ? 25.162 6.646 14.064 1.00 80.38 554 LEU A CA 1
ATOM 4265 C C . LEU A 1 554 ? 24.428 6.878 12.738 1.00 80.38 554 LEU A C 1
ATOM 4267 O O . LEU A 1 554 ? 25.087 6.907 11.690 1.00 80.38 554 LEU A O 1
ATOM 4271 N N . ASP A 1 555 ? 23.121 7.124 12.807 1.00 75.06 555 ASP A N 1
ATOM 4272 C CA . ASP A 1 555 ? 22.231 7.441 11.693 1.00 75.06 555 ASP A CA 1
ATOM 4273 C C . ASP A 1 555 ? 21.395 8.710 11.976 1.00 75.06 555 ASP A C 1
ATOM 4275 O O . ASP A 1 555 ? 20.298 8.634 12.530 1.00 75.06 555 ASP A O 1
ATOM 4279 N N . PRO A 1 556 ? 21.909 9.898 11.602 1.00 79.62 556 PRO A N 1
ATOM 4280 C CA . PRO A 1 556 ? 21.225 11.169 11.842 1.00 79.62 556 PRO A CA 1
ATOM 4281 C C . PRO A 1 556 ? 19.945 11.382 11.032 1.00 79.62 556 PRO A C 1
ATOM 4283 O O . PRO A 1 556 ? 19.295 12.400 11.238 1.00 79.62 556 PRO A O 1
ATOM 4286 N N . ASP A 1 557 ? 19.615 10.475 10.110 1.00 73.62 557 ASP A N 1
ATOM 4287 C CA . ASP A 1 557 ? 18.428 10.565 9.257 1.00 73.62 557 ASP A CA 1
ATOM 4288 C C . ASP A 1 557 ? 17.351 9.537 9.683 1.00 73.62 557 ASP A C 1
ATOM 4290 O O . ASP A 1 557 ? 16.310 9.418 9.033 1.00 73.62 557 ASP A O 1
ATOM 4294 N N . ASP A 1 558 ? 17.583 8.777 10.764 1.00 75.00 558 ASP A N 1
ATOM 4295 C CA . ASP A 1 558 ? 16.648 7.770 11.275 1.00 75.00 558 ASP A CA 1
ATOM 4296 C C . ASP A 1 558 ? 15.430 8.443 11.928 1.00 75.00 558 ASP A C 1
ATOM 4298 O O . ASP A 1 558 ? 15.395 8.716 13.132 1.00 75.00 558 ASP A O 1
ATOM 4302 N N . ALA A 1 559 ? 14.408 8.709 11.109 1.00 79.00 559 ALA A N 1
ATOM 4303 C CA . ALA A 1 559 ? 13.143 9.300 11.537 1.00 79.00 559 ALA A CA 1
ATOM 4304 C C . ALA A 1 559 ? 12.495 8.534 12.702 1.00 79.00 559 ALA A C 1
ATOM 4306 O O . ALA A 1 559 ? 11.894 9.149 13.586 1.00 79.00 559 ALA A O 1
ATOM 4307 N N . VAL A 1 560 ? 12.657 7.206 12.740 1.00 83.31 560 VAL A N 1
ATOM 4308 C CA . VAL A 1 560 ? 12.110 6.367 13.807 1.00 83.31 560 VAL A CA 1
ATOM 4309 C C . VAL A 1 560 ? 12.863 6.631 15.106 1.00 83.31 560 VAL A C 1
ATOM 4311 O O . VAL A 1 560 ? 12.228 6.837 16.132 1.00 83.31 560 VAL A O 1
ATOM 4314 N N . ALA A 1 561 ? 14.195 6.723 15.086 1.00 87.31 561 ALA A N 1
ATOM 4315 C CA . ALA A 1 561 ? 14.965 7.053 16.288 1.00 87.31 561 ALA A CA 1
ATOM 4316 C C . ALA A 1 561 ? 14.596 8.432 16.873 1.00 87.31 561 ALA A C 1
ATOM 4318 O O . ALA A 1 561 ? 14.517 8.573 18.097 1.00 87.31 561 ALA A O 1
ATOM 4319 N N . TYR A 1 562 ? 14.316 9.431 16.028 1.00 92.12 562 TYR A N 1
ATOM 4320 C CA . TYR A 1 562 ? 13.791 10.724 16.484 1.00 92.12 562 TYR A CA 1
ATOM 4321 C C . TYR A 1 562 ? 12.390 10.606 17.094 1.00 92.12 562 TYR A C 1
ATOM 4323 O O . TYR A 1 562 ? 12.163 11.141 18.179 1.00 92.12 562 TYR A O 1
ATOM 4331 N N . ALA A 1 563 ? 11.467 9.892 16.445 1.00 91.94 563 ALA A N 1
ATOM 4332 C CA . ALA A 1 563 ? 10.112 9.689 16.962 1.00 91.94 563 ALA A CA 1
ATOM 4333 C C . ALA A 1 563 ? 10.112 8.936 18.307 1.00 91.94 563 ALA A C 1
ATOM 4335 O O . ALA A 1 563 ? 9.479 9.375 19.265 1.00 91.94 563 ALA A O 1
ATOM 4336 N N . GLU A 1 564 ? 10.907 7.872 18.426 1.00 94.19 564 GLU A N 1
ATOM 4337 C CA . GLU A 1 564 ? 11.068 7.120 19.676 1.00 94.19 564 GLU A CA 1
ATOM 4338 C C . GLU A 1 564 ? 11.682 7.996 20.779 1.00 94.19 564 GLU A C 1
ATOM 4340 O O . GLU A 1 564 ? 11.262 7.953 21.937 1.00 94.19 564 GLU A O 1
ATOM 4345 N N . ARG A 1 565 ? 12.645 8.871 20.442 1.00 97.31 565 ARG A N 1
ATOM 4346 C CA . ARG A 1 565 ? 13.206 9.814 21.425 1.00 97.31 565 ARG A CA 1
ATOM 4347 C C . ARG A 1 565 ? 12.181 10.860 21.851 1.00 97.31 565 ARG A C 1
ATOM 4349 O O . ARG A 1 565 ? 12.163 11.223 23.031 1.00 97.31 565 ARG A O 1
ATOM 4356 N N . ALA A 1 566 ? 11.313 11.295 20.939 1.00 97.06 566 ALA A N 1
ATOM 4357 C CA . ALA A 1 566 ? 10.203 12.183 21.253 1.00 97.06 566 ALA A CA 1
ATOM 4358 C C . ALA A 1 566 ? 9.235 11.540 22.259 1.00 97.06 566 ALA A C 1
ATOM 4360 O O . ALA A 1 566 ? 8.907 12.180 23.261 1.00 97.06 566 ALA A O 1
ATOM 4361 N N . ASP A 1 567 ? 8.865 10.270 22.073 1.00 95.25 567 ASP A N 1
ATOM 4362 C CA . ASP A 1 567 ? 8.002 9.541 23.013 1.00 95.25 567 ASP A CA 1
ATOM 4363 C C . ASP A 1 567 ? 8.635 9.429 24.409 1.00 95.25 567 ASP A C 1
ATOM 4365 O O . ASP A 1 567 ? 8.019 9.759 25.429 1.00 95.25 567 ASP A O 1
ATOM 4369 N N . VAL A 1 568 ? 9.921 9.071 24.478 1.00 96.81 568 VAL A N 1
ATOM 4370 C CA . VAL A 1 568 ? 10.637 8.993 25.761 1.00 96.81 568 VAL A CA 1
ATOM 4371 C C . VAL A 1 568 ? 10.716 10.364 26.447 1.00 96.81 568 VAL A C 1
ATOM 4373 O O . VAL A 1 568 ? 10.578 10.463 27.671 1.00 96.81 568 VAL A O 1
ATOM 4376 N N . GLN A 1 569 ? 10.900 11.449 25.692 1.00 96.62 569 GLN A N 1
ATOM 4377 C CA . GLN A 1 569 ? 10.867 12.810 26.234 1.00 96.62 569 GLN A CA 1
ATOM 4378 C C . GLN A 1 569 ? 9.460 13.221 26.690 1.00 96.62 569 GLN A C 1
ATOM 4380 O O . GLN A 1 569 ? 9.326 13.855 27.743 1.00 96.62 569 GLN A O 1
ATOM 4385 N N . ALA A 1 570 ? 8.411 12.828 25.967 1.00 94.31 570 ALA A N 1
ATOM 4386 C CA . ALA A 1 570 ? 7.021 13.051 26.359 1.00 94.31 570 ALA A CA 1
ATOM 4387 C C . ALA A 1 570 ? 6.678 12.312 27.664 1.00 94.31 570 ALA A C 1
ATOM 4389 O O . ALA A 1 570 ? 6.123 12.927 28.575 1.00 94.31 570 ALA A O 1
ATOM 4390 N N . LYS A 1 571 ? 7.145 11.067 27.847 1.00 92.62 571 LYS A N 1
ATOM 4391 C CA . LYS A 1 571 ? 7.061 10.326 29.126 1.00 92.62 571 LYS A CA 1
ATOM 4392 C C . LYS A 1 571 ? 7.760 11.051 30.282 1.00 92.62 571 LYS A C 1
ATOM 4394 O O . LYS A 1 571 ? 7.325 10.977 31.430 1.00 92.62 571 LYS A O 1
ATOM 4399 N N . ARG A 1 572 ? 8.817 11.821 29.993 1.00 93.94 572 ARG A N 1
ATOM 4400 C CA . ARG A 1 572 ? 9.482 12.729 30.953 1.00 93.94 572 ARG A CA 1
ATOM 4401 C C . ARG A 1 572 ? 8.786 14.088 31.105 1.00 93.94 572 ARG A C 1
ATOM 4403 O O . ARG A 1 572 ? 9.308 14.954 31.810 1.00 93.94 572 ARG A O 1
ATOM 4410 N N . LYS A 1 573 ? 7.636 14.290 30.456 1.00 92.06 573 LYS A N 1
ATOM 4411 C CA . LYS A 1 573 ? 6.880 15.550 30.371 1.00 92.06 573 LYS A CA 1
ATOM 4412 C C . LYS A 1 573 ? 7.676 16.701 29.734 1.00 92.06 573 LYS A C 1
ATOM 4414 O O . LYS A 1 573 ? 7.400 17.873 29.984 1.00 92.06 573 LYS A O 1
ATOM 4419 N N . GLN A 1 574 ? 8.678 16.385 28.909 1.00 95.69 574 GLN A N 1
ATOM 4420 C CA . GLN A 1 574 ? 9.519 17.344 28.184 1.00 95.69 574 GLN A CA 1
ATOM 4421 C C . GLN A 1 574 ? 8.954 17.627 26.783 1.00 95.69 574 GLN A C 1
ATOM 4423 O O . GLN A 1 574 ? 9.638 17.466 25.775 1.00 95.69 574 GLN A O 1
ATOM 4428 N N . TYR A 1 575 ? 7.699 18.074 26.713 1.00 94.62 575 TYR A N 1
ATOM 4429 C CA . TYR A 1 575 ? 6.954 18.190 25.452 1.00 94.62 575 TYR A CA 1
ATOM 4430 C C . TYR A 1 575 ? 7.599 19.120 24.419 1.00 94.62 575 TYR A C 1
ATOM 4432 O O . TYR A 1 575 ? 7.579 18.812 23.236 1.00 94.62 575 TYR A O 1
ATOM 4440 N N . SER A 1 576 ? 8.244 20.217 24.832 1.00 95.94 576 SER A N 1
ATOM 4441 C CA . SER A 1 576 ? 8.975 21.089 23.896 1.00 95.94 576 SER A CA 1
ATOM 4442 C C . SER A 1 576 ? 10.135 20.382 23.192 1.00 95.94 576 SER A C 1
ATOM 4444 O O . SER A 1 576 ? 10.431 20.693 22.042 1.00 95.94 576 SER A O 1
ATOM 4446 N N . ALA A 1 577 ? 10.807 19.456 23.881 1.00 95.75 577 ALA A N 1
ATOM 4447 C CA . ALA A 1 577 ? 11.866 18.656 23.281 1.00 95.75 577 ALA A CA 1
ATOM 4448 C C . ALA A 1 577 ? 11.253 17.580 22.367 1.00 95.75 577 ALA A C 1
ATOM 4450 O O . ALA A 1 577 ? 11.673 17.466 21.218 1.00 95.75 577 ALA A O 1
ATOM 4451 N N . ALA A 1 578 ? 10.176 16.919 22.814 1.00 96.88 578 ALA A N 1
ATOM 4452 C CA . ALA A 1 578 ? 9.466 15.916 22.020 1.00 96.88 578 ALA A CA 1
ATOM 4453 C C . ALA A 1 578 ? 8.924 16.497 20.703 1.00 96.88 578 ALA A C 1
ATOM 4455 O O . ALA A 1 578 ? 9.084 15.904 19.642 1.00 96.88 578 ALA A O 1
ATOM 4456 N N . ILE A 1 579 ? 8.364 17.710 20.746 1.00 97.12 579 ILE A N 1
ATOM 4457 C CA . ILE A 1 579 ? 7.911 18.456 19.562 1.00 97.12 579 ILE A CA 1
ATOM 4458 C C . ILE A 1 579 ? 9.067 18.730 18.599 1.00 97.12 579 ILE A C 1
ATOM 4460 O O . ILE A 1 579 ? 8.878 18.684 17.387 1.00 97.12 579 ILE A O 1
ATOM 4464 N N . LYS A 1 580 ? 10.260 19.039 19.116 1.00 95.44 580 LYS A N 1
ATOM 4465 C CA . LYS A 1 580 ? 11.426 19.255 18.263 1.00 95.44 580 LYS A CA 1
ATOM 4466 C C . LYS A 1 580 ? 11.806 17.958 17.550 1.00 95.44 580 LYS A C 1
ATOM 4468 O O . LYS A 1 580 ? 11.965 17.978 16.339 1.00 95.44 580 LYS A O 1
ATOM 4473 N N . ASP A 1 581 ? 11.896 16.854 18.283 1.00 92.31 581 ASP A N 1
ATOM 4474 C CA . ASP A 1 581 ? 12.300 15.564 17.723 1.00 92.31 581 ASP A CA 1
ATOM 4475 C C . ASP A 1 581 ? 11.269 14.996 16.738 1.00 92.31 581 ASP A C 1
ATOM 4477 O O . ASP A 1 581 ? 11.641 14.582 15.643 1.00 92.31 581 ASP A O 1
ATOM 4481 N N . ILE A 1 582 ? 9.970 15.063 17.044 1.00 93.56 582 ILE A N 1
ATOM 4482 C CA . ILE A 1 582 ? 8.935 14.612 16.103 1.00 93.56 582 ILE A CA 1
ATOM 4483 C C . ILE A 1 582 ? 8.906 15.479 14.833 1.00 93.56 582 ILE A C 1
ATOM 4485 O O . ILE A 1 582 ? 8.562 15.000 13.755 1.00 93.56 582 ILE A O 1
ATOM 4489 N N . GLN A 1 583 ? 9.309 16.752 14.925 1.00 90.00 583 GLN A N 1
ATOM 4490 C CA . GLN A 1 583 ? 9.422 17.625 13.760 1.00 90.00 583 GLN A CA 1
ATOM 4491 C C . GLN A 1 583 ? 10.599 17.238 12.857 1.00 90.00 583 GLN A C 1
ATOM 4493 O O . GLN A 1 583 ? 10.445 17.318 11.637 1.00 90.00 583 GLN A O 1
ATOM 4498 N N . GLU A 1 584 ? 11.718 16.783 13.433 1.00 87.50 584 GLU A N 1
ATOM 4499 C CA . GLU A 1 584 ? 12.823 16.180 12.676 1.00 87.50 584 GLU A CA 1
ATOM 4500 C C . GLU A 1 584 ? 12.348 14.884 11.991 1.00 87.50 584 GLU A C 1
ATOM 4502 O O . GLU A 1 584 ? 12.536 14.726 10.787 1.00 87.50 584 GLU A O 1
ATOM 4507 N N . ALA A 1 585 ? 11.622 14.006 12.699 1.00 81.81 585 ALA A N 1
ATOM 4508 C CA . ALA A 1 585 ? 11.060 12.779 12.114 1.00 81.81 585 ALA A CA 1
ATOM 4509 C C . ALA A 1 585 ? 10.145 13.059 10.900 1.00 81.81 585 ALA A C 1
ATOM 4511 O O . ALA A 1 585 ? 10.266 12.414 9.858 1.00 81.81 585 ALA A O 1
ATOM 4512 N N . ILE A 1 586 ? 9.284 14.083 10.989 1.00 80.69 586 ILE A N 1
ATOM 4513 C CA . ILE A 1 586 ? 8.429 14.557 9.879 1.00 80.69 586 ILE A CA 1
ATOM 4514 C C . ILE A 1 586 ? 9.248 15.048 8.675 1.00 80.69 586 ILE A C 1
ATOM 4516 O O . ILE A 1 586 ? 8.789 14.961 7.529 1.00 80.69 586 ILE A O 1
ATOM 4520 N N . ASP A 1 587 ? 10.422 15.627 8.915 1.00 77.06 587 ASP A N 1
ATOM 4521 C CA . ASP A 1 587 ? 11.285 16.132 7.851 1.00 77.06 587 ASP A CA 1
ATOM 4522 C C . ASP A 1 587 ? 12.088 15.003 7.168 1.00 77.06 587 ASP A C 1
ATOM 4524 O O . ASP A 1 587 ? 12.429 15.159 5.991 1.00 77.06 587 ASP A O 1
ATOM 4528 N N . PHE A 1 588 ? 12.313 13.866 7.843 1.00 64.12 588 PHE A N 1
ATOM 4529 C CA . PHE A 1 588 ? 13.074 12.721 7.320 1.00 64.12 588 PHE A CA 1
ATOM 4530 C C . PHE A 1 588 ? 12.234 11.605 6.668 1.00 64.12 588 PHE A C 1
ATOM 4532 O O . PHE A 1 588 ? 12.716 10.981 5.722 1.00 64.12 588 PHE A O 1
ATOM 4539 N N . ASP A 1 589 ? 10.994 11.357 7.103 1.00 56.22 589 ASP A N 1
ATOM 4540 C CA . ASP A 1 589 ? 10.182 10.234 6.596 1.00 56.22 589 ASP A CA 1
ATOM 4541 C C . ASP A 1 589 ? 9.212 10.617 5.459 1.00 56.22 589 ASP A C 1
ATOM 4543 O O . ASP A 1 589 ? 8.673 11.723 5.387 1.00 56.22 589 ASP A O 1
ATOM 4547 N N . LEU A 1 590 ? 8.949 9.656 4.573 1.00 40.69 590 LEU A N 1
ATOM 4548 C CA . LEU A 1 590 ? 7.919 9.689 3.535 1.00 40.69 590 LEU A CA 1
ATOM 4549 C C . LEU A 1 590 ? 6.518 9.355 4.089 1.00 40.69 590 LEU A C 1
ATOM 4551 O O . LEU A 1 590 ? 5.518 9.708 3.463 1.00 40.69 590 LEU A O 1
ATOM 4555 N N . VAL A 1 591 ? 6.413 8.705 5.258 1.00 54.41 591 VAL A N 1
ATOM 4556 C CA . VAL A 1 591 ? 5.141 8.319 5.905 1.00 54.41 591 VAL A CA 1
ATOM 4557 C C . VAL A 1 591 ? 4.825 9.226 7.098 1.00 54.41 591 VAL A C 1
ATOM 4559 O O . VAL A 1 591 ? 4.877 8.834 8.256 1.00 54.41 591 VAL A O 1
ATOM 4562 N N . LYS A 1 592 ? 4.441 10.473 6.815 1.00 69.75 592 LYS A N 1
ATOM 4563 C CA . LYS A 1 592 ? 4.357 11.538 7.837 1.00 69.75 592 LYS A CA 1
ATOM 4564 C C . LYS A 1 592 ? 3.110 11.505 8.729 1.00 69.75 592 LYS A C 1
ATOM 4566 O O . LYS A 1 592 ? 3.078 12.182 9.755 1.00 69.75 592 LYS A O 1
ATOM 4571 N N . GLY A 1 593 ? 2.065 10.776 8.332 1.00 71.38 593 GLY A N 1
ATOM 4572 C CA . GLY A 1 593 ? 0.749 10.782 8.989 1.00 71.38 593 GLY A CA 1
ATOM 4573 C C . GLY A 1 593 ? 0.784 10.487 10.497 1.00 71.38 593 GLY A C 1
ATOM 4574 O O . GLY A 1 593 ? 0.271 11.312 11.261 1.00 71.38 593 GLY A O 1
ATOM 4575 N N . PRO A 1 594 ? 1.416 9.381 10.944 1.00 79.88 594 PRO A N 1
ATOM 4576 C CA . PRO A 1 594 ? 1.577 9.063 12.365 1.00 79.88 594 PRO A CA 1
ATOM 4577 C C . PRO A 1 594 ? 2.310 10.161 13.146 1.00 79.88 594 PRO A C 1
ATOM 4579 O O . PRO A 1 594 ? 1.804 10.628 14.161 1.00 79.88 594 PRO A O 1
ATOM 4582 N N . TYR A 1 595 ? 3.416 10.690 12.616 1.00 85.00 595 TYR A N 1
ATOM 4583 C CA . TYR A 1 595 ? 4.190 11.731 13.300 1.00 85.00 595 TYR A CA 1
ATOM 4584 C C . TYR A 1 595 ? 3.434 13.054 13.452 1.00 85.00 595 TYR A C 1
ATOM 4586 O O . TYR A 1 595 ? 3.595 13.757 14.448 1.00 85.00 595 TYR A O 1
ATOM 4594 N N . TYR A 1 596 ? 2.561 13.400 12.500 1.00 86.75 596 TYR A N 1
ATOM 4595 C CA . TYR A 1 596 ? 1.654 14.538 12.666 1.00 86.75 596 TYR A CA 1
ATOM 4596 C C . TYR A 1 596 ? 0.604 14.305 13.764 1.00 86.75 596 TYR A C 1
ATOM 4598 O O . TYR A 1 596 ? 0.188 15.271 14.408 1.00 86.75 596 TYR A O 1
ATOM 4606 N N . SER A 1 597 ? 0.185 13.057 13.996 1.00 89.06 597 SER A N 1
ATOM 4607 C CA . SER A 1 597 ? -0.710 12.713 15.107 1.00 89.06 597 SER A CA 1
ATOM 4608 C C . SER A 1 597 ? -0.003 12.884 16.454 1.00 89.06 597 SER A C 1
ATOM 4610 O O . SER A 1 597 ? -0.550 13.535 17.346 1.00 89.06 597 SER A O 1
ATOM 4612 N N . ASP A 1 598 ? 1.234 12.397 16.573 1.00 91.25 598 ASP A N 1
ATOM 4613 C CA . ASP A 1 598 ? 2.057 12.556 17.781 1.00 91.25 598 ASP A CA 1
ATOM 4614 C C . ASP A 1 598 ? 2.371 14.032 18.049 1.00 91.25 598 ASP A C 1
ATOM 4616 O O . ASP A 1 598 ? 2.225 14.523 19.169 1.00 91.25 598 ASP A O 1
ATOM 4620 N N . LEU A 1 599 ? 2.703 14.792 16.997 1.00 95.00 599 LEU A N 1
ATOM 4621 C CA . LEU A 1 599 ? 2.890 16.239 17.088 1.00 95.00 599 LEU A CA 1
ATOM 4622 C C . LEU A 1 599 ? 1.631 16.936 17.616 1.00 95.00 599 LEU A C 1
ATOM 4624 O O . LEU A 1 599 ? 1.740 17.831 18.455 1.00 95.00 599 LEU A O 1
ATOM 4628 N N . ALA A 1 600 ? 0.441 16.541 17.152 1.00 94.75 600 ALA A N 1
ATOM 4629 C CA . ALA A 1 600 ? -0.806 17.108 17.651 1.00 94.75 600 ALA A CA 1
ATOM 4630 C C . ALA A 1 600 ? -0.985 16.849 19.151 1.00 94.75 600 ALA A C 1
ATOM 4632 O O . ALA A 1 600 ? -1.296 17.778 19.902 1.00 94.75 600 ALA A O 1
ATOM 4633 N N . TRP A 1 601 ? -0.725 15.616 19.589 1.00 93.88 601 TRP A N 1
ATOM 4634 C CA . TRP A 1 601 ? -0.791 15.227 20.994 1.00 93.88 601 TRP A CA 1
ATOM 4635 C C . TRP A 1 601 ? 0.195 16.021 21.857 1.00 93.88 601 TRP A C 1
ATOM 4637 O O . TRP A 1 601 ? -0.194 16.663 22.836 1.00 93.88 601 TRP A O 1
ATOM 4647 N N . TYR A 1 602 ? 1.466 16.087 21.458 1.00 95.62 602 TYR A N 1
ATOM 4648 C CA . TYR A 1 602 ? 2.482 16.819 22.215 1.00 95.62 602 TYR A CA 1
ATOM 4649 C C . TYR A 1 602 ? 2.200 18.325 22.270 1.00 95.62 602 TYR A C 1
ATOM 4651 O O . TYR A 1 602 ? 2.482 18.961 23.287 1.00 95.62 602 TYR A O 1
ATOM 4659 N N . GLN A 1 603 ? 1.598 18.911 21.229 1.00 96.00 603 GLN A N 1
ATOM 4660 C CA . GLN A 1 603 ? 1.194 20.321 21.234 1.00 96.00 603 GLN A CA 1
ATOM 4661 C C . GLN A 1 603 ? 0.042 20.608 22.205 1.00 96.00 603 GLN A C 1
ATOM 4663 O O . GLN A 1 603 ? 0.048 21.667 22.838 1.00 96.00 603 GLN A O 1
ATOM 4668 N N . LEU A 1 604 ? -0.901 19.675 22.400 1.00 93.56 604 LEU A N 1
ATOM 4669 C CA . LEU A 1 604 ? -1.913 19.794 23.461 1.00 93.56 604 LEU A CA 1
ATOM 4670 C C . LEU A 1 604 ? -1.242 19.859 24.833 1.00 93.56 604 LEU A C 1
ATOM 4672 O O . LEU A 1 604 ? -1.513 20.777 25.613 1.00 93.56 604 LEU A O 1
ATOM 4676 N N . PHE A 1 605 ? -0.294 18.952 25.084 1.00 93.06 605 PHE A N 1
ATOM 4677 C CA . PHE A 1 605 ? 0.461 18.935 26.333 1.00 93.06 605 PHE A CA 1
ATOM 4678 C C . PHE A 1 605 ? 1.371 20.148 26.536 1.00 93.06 605 PHE A C 1
ATOM 4680 O O . PHE A 1 605 ? 1.597 20.591 27.666 1.00 93.06 605 PHE A O 1
ATOM 4687 N N . ASN A 1 606 ? 1.817 20.751 25.437 1.00 94.31 606 ASN A N 1
ATOM 4688 C CA . ASN A 1 606 ? 2.566 21.999 25.433 1.00 94.31 606 ASN A CA 1
ATOM 4689 C C . ASN A 1 606 ? 1.678 23.262 25.437 1.00 94.31 606 ASN A C 1
ATOM 4691 O O . ASN A 1 606 ? 2.195 24.369 25.308 1.00 94.31 606 ASN A O 1
ATOM 4695 N N . ARG A 1 607 ? 0.354 23.118 25.626 1.00 93.62 607 ARG A N 1
ATOM 4696 C CA . ARG A 1 607 ? -0.639 24.212 25.712 1.00 93.62 607 ARG A CA 1
ATOM 4697 C C . ARG A 1 607 ? -0.778 25.052 24.434 1.00 93.62 607 ARG A C 1
ATOM 4699 O O . ARG A 1 607 ? -1.119 26.232 24.507 1.00 93.62 607 ARG A O 1
ATOM 4706 N N . ASN A 1 608 ? -0.590 24.424 23.277 1.00 95.81 608 ASN A N 1
ATOM 4707 C CA . ASN A 1 608 ? -0.668 25.039 21.949 1.00 95.81 608 ASN A CA 1
ATOM 4708 C C . ASN A 1 608 ? -1.798 24.395 21.119 1.00 95.81 608 ASN A C 1
ATOM 4710 O O . ASN A 1 608 ? -1.548 23.619 20.191 1.00 95.81 608 ASN A O 1
ATOM 4714 N N . PRO A 1 609 ? -3.075 24.659 21.453 1.00 95.62 609 PRO A N 1
ATOM 4715 C CA . PRO A 1 609 ? -4.199 23.941 20.856 1.00 95.62 609 PRO A CA 1
ATOM 4716 C C . PRO A 1 609 ? -4.400 24.247 19.364 1.00 95.62 609 PRO A C 1
ATOM 4718 O O . PRO A 1 609 ? -4.916 23.406 18.633 1.00 95.62 609 PRO A O 1
ATOM 4721 N N . ARG A 1 610 ? -3.961 25.410 18.867 1.00 95.56 610 ARG A N 1
ATOM 4722 C CA . ARG A 1 610 ? -4.069 25.755 17.437 1.00 95.56 610 ARG A CA 1
ATOM 4723 C C . ARG A 1 610 ? -3.084 24.975 16.583 1.00 95.56 610 ARG A C 1
ATOM 4725 O O . ARG A 1 610 ? -3.432 24.506 15.502 1.00 95.56 610 ARG A O 1
ATOM 4732 N N . GLU A 1 611 ? -1.871 24.818 17.083 1.00 95.56 611 GLU A N 1
ATOM 4733 C CA . GLU A 1 611 ? -0.821 24.003 16.498 1.00 95.56 611 GLU A CA 1
ATOM 4734 C C . GLU A 1 611 ? -1.231 22.527 16.521 1.00 95.56 611 GLU A C 1
ATOM 4736 O O . GLU A 1 611 ? -1.045 21.833 15.523 1.00 95.56 611 GLU A O 1
ATOM 4741 N N . ALA A 1 612 ? -1.890 22.076 17.596 1.00 95.81 612 ALA A N 1
ATOM 4742 C CA . ALA A 1 612 ? -2.478 20.740 17.671 1.00 95.81 612 ALA A CA 1
ATOM 4743 C C . ALA A 1 612 ? -3.578 20.510 16.617 1.00 95.81 612 ALA A C 1
ATOM 4745 O O . ALA A 1 612 ? -3.586 19.474 15.949 1.00 95.81 612 ALA A O 1
ATOM 4746 N N . ILE A 1 613 ? -4.473 21.487 16.409 1.00 96.25 613 ILE A N 1
ATOM 4747 C CA . ILE A 1 613 ? -5.483 21.445 15.334 1.00 96.25 613 ILE A CA 1
ATOM 4748 C C . ILE A 1 613 ? -4.798 21.332 13.967 1.00 96.25 613 ILE A C 1
ATOM 4750 O O . ILE A 1 613 ? -5.162 20.473 13.164 1.00 96.25 613 ILE A O 1
ATOM 4754 N N . ALA A 1 614 ? -3.803 22.183 13.695 1.00 93.19 614 ALA A N 1
ATOM 4755 C CA . ALA A 1 614 ? -3.098 22.194 12.414 1.00 93.19 614 ALA A CA 1
ATOM 4756 C C . ALA A 1 614 ? -2.384 20.860 12.136 1.00 93.19 614 ALA A C 1
ATOM 4758 O O . ALA A 1 614 ? -2.481 20.332 11.027 1.00 93.19 614 ALA A O 1
ATOM 4759 N N . ALA A 1 615 ? -1.719 20.295 13.147 1.00 90.56 615 ALA A N 1
ATOM 4760 C CA . ALA A 1 615 ? -1.063 18.995 13.053 1.00 90.56 615 ALA A CA 1
ATOM 4761 C C . ALA A 1 615 ? -2.075 17.851 12.853 1.00 90.56 615 ALA A C 1
ATOM 4763 O O . ALA A 1 615 ? -1.863 17.005 11.991 1.00 90.56 615 ALA A O 1
ATOM 4764 N N . SER A 1 616 ? -3.224 17.873 13.539 1.00 91.75 616 SER A N 1
ATOM 4765 C CA . SER A 1 616 ? -4.279 16.857 13.366 1.00 91.75 616 SER A CA 1
ATOM 4766 C C . SER A 1 616 ? -4.879 16.876 11.956 1.00 91.75 616 SER A C 1
ATOM 4768 O O . SER A 1 616 ? -5.100 15.826 11.359 1.00 91.75 616 SER A O 1
ATOM 4770 N N . ILE A 1 617 ? -5.105 18.066 11.385 1.00 89.38 617 ILE A N 1
ATOM 4771 C CA . ILE A 1 617 ? -5.579 18.205 9.997 1.00 89.38 617 ILE A CA 1
ATOM 4772 C C . ILE A 1 617 ? -4.538 17.648 9.023 1.00 89.38 617 ILE A C 1
ATOM 4774 O O . ILE A 1 617 ? -4.890 16.887 8.126 1.00 89.38 617 ILE A O 1
ATOM 4778 N N . LYS A 1 618 ? -3.254 17.967 9.229 1.00 83.25 618 LYS A N 1
ATOM 4779 C CA . LYS A 1 618 ? -2.167 17.391 8.428 1.00 83.25 618 LYS A CA 1
ATOM 4780 C C . LYS A 1 618 ? -2.120 15.870 8.555 1.00 83.25 618 LYS A C 1
ATOM 4782 O O . LYS A 1 618 ? -1.982 15.195 7.546 1.00 83.25 618 LYS A O 1
ATOM 4787 N N . SER A 1 619 ? -2.295 15.321 9.752 1.00 83.69 619 SER A N 1
ATOM 4788 C CA . SER A 1 619 ? -2.345 13.870 9.952 1.00 83.69 619 SER A CA 1
ATOM 4789 C C . SER A 1 619 ? -3.510 13.220 9.184 1.00 83.69 619 SER A C 1
ATOM 4791 O O . SER A 1 619 ? -3.296 12.219 8.505 1.00 83.69 619 SER A O 1
ATOM 4793 N N . LEU A 1 620 ? -4.704 13.834 9.176 1.00 81.25 620 LEU A N 1
ATOM 4794 C CA . LEU A 1 620 ? -5.858 13.367 8.386 1.00 81.25 620 LEU A CA 1
ATOM 4795 C C . LEU A 1 620 ? -5.616 13.400 6.871 1.00 81.25 620 LEU A C 1
ATOM 4797 O O . LEU A 1 620 ? -6.086 12.509 6.171 1.00 81.25 620 LEU A O 1
ATOM 4801 N N . GLU A 1 621 ? -4.899 14.408 6.363 1.00 78.94 621 GLU A N 1
ATOM 4802 C CA . GLU A 1 621 ? -4.536 14.491 4.938 1.00 78.94 621 GLU A CA 1
ATOM 4803 C C . GLU A 1 621 ? -3.657 13.305 4.500 1.00 78.94 621 GLU A C 1
ATOM 4805 O O . GLU A 1 621 ? -3.784 12.838 3.371 1.00 78.94 621 GLU A O 1
ATOM 4810 N N . TRP A 1 622 ? -2.785 12.812 5.387 1.00 67.44 622 TRP A N 1
ATOM 4811 C CA . TRP A 1 622 ? -1.841 11.722 5.102 1.00 67.44 622 TRP A CA 1
ATOM 4812 C C . TRP A 1 622 ? -2.366 10.328 5.459 1.00 67.44 622 TRP A C 1
ATOM 4814 O O . TRP A 1 622 ? -1.914 9.336 4.889 1.00 67.44 622 TRP A O 1
ATOM 4824 N N . SER A 1 623 ? -3.273 10.228 6.429 1.00 67.75 623 SER A N 1
ATOM 4825 C CA . SER A 1 623 ? -3.781 8.954 6.945 1.00 67.75 623 SER A CA 1
ATOM 4826 C C . SER A 1 623 ? -5.296 9.016 7.174 1.00 67.75 623 SER A C 1
ATOM 4828 O O . SER A 1 623 ? -5.745 8.929 8.321 1.00 67.75 623 SER A O 1
ATOM 4830 N N . PRO A 1 624 ? -6.100 9.144 6.097 1.00 62.59 624 PRO A N 1
ATOM 4831 C CA . PRO A 1 624 ? -7.558 9.193 6.200 1.00 62.59 624 PRO A CA 1
ATOM 4832 C C . PRO A 1 624 ? -8.143 7.912 6.820 1.00 62.59 624 PRO A C 1
ATOM 4834 O O . PRO A 1 624 ? -9.190 7.967 7.460 1.00 62.59 624 PRO A O 1
ATOM 4837 N N . ASP A 1 625 ? -7.438 6.784 6.723 1.00 51.84 625 ASP A N 1
ATOM 4838 C CA . ASP A 1 625 ? -7.890 5.487 7.245 1.00 51.84 625 ASP A CA 1
ATOM 4839 C C . ASP A 1 625 ? -7.797 5.389 8.780 1.00 51.84 625 ASP A C 1
ATOM 4841 O O . ASP A 1 625 ? -8.553 4.650 9.406 1.00 51.84 625 ASP A O 1
ATOM 4845 N N . ASN A 1 626 ? -6.941 6.204 9.415 1.00 58.25 626 ASN A N 1
ATOM 4846 C CA . ASN A 1 626 ? -6.843 6.344 10.877 1.00 58.25 626 ASN A CA 1
ATOM 4847 C C . ASN A 1 626 ? -7.709 7.502 11.410 1.00 58.25 626 ASN A C 1
ATOM 4849 O O . ASN A 1 626 ? -7.472 8.022 12.507 1.00 58.25 626 ASN A O 1
ATOM 4853 N N . ALA A 1 627 ? -8.717 7.930 10.638 1.00 68.56 627 ALA A N 1
ATOM 4854 C CA . ALA A 1 627 ? -9.463 9.153 10.905 1.00 68.56 627 ALA A CA 1
ATOM 4855 C C . ALA A 1 627 ? -10.066 9.221 12.306 1.00 68.56 627 ALA A C 1
ATOM 4857 O O . ALA A 1 627 ? -10.131 10.311 12.855 1.00 68.56 627 ALA A O 1
ATOM 4858 N N . VAL A 1 628 ? -10.495 8.106 12.900 1.00 74.56 628 VAL A N 1
ATOM 4859 C CA . VAL A 1 628 ? -11.167 8.122 14.208 1.00 74.56 628 VAL A CA 1
ATOM 4860 C C . VAL A 1 628 ? -10.221 8.609 15.314 1.00 74.56 628 VAL A C 1
ATOM 4862 O O . VAL A 1 628 ? -10.546 9.581 15.990 1.00 74.56 628 VAL A O 1
ATOM 4865 N N . THR A 1 629 ? -9.024 8.026 15.443 1.00 72.00 629 THR A N 1
ATOM 4866 C CA . THR A 1 629 ? -8.023 8.441 16.447 1.00 72.00 629 THR A CA 1
ATOM 4867 C C . THR A 1 629 ? -7.513 9.860 16.190 1.00 72.00 629 THR A C 1
ATOM 4869 O O . THR A 1 629 ? -7.369 10.659 17.112 1.00 72.00 629 THR A O 1
ATOM 4872 N N . ILE A 1 630 ? -7.298 10.227 14.924 1.00 81.31 630 ILE A N 1
ATOM 4873 C CA . ILE A 1 630 ? -6.805 11.567 14.575 1.00 81.31 630 ILE A CA 1
ATOM 4874 C C . ILE A 1 630 ? -7.894 12.631 14.815 1.00 81.31 630 ILE A C 1
ATOM 4876 O O . ILE A 1 630 ? -7.611 13.734 15.295 1.00 81.31 630 ILE A O 1
ATOM 4880 N N . LYS A 1 631 ? -9.165 12.301 14.543 1.00 84.19 631 LYS A N 1
ATOM 4881 C CA . LYS A 1 631 ? -10.324 13.146 14.869 1.00 84.19 631 LYS A CA 1
ATOM 4882 C C . LYS A 1 631 ? -10.445 13.367 16.379 1.00 84.19 631 LYS A C 1
ATOM 4884 O O . LYS A 1 631 ? -10.875 14.451 16.766 1.00 84.19 631 LYS A O 1
ATOM 4889 N N . THR A 1 632 ? -10.025 12.419 17.221 1.00 87.12 632 THR A N 1
ATOM 4890 C CA . THR A 1 632 ? -9.945 12.619 18.679 1.00 87.12 632 THR A CA 1
ATOM 4891 C C . THR A 1 632 ? -9.015 13.780 19.032 1.00 87.12 632 THR A C 1
ATOM 4893 O O . THR A 1 632 ? -9.437 14.726 19.698 1.00 87.12 632 THR A O 1
ATOM 4896 N N . ASN A 1 633 ? -7.782 13.777 18.512 1.00 90.19 633 ASN A N 1
ATOM 4897 C CA . ASN A 1 633 ? -6.809 14.856 18.735 1.00 90.19 633 ASN A CA 1
ATOM 4898 C C . ASN A 1 633 ? -7.297 16.200 18.181 1.00 90.19 633 ASN A C 1
ATOM 4900 O O . ASN A 1 633 ? -7.134 17.243 18.822 1.00 90.19 633 ASN A O 1
ATOM 4904 N N . LEU A 1 634 ? -7.981 16.178 17.035 1.00 94.25 634 LEU A N 1
ATOM 4905 C CA . LEU A 1 634 ? -8.616 17.363 16.466 1.00 94.25 634 LEU A CA 1
ATOM 4906 C C . LEU A 1 634 ? -9.734 17.912 17.370 1.00 94.25 634 LEU A C 1
ATOM 4908 O O . LEU A 1 634 ? -9.825 19.125 17.573 1.00 94.25 634 LEU A O 1
ATOM 4912 N N . ALA A 1 635 ? -10.570 17.035 17.932 1.00 94.38 635 ALA A N 1
ATOM 4913 C CA . ALA A 1 635 ? -11.632 17.409 18.860 1.00 94.38 635 ALA A CA 1
ATOM 4914 C C . ALA A 1 635 ? -11.063 17.994 20.161 1.00 94.38 635 ALA A C 1
ATOM 4916 O O . ALA A 1 635 ? -11.549 19.036 20.610 1.00 94.38 635 ALA A O 1
ATOM 4917 N N . HIS A 1 636 ? -9.987 17.405 20.700 1.00 95.25 636 HIS A N 1
ATOM 4918 C CA . HIS A 1 636 ? -9.228 17.971 21.819 1.00 95.25 636 HIS A CA 1
ATOM 4919 C C . HIS A 1 636 ? -8.716 19.372 21.487 1.00 95.25 636 HIS A C 1
ATOM 4921 O O . HIS A 1 636 ? -8.979 20.318 22.228 1.00 95.25 636 HIS A O 1
ATOM 4927 N N . GLY A 1 637 ? -8.057 19.532 2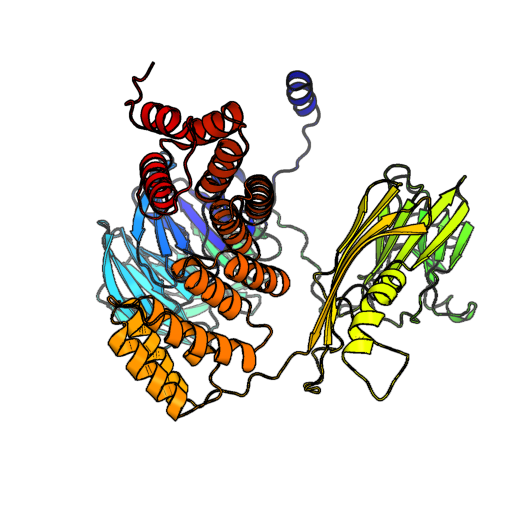0.339 1.00 96.00 637 GLY A N 1
ATOM 4928 C CA . GLY A 1 637 ? -7.565 20.827 19.875 1.00 96.00 637 GLY A CA 1
ATOM 4929 C C . GLY A 1 637 ? -8.667 21.885 19.823 1.00 96.00 637 GLY A C 1
ATOM 4930 O O . GLY A 1 637 ? -8.505 22.973 20.376 1.00 96.00 637 GLY A O 1
ATOM 4931 N N . TYR A 1 638 ? -9.826 21.557 19.241 1.00 97.38 638 TYR A N 1
ATOM 4932 C CA . TYR A 1 638 ? -10.971 22.470 19.222 1.00 97.38 638 TYR A CA 1
ATOM 4933 C C . TYR A 1 638 ? -11.520 22.778 20.614 1.00 97.38 638 TYR A C 1
ATOM 4935 O O . TYR A 1 638 ? -11.880 23.927 20.869 1.00 97.38 638 TYR A O 1
ATOM 4943 N N . LEU A 1 639 ? -11.575 21.796 21.516 1.00 96.69 639 LEU A N 1
ATOM 4944 C CA . LEU A 1 639 ? -12.044 22.004 22.884 1.00 96.69 639 LEU A CA 1
ATOM 4945 C C . LEU A 1 639 ? -11.152 23.016 23.615 1.00 96.69 639 LEU A C 1
ATOM 4947 O O . LEU A 1 639 ? -11.661 23.990 24.166 1.00 96.69 639 LEU A O 1
ATOM 4951 N N . PHE A 1 640 ? -9.830 22.831 23.556 1.00 95.81 640 PHE A N 1
ATOM 4952 C CA . PHE A 1 640 ? -8.859 23.694 24.237 1.00 95.81 640 PHE A CA 1
ATOM 4953 C C . PHE A 1 640 ? -8.615 25.044 23.536 1.00 95.81 640 PHE A C 1
ATOM 4955 O O . PHE A 1 640 ? -8.125 25.972 24.176 1.00 95.81 640 PHE A O 1
ATOM 4962 N N . ASP A 1 641 ? -9.004 25.205 22.266 1.00 96.94 641 ASP A N 1
ATOM 4963 C CA . ASP A 1 641 ? -9.055 26.507 21.570 1.00 96.94 641 ASP A CA 1
ATOM 4964 C C . ASP A 1 641 ? -10.417 27.225 21.735 1.00 96.94 641 ASP A C 1
ATOM 4966 O O . ASP A 1 641 ? -10.698 28.202 21.044 1.00 96.94 641 ASP A O 1
ATOM 4970 N N . ASN A 1 642 ? -11.273 26.788 22.672 1.00 95.62 642 ASN A N 1
ATOM 4971 C CA . ASN A 1 642 ? -12.607 27.352 22.949 1.00 95.62 642 ASN A CA 1
ATOM 4972 C C . ASN A 1 642 ? -13.609 27.243 21.777 1.00 95.62 642 ASN A C 1
ATOM 4974 O O . ASN A 1 642 ? -14.526 28.057 21.647 1.00 95.62 642 ASN A O 1
ATOM 4978 N N . GLN A 1 643 ? -13.468 26.233 20.917 1.00 96.44 643 GLN A N 1
ATOM 4979 C CA . GLN A 1 643 ? -14.373 25.945 19.797 1.00 96.44 643 GLN A CA 1
ATOM 4980 C C . GLN A 1 643 ? -15.308 24.771 20.134 1.00 96.44 643 GLN A C 1
ATOM 4982 O O . GLN A 1 643 ? -15.343 23.756 19.432 1.00 96.44 643 GLN A O 1
ATOM 4987 N N . PHE A 1 644 ? -16.081 24.919 21.216 1.00 95.44 644 PHE A N 1
ATOM 4988 C CA . PHE A 1 644 ? -16.900 23.845 21.794 1.00 95.44 644 PHE A CA 1
ATOM 4989 C C . PHE A 1 644 ? -17.839 23.168 20.788 1.00 95.44 644 PHE A C 1
ATOM 4991 O O . PHE A 1 644 ? -17.910 21.945 20.764 1.00 95.44 644 PHE A O 1
ATOM 4998 N N . ASP A 1 645 ? -18.517 23.925 19.921 1.00 93.94 645 ASP A N 1
ATOM 4999 C CA . ASP A 1 645 ? -19.470 23.344 18.964 1.00 93.94 645 ASP A CA 1
ATOM 5000 C C . ASP A 1 645 ? -18.792 22.416 17.945 1.00 93.94 645 ASP A C 1
ATOM 5002 O O . ASP A 1 645 ? -19.344 21.371 17.600 1.00 93.94 645 ASP A O 1
ATOM 5006 N N . LYS A 1 646 ? -17.571 22.754 17.506 1.00 94.75 646 LYS A N 1
ATOM 5007 C CA . LYS A 1 646 ? -16.788 21.901 16.599 1.00 94.75 646 LYS A CA 1
ATOM 5008 C C . LYS A 1 646 ? -16.279 20.656 17.309 1.00 94.75 646 LYS A C 1
ATOM 5010 O O . LYS A 1 646 ? -16.411 19.561 16.771 1.00 94.75 646 LYS A O 1
ATOM 5015 N N . ALA A 1 647 ? -15.747 20.820 18.521 1.00 94.94 647 ALA A N 1
ATOM 5016 C CA . ALA A 1 647 ? -15.295 19.701 19.341 1.00 94.94 647 ALA A CA 1
ATOM 5017 C C . ALA A 1 647 ? -16.450 18.724 19.613 1.00 94.94 647 ALA A C 1
ATOM 5019 O O . ALA A 1 647 ? -16.352 17.535 19.322 1.00 94.94 647 ALA A O 1
ATOM 5020 N N . LYS A 1 648 ? -17.589 19.246 20.085 1.00 94.31 648 LYS A N 1
ATOM 5021 C CA . LYS A 1 648 ? -18.806 18.483 20.372 1.00 94.31 648 LYS A CA 1
ATOM 5022 C C . LYS A 1 648 ? -19.314 17.720 19.150 1.00 94.31 648 LYS A C 1
ATOM 5024 O O . LYS A 1 648 ? -19.711 16.569 19.300 1.00 94.31 648 LYS A O 1
ATOM 5029 N N . ALA A 1 649 ? -19.320 18.341 17.968 1.00 92.94 649 ALA A N 1
ATOM 5030 C CA . ALA A 1 649 ? -19.752 17.676 16.742 1.00 92.94 649 ALA A CA 1
ATOM 5031 C C . ALA A 1 649 ? -18.907 16.427 16.454 1.00 92.94 649 ALA A C 1
ATOM 5033 O O . ALA A 1 649 ? -19.469 15.355 16.253 1.00 92.94 649 ALA A O 1
ATOM 5034 N N . ILE A 1 650 ? -17.577 16.547 16.533 1.00 91.50 650 ILE A N 1
ATOM 5035 C CA . ILE A 1 650 ? -16.659 15.429 16.281 1.00 91.50 650 ILE A CA 1
ATOM 5036 C C . ILE A 1 650 ? -16.806 14.342 17.352 1.00 91.50 650 ILE A C 1
ATOM 5038 O O . ILE A 1 650 ? -16.897 13.163 17.009 1.00 91.50 650 ILE A O 1
ATOM 5042 N N . TYR A 1 651 ? -16.881 14.717 18.634 1.00 91.88 651 TYR A N 1
ATOM 5043 C CA . TYR A 1 651 ? -17.056 13.743 19.715 1.00 91.88 651 TYR A CA 1
ATOM 5044 C C . TYR A 1 651 ? -18.342 12.927 19.559 1.00 91.88 651 TYR A C 1
ATOM 5046 O O . TYR A 1 651 ? -18.321 11.715 19.737 1.00 91.88 651 TYR A O 1
ATOM 5054 N N . LEU A 1 652 ? -19.457 13.575 19.208 1.00 89.38 652 LEU A N 1
ATOM 5055 C CA . LEU A 1 652 ? -20.745 12.900 19.045 1.00 89.38 652 LEU A CA 1
ATOM 5056 C C . LEU A 1 652 ? -20.831 12.077 17.757 1.00 89.38 652 LEU A C 1
ATOM 5058 O O . LEU A 1 652 ? -21.431 11.008 17.784 1.00 89.38 652 LEU A O 1
ATOM 5062 N N . GLU A 1 653 ? -20.236 12.547 16.657 1.00 88.56 653 GLU A N 1
ATOM 5063 C CA . GLU A 1 653 ? -20.174 11.808 15.385 1.00 88.56 653 GLU A CA 1
ATOM 5064 C C . GLU A 1 653 ? -19.475 10.454 15.556 1.00 88.56 653 GLU A C 1
ATOM 5066 O O . GLU A 1 653 ? -19.886 9.469 14.952 1.00 88.56 653 GLU A O 1
ATOM 5071 N N . ASN A 1 654 ? -18.441 10.398 16.402 1.00 87.19 654 ASN A N 1
ATOM 5072 C CA . ASN A 1 654 ? -17.590 9.219 16.548 1.00 87.19 654 ASN A CA 1
ATOM 5073 C C . ASN A 1 654 ? -17.844 8.442 17.847 1.00 87.19 654 ASN A C 1
ATOM 5075 O O . ASN A 1 654 ? -17.171 7.446 18.075 1.00 87.19 654 ASN A O 1
ATOM 5079 N N . LYS A 1 655 ? -18.805 8.846 18.690 1.00 83.75 655 LYS A N 1
ATOM 5080 C CA . LYS A 1 655 ? -18.970 8.325 20.063 1.00 83.75 655 LYS A CA 1
ATOM 5081 C C . LYS A 1 655 ? -19.051 6.793 20.167 1.00 83.75 655 LYS A C 1
ATOM 5083 O O . LYS A 1 655 ? -18.510 6.223 21.115 1.00 83.75 655 LYS A O 1
ATOM 5088 N N . ASP A 1 656 ? -19.686 6.152 19.184 1.00 82.88 656 ASP A N 1
ATOM 5089 C CA . ASP A 1 656 ? -19.930 4.704 19.129 1.00 82.88 656 ASP A CA 1
ATOM 5090 C C . ASP A 1 656 ? -18.916 3.970 18.227 1.00 82.88 656 ASP A C 1
ATOM 5092 O O . ASP A 1 656 ? -19.003 2.753 18.048 1.00 82.88 656 ASP A O 1
ATOM 5096 N N . ALA A 1 657 ? -17.954 4.690 17.637 1.00 84.56 657 ALA A N 1
ATOM 5097 C CA . ALA A 1 657 ? -16.928 4.095 16.792 1.00 84.56 657 ALA A CA 1
ATOM 5098 C C . ALA A 1 657 ? -16.026 3.169 17.621 1.00 84.56 657 ALA A C 1
ATOM 5100 O O . ALA A 1 657 ? -15.624 3.505 18.739 1.00 84.56 657 ALA A O 1
ATOM 5101 N N . LYS A 1 658 ? -15.697 2.000 17.065 1.00 80.31 658 LYS A N 1
ATOM 5102 C CA . LYS A 1 658 ? -14.726 1.078 17.661 1.00 80.31 658 LYS A CA 1
ATOM 5103 C C . LYS A 1 658 ? -13.321 1.423 17.194 1.00 80.31 658 LYS A C 1
ATOM 5105 O O . LYS A 1 658 ? -13.091 1.582 15.996 1.00 80.31 658 LYS A O 1
ATOM 5110 N N . LEU A 1 659 ? -12.401 1.509 18.144 1.00 73.31 659 LEU A N 1
ATOM 5111 C CA . LEU A 1 659 ? -10.976 1.638 17.885 1.00 73.31 659 LEU A CA 1
ATOM 5112 C C . LEU A 1 659 ? -10.348 0.257 17.612 1.00 73.31 659 LEU A C 1
ATOM 5114 O O . LEU A 1 659 ? -10.951 -0.768 17.944 1.00 73.31 659 LEU A O 1
ATOM 5118 N N . PRO A 1 660 ? -9.147 0.204 17.004 1.00 68.06 660 PRO A N 1
ATOM 5119 C CA . PRO A 1 660 ? -8.459 -1.054 16.687 1.00 68.06 660 PRO A CA 1
ATOM 5120 C C . PRO A 1 660 ? -8.179 -1.965 17.892 1.00 68.06 660 PRO A C 1
ATOM 5122 O O . PRO A 1 660 ? -8.027 -3.169 17.723 1.00 68.06 660 PRO A O 1
ATOM 5125 N N . ASP A 1 661 ? -8.128 -1.402 19.096 1.00 68.88 661 ASP A N 1
ATOM 5126 C CA . ASP A 1 661 ? -7.938 -2.106 20.369 1.00 68.88 661 ASP A CA 1
ATOM 5127 C C . ASP A 1 661 ? -9.264 -2.489 21.055 1.00 68.88 661 ASP A C 1
ATOM 5129 O O . ASP A 1 661 ? -9.301 -2.771 22.251 1.00 68.88 661 ASP A O 1
ATOM 5133 N N . GLU A 1 662 ? -10.360 -2.476 20.292 1.00 76.50 662 GLU A N 1
ATOM 5134 C CA . GLU A 1 662 ? -11.735 -2.791 20.698 1.00 76.50 662 GLU A CA 1
ATOM 5135 C C . GLU A 1 662 ? -12.384 -1.814 21.690 1.00 76.50 662 GLU A C 1
ATOM 5137 O O . GLU A 1 662 ? -13.586 -1.943 21.963 1.00 76.50 662 GLU A O 1
ATOM 5142 N N . ARG A 1 663 ? -11.656 -0.797 22.176 1.00 80.50 663 ARG A N 1
ATOM 5143 C CA . ARG A 1 663 ? -12.254 0.277 22.975 1.00 80.50 663 ARG A CA 1
ATOM 5144 C C . ARG A 1 663 ? -13.245 1.065 22.125 1.00 80.50 663 ARG A C 1
ATOM 5146 O O . ARG A 1 663 ? -13.064 1.279 20.924 1.00 80.50 663 ARG A O 1
ATOM 5153 N N . THR A 1 664 ? -14.309 1.539 22.761 1.00 85.06 664 THR A N 1
ATOM 5154 C CA . THR A 1 664 ? -15.156 2.564 22.141 1.00 85.06 664 THR A CA 1
ATOM 5155 C C . THR A 1 664 ? -14.409 3.891 22.134 1.00 85.06 664 THR A C 1
ATOM 5157 O O . THR A 1 664 ? -13.674 4.210 23.070 1.00 85.06 664 THR A O 1
ATOM 5160 N N . PHE A 1 665 ? -14.637 4.704 21.111 1.00 86.06 665 PHE A N 1
ATOM 5161 C CA . PHE A 1 665 ? -14.116 6.065 21.042 1.00 86.06 665 PHE A CA 1
ATOM 5162 C C . PHE A 1 665 ? -14.423 6.858 22.320 1.00 86.06 665 PHE A C 1
ATOM 5164 O O . PHE A 1 665 ? -13.554 7.540 22.852 1.00 86.06 665 PHE A O 1
ATOM 5171 N N . SER A 1 666 ? -15.633 6.709 22.869 1.00 86.88 666 SER A N 1
ATOM 5172 C CA . SER A 1 666 ? -16.017 7.346 24.133 1.00 86.88 666 SER A CA 1
ATOM 5173 C C . SER A 1 666 ? -15.126 6.929 25.310 1.00 86.88 666 SER A C 1
ATOM 5175 O O . SER A 1 666 ? -14.745 7.783 26.105 1.00 86.88 666 SER A O 1
ATOM 5177 N N . GLN A 1 667 ? -14.759 5.646 25.421 1.00 86.81 667 GLN A N 1
ATOM 5178 C CA . GLN A 1 667 ? -13.828 5.177 26.457 1.00 86.81 667 GLN A CA 1
ATOM 5179 C C . GLN A 1 667 ? -12.437 5.790 26.286 1.00 86.81 667 GLN A C 1
ATOM 5181 O O . GLN A 1 667 ? -11.876 6.275 27.265 1.00 86.81 667 GLN A O 1
ATOM 5186 N N . ALA A 1 668 ? -11.920 5.840 25.056 1.00 87.31 668 ALA A N 1
ATOM 5187 C CA . ALA A 1 668 ? -10.622 6.451 24.786 1.00 87.31 668 ALA A CA 1
ATOM 5188 C C . ALA A 1 668 ? -10.601 7.947 25.135 1.00 87.31 668 ALA A C 1
ATOM 5190 O O . ALA A 1 668 ? -9.707 8.387 25.844 1.00 87.31 668 ALA A O 1
ATOM 5191 N N . VAL A 1 669 ? -11.636 8.711 24.762 1.00 90.94 669 VAL A N 1
ATOM 5192 C CA . VAL A 1 669 ? -11.736 10.140 25.123 1.00 90.94 669 VAL A CA 1
ATOM 5193 C C . VAL A 1 669 ? -11.738 10.350 26.642 1.00 90.94 669 VAL A C 1
ATOM 5195 O O . VAL A 1 669 ? -11.156 11.313 27.140 1.00 90.94 669 VAL A O 1
ATOM 5198 N N . LEU A 1 670 ? -12.393 9.468 27.404 1.00 90.62 670 LEU A N 1
ATOM 5199 C CA . LEU A 1 670 ? -12.400 9.555 28.867 1.00 90.62 670 LEU A CA 1
ATOM 5200 C C . LEU A 1 670 ? -11.018 9.270 29.474 1.00 90.62 670 LEU A C 1
ATOM 5202 O O . LEU A 1 670 ? -10.655 9.899 30.470 1.00 90.62 670 LEU A O 1
ATOM 5206 N N . GLU A 1 671 ? -10.254 8.351 28.886 1.00 89.94 671 GLU A N 1
ATOM 5207 C CA . GLU A 1 671 ? -8.870 8.071 29.280 1.00 89.94 671 GLU A CA 1
ATOM 5208 C C . GLU A 1 671 ? -7.936 9.235 28.917 1.00 89.94 671 GLU A C 1
ATOM 5210 O O . GLU A 1 671 ? -7.183 9.692 29.777 1.00 89.94 671 GLU A O 1
ATOM 5215 N N . ASP A 1 672 ? -8.079 9.803 27.719 1.00 91.88 672 ASP A N 1
ATOM 5216 C CA . ASP A 1 672 ? -7.329 10.983 27.274 1.00 91.88 672 ASP A CA 1
ATOM 5217 C C . ASP A 1 672 ? -7.574 12.181 28.203 1.00 91.88 672 ASP A C 1
ATOM 5219 O O . ASP A 1 672 ? -6.644 12.874 28.619 1.00 91.88 672 ASP A O 1
ATOM 5223 N N . PHE A 1 673 ? -8.831 12.421 28.593 1.00 94.50 673 PHE A N 1
ATOM 5224 C CA . PHE A 1 673 ? -9.176 13.473 29.553 1.00 94.50 673 PHE A CA 1
ATOM 5225 C C . PHE A 1 673 ? -8.515 13.263 30.911 1.00 94.50 673 PHE A C 1
ATOM 5227 O O . PHE A 1 673 ? -8.077 14.237 31.525 1.00 94.50 673 PHE A O 1
ATOM 5234 N N . LYS A 1 674 ? -8.423 12.014 31.373 1.00 92.88 674 LYS A N 1
ATOM 5235 C CA . LYS A 1 674 ? -7.728 11.688 32.617 1.00 92.88 674 LYS A CA 1
ATOM 5236 C C . LYS A 1 674 ? -6.232 11.989 32.497 1.00 92.88 674 LYS A C 1
ATOM 5238 O O . LYS A 1 674 ? -5.669 12.603 33.401 1.00 92.88 674 LYS A O 1
ATOM 5243 N N . GLU A 1 675 ? -5.600 11.619 31.386 1.00 91.56 675 GLU A N 1
ATOM 5244 C CA . GLU A 1 675 ? -4.181 11.907 31.146 1.00 91.56 675 GLU A CA 1
ATOM 5245 C C . GLU A 1 675 ? -3.908 13.420 31.073 1.00 91.56 675 GLU A C 1
ATOM 5247 O O . GLU A 1 675 ? -2.975 13.928 31.703 1.00 91.56 675 GLU A O 1
ATOM 5252 N N . LEU A 1 676 ? -4.765 14.172 30.376 1.00 91.00 676 LEU A N 1
ATOM 5253 C CA . LEU A 1 676 ? -4.698 15.634 30.306 1.00 91.00 676 LEU A CA 1
ATOM 5254 C C . LEU A 1 676 ? -4.843 16.272 31.698 1.00 91.00 676 LEU A C 1
ATOM 5256 O O . LEU A 1 676 ? -4.064 17.161 32.054 1.00 91.00 676 LEU A O 1
ATOM 5260 N N . GLU A 1 677 ? -5.777 15.787 32.519 1.00 93.38 677 GLU A N 1
ATOM 5261 C CA . GLU A 1 677 ? -5.972 16.237 33.903 1.00 93.38 677 GLU A CA 1
ATOM 5262 C C . GLU A 1 677 ? -4.745 15.964 34.782 1.00 93.38 677 GLU A C 1
ATOM 5264 O O . GLU A 1 677 ? -4.288 16.862 35.497 1.00 93.38 677 GLU A O 1
ATOM 5269 N N . GLU A 1 678 ? -4.151 14.771 34.684 1.00 90.12 678 GLU A N 1
ATOM 5270 C CA . GLU A 1 678 ? -2.890 14.416 35.354 1.00 90.12 678 GLU A CA 1
ATOM 5271 C C . GLU A 1 678 ? -1.701 15.264 34.854 1.00 90.12 678 GLU A C 1
ATOM 5273 O O . GLU A 1 678 ? -0.737 15.521 35.591 1.00 90.12 678 GLU A O 1
ATOM 5278 N N . GLY A 1 679 ? -1.778 15.752 33.613 1.00 84.88 679 GLY A N 1
ATOM 5279 C CA . GLY A 1 679 ? -0.883 16.746 33.019 1.00 84.88 679 GLY A CA 1
ATOM 5280 C C . GLY A 1 679 ? -1.158 18.197 33.437 1.00 84.88 679 GLY A C 1
ATOM 5281 O O . GLY A 1 679 ? -0.397 19.096 33.068 1.00 84.88 679 GLY A O 1
ATOM 5282 N N . GLY A 1 680 ? -2.215 18.460 34.213 1.00 88.38 680 GLY A N 1
ATOM 5283 C CA . GLY A 1 680 ? -2.624 19.809 34.614 1.00 88.38 680 GLY A CA 1
ATOM 5284 C C . GLY A 1 680 ? -3.258 20.625 33.480 1.00 88.38 680 GLY A C 1
ATOM 5285 O O . GLY A 1 680 ? -3.176 21.862 33.476 1.00 88.38 680 GLY A O 1
ATOM 5286 N N . ILE A 1 681 ? -3.851 19.947 32.499 1.00 90.56 681 ILE A N 1
ATOM 5287 C CA . ILE A 1 681 ? -4.528 20.522 31.338 1.00 90.56 681 ILE A CA 1
ATOM 5288 C C . ILE A 1 681 ? -6.020 20.274 31.517 1.00 90.56 681 ILE A C 1
ATOM 5290 O O . ILE A 1 681 ? -6.501 19.151 31.437 1.00 90.56 681 ILE A O 1
ATOM 5294 N N . THR A 1 682 ? -6.749 21.343 31.818 1.00 91.81 682 THR A N 1
ATOM 5295 C CA . THR A 1 682 ? -8.178 21.284 32.137 1.00 91.81 682 THR A CA 1
ATOM 5296 C C . THR A 1 682 ? -8.931 22.358 31.368 1.00 91.81 682 THR A C 1
AT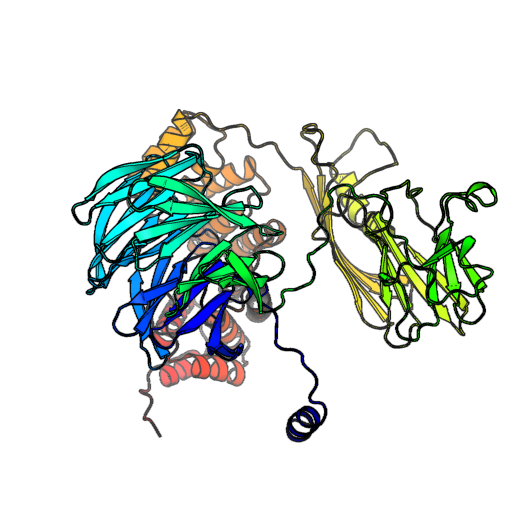OM 5298 O O . THR A 1 682 ? -8.380 23.418 31.059 1.00 91.81 682 THR A O 1
ATOM 5301 N N . HIS A 1 683 ? -10.194 22.087 31.050 1.00 93.44 683 HIS A N 1
ATOM 5302 C CA . HIS A 1 683 ? -11.088 23.033 30.394 1.00 93.44 683 HIS A CA 1
ATOM 5303 C C . HIS A 1 683 ? -12.514 22.889 30.959 1.00 93.44 683 HIS A C 1
ATOM 5305 O O . HIS A 1 683 ? -12.964 21.757 31.147 1.00 93.44 683 HIS A O 1
ATOM 5311 N N . PRO A 1 684 ? -13.265 23.987 31.202 1.00 89.75 684 PRO A N 1
ATOM 5312 C CA . PRO A 1 684 ? -14.606 23.922 31.804 1.00 89.75 684 PRO A CA 1
ATOM 5313 C C . PRO A 1 684 ? -15.604 23.039 31.045 1.00 89.75 684 PRO A C 1
ATOM 5315 O O . PRO A 1 684 ? -16.545 22.503 31.627 1.00 89.75 684 PRO A O 1
ATOM 5318 N N . ASP A 1 685 ? -15.402 22.890 29.737 1.00 93.56 685 ASP A N 1
ATOM 5319 C CA . ASP A 1 685 ? -16.284 22.105 28.877 1.00 93.56 685 ASP A CA 1
ATOM 5320 C C . ASP A 1 685 ? -15.943 20.606 28.822 1.00 93.56 685 ASP A C 1
ATOM 5322 O O . ASP A 1 685 ? -16.731 19.843 28.266 1.00 93.56 685 ASP A O 1
ATOM 5326 N N . MET A 1 686 ? -14.835 20.152 29.426 1.00 94.00 686 MET A N 1
ATOM 5327 C CA . MET A 1 686 ? -14.520 18.715 29.514 1.00 94.00 686 MET A CA 1
ATOM 5328 C C . MET A 1 686 ? -15.631 17.955 30.241 1.00 94.00 686 MET A C 1
ATOM 5330 O O . MET A 1 686 ? -16.118 16.955 29.727 1.00 94.00 686 MET A O 1
ATOM 5334 N N . GLU A 1 687 ? -16.126 18.477 31.368 1.00 92.25 687 GLU A N 1
ATOM 5335 C CA . GLU A 1 687 ? -17.242 17.870 32.113 1.00 92.25 687 GLU A CA 1
ATOM 5336 C C . GLU A 1 687 ? -18.537 17.813 31.292 1.00 92.25 687 GLU A C 1
ATOM 5338 O O . GLU A 1 687 ? -19.305 16.855 31.388 1.00 92.25 687 GLU A O 1
ATOM 5343 N N . LYS A 1 688 ? -18.763 18.802 30.417 1.00 93.75 688 LYS A N 1
ATOM 5344 C CA . LYS A 1 688 ? -19.908 18.785 29.496 1.00 93.75 688 LYS A CA 1
ATOM 5345 C C . LYS A 1 688 ? -19.771 17.663 28.467 1.00 93.75 688 LYS A C 1
ATOM 5347 O O . LYS A 1 688 ? -20.762 17.004 28.172 1.00 93.75 688 LYS A O 1
ATOM 5352 N N . ILE A 1 689 ? -18.568 17.434 27.934 1.00 93.75 689 ILE A N 1
ATOM 5353 C CA . ILE A 1 689 ? -18.299 16.323 27.010 1.00 93.75 689 ILE A CA 1
ATOM 5354 C C . ILE A 1 689 ? -18.399 14.972 27.732 1.00 93.75 689 ILE A C 1
ATOM 5356 O O . ILE A 1 689 ? -19.089 14.089 27.229 1.00 93.75 689 ILE A O 1
ATOM 5360 N N . LYS A 1 690 ? -17.823 14.821 28.935 1.00 92.88 690 LYS A N 1
ATOM 5361 C CA . LYS A 1 690 ? -17.952 13.596 29.752 1.00 92.88 690 LYS A CA 1
ATOM 5362 C C . LYS A 1 690 ? -19.420 13.227 29.981 1.00 92.88 690 LYS A C 1
ATOM 5364 O O . LYS A 1 690 ? -19.801 12.072 29.803 1.00 92.88 690 LYS A O 1
ATOM 5369 N N . ALA A 1 691 ? -20.260 14.209 30.312 1.00 90.19 691 ALA A N 1
ATOM 5370 C CA . ALA A 1 691 ? -21.699 14.002 30.474 1.00 90.19 691 ALA A CA 1
ATOM 5371 C C . ALA A 1 691 ? -22.385 13.557 29.167 1.00 90.19 691 ALA A C 1
ATOM 5373 O O . ALA A 1 691 ? -23.244 12.686 29.197 1.00 90.19 691 ALA A O 1
ATOM 5374 N N . LEU A 1 692 ? -21.993 14.116 28.017 1.00 89.12 692 LEU A N 1
ATOM 5375 C CA . LEU A 1 692 ? -22.551 13.750 26.707 1.00 89.12 692 LEU A CA 1
ATOM 5376 C C . LEU A 1 692 ? -22.129 12.353 26.229 1.00 89.12 692 LEU A C 1
ATOM 5378 O O . LEU A 1 692 ? -22.897 11.695 25.532 1.00 89.12 692 LEU A O 1
ATOM 5382 N N . LEU A 1 693 ? -20.919 11.910 26.575 1.00 86.44 693 LEU A N 1
ATOM 5383 C CA . LEU A 1 693 ? -20.397 10.593 26.191 1.00 86.44 693 LEU A CA 1
ATOM 5384 C C . LEU A 1 693 ? -20.866 9.468 27.128 1.00 86.44 693 LEU A C 1
ATOM 5386 O O . LEU A 1 693 ? -20.822 8.303 26.749 1.00 86.44 693 LEU A O 1
ATOM 5390 N N . SER A 1 694 ? -21.332 9.803 28.336 1.00 78.00 694 SER A N 1
ATOM 5391 C CA . SER A 1 694 ? -21.817 8.838 29.338 1.00 78.00 694 SER A CA 1
ATOM 5392 C C . SER A 1 694 ? -23.327 8.584 29.297 1.00 78.00 694 SER A C 1
ATOM 5394 O O . SER A 1 694 ? -23.808 7.667 29.962 1.00 78.00 694 SER A O 1
ATOM 5396 N N . THR A 1 695 ? -24.094 9.356 28.524 1.00 69.25 695 THR A N 1
ATOM 5397 C CA . THR A 1 695 ? -25.519 9.077 28.301 1.00 69.25 695 THR A CA 1
ATOM 5398 C C . THR A 1 695 ? -25.691 7.942 27.293 1.00 69.25 695 THR A C 1
ATOM 5400 O O . THR A 1 695 ? -25.286 8.094 26.138 1.00 69.25 695 THR A O 1
ATOM 5403 N N . GLU A 1 696 ? -26.327 6.837 27.706 1.00 54.19 696 GLU A N 1
ATOM 5404 C CA . GLU A 1 696 ? -26.806 5.804 26.780 1.00 54.19 696 GLU A CA 1
ATOM 5405 C C . GLU A 1 696 ? -27.667 6.457 25.695 1.00 54.19 696 GLU A C 1
ATOM 5407 O O . GLU A 1 696 ? -28.520 7.308 25.967 1.00 54.19 696 GLU A O 1
ATOM 5412 N N . THR A 1 697 ? -27.413 6.088 24.443 1.00 48.22 697 THR A N 1
ATOM 5413 C CA . THR A 1 697 ? -28.220 6.532 23.313 1.00 48.22 697 THR A CA 1
ATOM 5414 C C . THR A 1 697 ? -29.618 5.936 23.460 1.00 48.22 697 THR A C 1
ATOM 5416 O O . THR A 1 697 ? -29.856 4.808 23.040 1.00 48.22 697 THR A O 1
ATOM 5419 N N . ASP A 1 698 ? -30.551 6.687 24.044 1.00 36.69 698 ASP A N 1
ATOM 5420 C CA . ASP A 1 698 ? -31.978 6.415 23.884 1.00 36.69 698 ASP A CA 1
ATOM 5421 C C . ASP A 1 698 ? -32.279 6.530 22.385 1.00 36.69 698 ASP A C 1
ATOM 5423 O O . ASP A 1 698 ? -32.320 7.626 21.817 1.00 36.69 698 ASP A O 1
ATOM 5427 N N . ALA A 1 699 ? -32.404 5.381 21.724 1.00 32.59 699 ALA A N 1
ATOM 5428 C CA . ALA A 1 699 ? -32.786 5.299 20.328 1.00 32.59 699 ALA A CA 1
ATOM 5429 C C . ALA A 1 699 ? -34.154 5.979 20.145 1.00 32.59 699 ALA A C 1
ATOM 5431 O O . ALA A 1 699 ? -35.173 5.512 20.660 1.00 32.59 699 ALA A O 1
ATOM 5432 N N . ARG A 1 700 ? -34.164 7.095 19.415 1.00 29.36 700 ARG A N 1
ATOM 5433 C CA . ARG A 1 700 ? -35.361 7.739 18.874 1.00 29.36 700 ARG A CA 1
ATOM 5434 C C . ARG A 1 700 ? -35.230 7.920 17.379 1.00 29.36 700 ARG A C 1
ATOM 5436 O O . ARG A 1 700 ? -34.147 8.375 16.950 1.00 29.36 700 ARG A O 1
#

pLDDT: mean 80.28, std 17.79, range [25.83, 98.06]